Protein AF-0000000080423990 (afdb_homodimer)

pLDDT: mean 94.65, std 5.9, range [43.34, 98.81]

Nearest PDB structures (foldseek):
  6y31-assembly4_D  TM=3.199E-01  e=6.462E-01  Homo sapiens
  6pk5-assembly1_A  TM=3.896E-01  e=2.187E+00  Methanotorris igneus
  1ki9-assembly1_B  TM=4.188E-01  e=2.850E+00  Methanothermococcus thermolithotrophicus
  4nl8-assembly3_E  TM=2.378E-01  e=8.227E+00  Klebsiella pneumoniae subsp. pneumoniae MGH 78578
  6y31-assembly4_D  TM=3.001E-01  e=6.973E-01  Homo sapiens

Structure (mmCIF, N/CA/C/O backbone):
data_AF-0000000080423990-model_v1
#
loop_
_entity.id
_entity.type
_entity.pdbx_description
1 polymer 'Phospholipid/glycerol acyltransferase domain-containing protein'
#
loop_
_atom_site.group_PDB
_atom_site.id
_atom_site.type_symbol
_atom_site.label_atom_id
_atom_site.label_alt_id
_atom_site.label_comp_id
_atom_site.label_asym_id
_atom_site.label_entity_id
_atom_site.label_seq_id
_atom_site.pdbx_PDB_ins_code
_atom_site.Cartn_x
_atom_site.Cartn_y
_atom_site.Cartn_z
_atom_site.occupancy
_atom_site.B_iso_or_equiv
_atom_site.auth_seq_id
_atom_site.auth_comp_id
_atom_site.auth_asym_id
_atom_site.auth_atom_id
_atom_site.pdbx_PDB_model_num
ATOM 1 N N . MET A 1 1 ? 23.812 -0.833 -13.008 1 43.34 1 MET A N 1
ATOM 2 C CA . MET A 1 1 ? 24.469 -1.062 -11.727 1 43.34 1 MET A CA 1
ATOM 3 C C . MET A 1 1 ? 25.016 -2.479 -11.641 1 43.34 1 MET A C 1
ATOM 5 O O . MET A 1 1 ? 24.312 -3.445 -11.938 1 43.34 1 MET A O 1
ATOM 9 N N . ARG A 1 2 ? 26.234 -2.643 -11.797 1 49.81 2 ARG A N 1
ATOM 10 C CA . ARG A 1 2 ? 27.031 -3.859 -11.711 1 49.81 2 ARG A CA 1
ATOM 11 C C . ARG A 1 2 ? 26.578 -4.73 -10.539 1 49.81 2 ARG A C 1
ATOM 13 O O . ARG A 1 2 ? 26.219 -4.215 -9.484 1 49.81 2 ARG A O 1
ATOM 20 N N . GLY A 1 3 ? 26.062 -6.016 -10.789 1 59.06 3 GLY A N 1
ATOM 21 C CA . GLY A 1 3 ? 25.609 -7.016 -9.836 1 59.06 3 GLY A CA 1
ATOM 22 C C . GLY A 1 3 ? 26.469 -7.078 -8.586 1 59.06 3 GLY A C 1
ATOM 23 O O . GLY A 1 3 ? 27.703 -7.184 -8.68 1 59.06 3 GLY A O 1
ATOM 24 N N . SER A 1 4 ? 26.141 -6.289 -7.617 1 80.44 4 SER A N 1
ATOM 25 C CA . SER A 1 4 ? 26.859 -6.473 -6.367 1 80.44 4 SER A CA 1
ATOM 26 C C . SER A 1 4 ? 26.422 -7.738 -5.648 1 80.44 4 SER A C 1
ATOM 28 O O . SER A 1 4 ? 25.234 -7.895 -5.328 1 80.44 4 SER A O 1
ATOM 30 N N . LYS A 1 5 ? 27.312 -8.789 -5.625 1 88.62 5 LYS A N 1
ATOM 31 C CA . LYS A 1 5 ? 27.094 -10.102 -5.016 1 88.62 5 LYS A CA 1
ATOM 32 C C . LYS A 1 5 ? 26.438 -9.961 -3.646 1 88.62 5 LYS A C 1
ATOM 34 O O . LYS A 1 5 ? 25.562 -10.758 -3.289 1 88.62 5 LYS A O 1
ATOM 39 N N . TRP A 1 6 ? 26.75 -8.969 -3.023 1 93.44 6 TRP A N 1
ATOM 40 C CA . TRP A 1 6 ? 26.188 -8.836 -1.684 1 93.44 6 TRP A CA 1
ATOM 41 C C . TRP A 1 6 ? 24.719 -8.477 -1.745 1 93.44 6 TRP A C 1
ATOM 43 O O . TRP A 1 6 ? 23.922 -8.93 -0.912 1 93.44 6 TRP A O 1
ATOM 53 N N . ARG A 1 7 ? 24.266 -7.715 -2.699 1 95.12 7 ARG A N 1
ATOM 54 C CA . ARG A 1 7 ? 22.859 -7.359 -2.846 1 95.12 7 ARG A CA 1
ATOM 55 C C . ARG A 1 7 ? 22 -8.586 -3.154 1 95.12 7 ARG A C 1
ATOM 57 O O . ARG A 1 7 ? 20.891 -8.727 -2.639 1 95.12 7 ARG A O 1
ATOM 64 N N . GLY A 1 8 ? 22.609 -9.414 -4.02 1 94.94 8 GLY A N 1
ATOM 65 C CA . GLY A 1 8 ? 21.906 -10.648 -4.336 1 94.94 8 GLY A CA 1
ATOM 66 C C . GLY A 1 8 ? 21.719 -11.555 -3.133 1 94.94 8 GLY A C 1
ATOM 67 O O . GLY A 1 8 ? 20.641 -12.117 -2.928 1 94.94 8 GLY A O 1
ATOM 68 N N . LEU A 1 9 ? 22.812 -11.656 -2.344 1 96.06 9 LEU A N 1
ATOM 69 C CA . LEU A 1 9 ? 22.75 -12.484 -1.146 1 96.06 9 LEU A CA 1
ATOM 70 C C . LEU A 1 9 ? 21.734 -11.938 -0.147 1 96.06 9 LEU A C 1
ATOM 72 O O . LEU A 1 9 ? 20.969 -12.703 0.44 1 96.06 9 LEU A O 1
ATOM 76 N N . VAL A 1 10 ? 21.734 -10.656 0.039 1 97.25 10 VAL A N 1
ATOM 77 C CA . VAL A 1 10 ? 20.812 -10.023 0.961 1 97.25 10 VAL A CA 1
ATOM 78 C C . VAL A 1 10 ? 19.375 -10.25 0.488 1 97.25 10 VAL A C 1
ATOM 80 O O . VAL A 1 10 ? 18.5 -10.578 1.286 1 97.25 10 VAL A O 1
ATOM 83 N N . TYR A 1 11 ? 19.141 -10.078 -0.78 1 97 11 TYR A N 1
ATOM 84 C CA . TYR A 1 11 ? 17.812 -10.297 -1.332 1 97 11 TYR A CA 1
ATOM 85 C C . TYR A 1 11 ? 17.344 -11.727 -1.072 1 97 11 TYR A C 1
ATOM 87 O O . TYR A 1 11 ? 16.25 -11.938 -0.555 1 97 11 TYR A O 1
ATOM 95 N N . CYS A 1 12 ? 18.188 -12.688 -1.426 1 96.56 12 CYS A N 1
ATOM 96 C CA . CYS A 1 12 ? 17.812 -14.094 -1.316 1 96.56 12 CYS A CA 1
ATOM 97 C C . CYS A 1 12 ? 17.547 -14.477 0.135 1 96.56 12 CYS A C 1
ATOM 99 O O . CYS A 1 12 ? 16.594 -15.195 0.427 1 96.56 12 CYS A O 1
ATOM 101 N N . CYS A 1 13 ? 18.344 -13.961 1.045 1 97.69 13 CYS A N 1
ATOM 102 C CA . CYS A 1 13 ? 18.188 -14.273 2.461 1 97.69 13 CYS A CA 1
ATOM 103 C C . CYS A 1 13 ? 16.891 -13.68 2.998 1 97.69 13 CYS A C 1
ATOM 105 O O . CYS A 1 13 ? 16.094 -14.375 3.637 1 97.69 13 CYS A O 1
ATOM 107 N N . LEU A 1 14 ? 16.641 -12.414 2.727 1 98.44 14 LEU A N 1
ATOM 108 C CA . LEU A 1 14 ? 15.43 -11.758 3.217 1 98.44 14 LEU A CA 1
ATOM 109 C C . LEU A 1 14 ? 14.18 -12.383 2.6 1 98.44 14 LEU A C 1
ATOM 111 O O . LEU A 1 14 ? 13.172 -12.578 3.285 1 98.44 14 LEU A O 1
ATOM 115 N N . TRP A 1 15 ? 14.281 -12.641 1.332 1 97.88 15 TRP A N 1
ATOM 116 C CA . TRP A 1 15 ? 13.18 -13.281 0.628 1 97.88 15 TRP A CA 1
ATOM 117 C C . TRP A 1 15 ? 12.844 -14.625 1.256 1 97.88 15 TRP A C 1
ATOM 119 O O . TRP A 1 15 ? 11.688 -14.875 1.627 1 97.88 15 TRP A O 1
ATOM 129 N N . TYR A 1 16 ? 13.836 -15.461 1.412 1 97.88 16 TYR A N 1
ATOM 130 C CA . TYR A 1 16 ? 13.633 -16.828 1.899 1 97.88 16 TYR A CA 1
ATOM 131 C C . TYR A 1 16 ? 13.172 -16.812 3.352 1 97.88 16 TYR A C 1
ATOM 133 O O . TYR A 1 16 ? 12.211 -17.5 3.705 1 97.88 16 TYR A O 1
ATOM 141 N N . PHE A 1 17 ? 13.805 -16.047 4.18 1 98.62 17 PHE A N 1
ATOM 142 C CA . PHE A 1 17 ? 13.492 -16.062 5.602 1 98.62 17 PHE A CA 1
ATOM 143 C C . PHE A 1 17 ? 12.156 -15.391 5.875 1 98.62 17 PHE A C 1
ATOM 145 O O . PHE A 1 17 ? 11.469 -15.727 6.844 1 98.62 17 PHE A O 1
ATOM 152 N N . SER A 1 18 ? 11.75 -14.43 5.016 1 98.75 18 SER A N 1
ATOM 153 C CA . SER A 1 18 ? 10.414 -13.875 5.191 1 98.75 18 SER A CA 1
ATOM 154 C C . SER A 1 18 ? 9.344 -14.938 4.977 1 98.75 18 SER A C 1
ATOM 156 O O . SER A 1 18 ? 8.305 -14.93 5.648 1 98.75 18 SER A O 1
ATOM 158 N N . ILE A 1 19 ? 9.609 -15.875 4.109 1 98.62 19 ILE A N 1
ATOM 159 C CA . ILE A 1 19 ? 8.648 -16.938 3.818 1 98.62 19 ILE A CA 1
ATOM 160 C C . ILE A 1 19 ? 8.656 -17.969 4.949 1 98.62 19 ILE A C 1
ATOM 162 O O . ILE A 1 19 ? 7.602 -18.328 5.469 1 98.62 19 ILE A O 1
ATOM 166 N N . LEU A 1 20 ? 9.852 -18.375 5.363 1 98.44 20 LEU A N 1
ATOM 167 C CA . LEU A 1 20 ? 9.969 -19.375 6.41 1 98.44 20 LEU A CA 1
ATOM 168 C C . LEU A 1 20 ? 9.398 -18.859 7.727 1 98.44 20 LEU A C 1
ATOM 170 O O . LEU A 1 20 ? 8.656 -19.578 8.406 1 98.44 20 LEU A O 1
ATOM 174 N N . CYS A 1 21 ? 9.773 -17.672 8.094 1 98.69 21 CYS A N 1
ATOM 175 C CA . CYS A 1 21 ? 9.289 -17.078 9.336 1 98.69 21 CYS A CA 1
ATOM 176 C C . CYS A 1 21 ? 7.805 -16.766 9.25 1 98.69 21 CYS A C 1
ATOM 178 O O . CYS A 1 21 ? 7.074 -16.906 10.234 1 98.69 21 CYS A O 1
ATOM 180 N N . GLY A 1 22 ? 7.383 -16.281 8.055 1 98.62 22 GLY A N 1
ATOM 181 C CA . GLY A 1 22 ? 5.953 -16.094 7.852 1 98.62 22 GLY A CA 1
ATOM 182 C C . GLY A 1 22 ? 5.16 -17.375 7.969 1 98.62 22 GLY A C 1
ATOM 183 O O . GLY A 1 22 ? 4.043 -17.391 8.492 1 98.62 22 GLY A O 1
ATOM 184 N N . PHE A 1 23 ? 5.754 -18.422 7.465 1 98.62 23 PHE A N 1
ATOM 185 C CA . PHE A 1 23 ? 5.137 -19.75 7.574 1 98.62 23 PHE A CA 1
ATOM 186 C C . PHE A 1 23 ? 4.914 -20.109 9.039 1 98.62 23 PHE A C 1
ATOM 188 O O . PHE A 1 23 ? 3.807 -20.5 9.422 1 98.62 23 PHE A O 1
ATOM 195 N N . LEU A 1 24 ? 5.855 -19.953 9.828 1 98.62 24 LEU A N 1
ATOM 196 C CA . LEU A 1 24 ? 5.809 -20.375 11.219 1 98.62 24 LEU A CA 1
ATOM 197 C C . LEU A 1 24 ? 4.961 -19.422 12.055 1 98.62 24 LEU A C 1
ATOM 199 O O . LEU A 1 24 ? 4.105 -19.859 12.828 1 98.62 24 LEU A O 1
ATOM 203 N N . SER A 1 25 ? 5.121 -18.156 11.828 1 98.25 25 SER A N 1
ATOM 204 C CA . SER A 1 25 ? 4.594 -17.203 12.789 1 98.25 25 SER A CA 1
ATOM 205 C C . SER A 1 25 ? 3.238 -16.656 12.344 1 98.25 25 SER A C 1
ATOM 207 O O . SER A 1 25 ? 2.484 -16.109 13.148 1 98.25 25 SER A O 1
ATOM 209 N N . LEU A 1 26 ? 2.932 -16.766 11.109 1 98.5 26 LEU A N 1
ATOM 210 C CA . LEU A 1 26 ? 1.692 -16.172 10.617 1 98.5 26 LEU A CA 1
ATOM 211 C C . LEU A 1 26 ? 0.788 -17.234 10 1 98.5 26 LEU A C 1
ATOM 213 O O . LEU A 1 26 ? -0.394 -17.328 10.344 1 98.5 26 LEU A O 1
ATOM 217 N N . CYS A 1 27 ? 1.286 -18.078 9.156 1 98.5 27 CYS A N 1
ATOM 218 C CA . CYS A 1 27 ? 0.46 -19.031 8.422 1 98.5 27 CYS A CA 1
ATOM 219 C C . CYS A 1 27 ? 0.009 -20.172 9.32 1 98.5 27 CYS A C 1
ATOM 221 O O . CYS A 1 27 ? -1.179 -20.5 9.367 1 98.5 27 CYS A O 1
ATOM 223 N N . CYS A 1 28 ? 0.912 -20.781 10.047 1 98.38 28 CYS A N 1
ATOM 224 C CA . CYS A 1 28 ? 0.605 -21.953 10.852 1 98.38 28 CYS A CA 1
ATOM 225 C C . CYS A 1 28 ? -0.422 -21.625 11.93 1 98.38 28 CYS A C 1
ATOM 227 O O . CYS A 1 28 ? -1.321 -22.422 12.195 1 98.38 28 CYS A O 1
ATOM 229 N N . PRO A 1 29 ? -0.31 -20.469 12.555 1 97.5 29 PRO A N 1
ATOM 230 C CA . PRO A 1 29 ? -1.313 -20.125 13.562 1 97.5 29 PRO A CA 1
ATOM 231 C C . PRO A 1 29 ? -2.723 -20.016 12.984 1 97.5 29 PRO A C 1
ATOM 233 O O . PRO A 1 29 ? -3.703 -20 13.734 1 97.5 29 PRO A O 1
ATOM 236 N N . MET A 1 30 ? -2.883 -19.938 11.672 1 97.69 30 MET A N 1
ATOM 237 C CA . MET A 1 30 ? -4.199 -19.812 11.047 1 97.69 30 MET A CA 1
ATOM 238 C C . MET A 1 30 ? -4.84 -21.188 10.859 1 97.69 30 MET A C 1
ATOM 240 O O . MET A 1 30 ? -6.031 -21.281 10.562 1 97.69 30 MET A O 1
ATOM 244 N N . LEU A 1 31 ? -4.137 -22.266 11.062 1 96.75 31 LEU A N 1
ATOM 245 C CA . LEU A 1 31 ? -4.598 -23.609 10.773 1 96.75 31 LEU A CA 1
ATOM 246 C C . LEU A 1 31 ? -5.859 -23.953 11.562 1 96.75 31 LEU A C 1
ATOM 248 O O . LEU A 1 31 ? -6.793 -24.547 11.031 1 96.75 31 LEU A O 1
ATOM 252 N N . PRO A 1 32 ? -5.945 -23.516 12.852 1 95.94 32 PRO A N 1
ATOM 253 C CA . PRO A 1 32 ? -7.16 -23.828 13.609 1 95.94 32 PRO A CA 1
ATOM 254 C C . PRO A 1 32 ? -8.414 -23.203 13 1 95.94 32 PRO A C 1
ATOM 256 O O . PRO A 1 32 ? -9.523 -23.688 13.25 1 95.94 32 PRO A O 1
ATOM 259 N N . LEU A 1 33 ? -8.242 -22.141 12.234 1 95.94 33 LEU A N 1
ATOM 260 C CA . LEU A 1 33 ? -9.391 -21.516 11.594 1 95.94 33 LEU A CA 1
ATOM 261 C C . LEU A 1 33 ? -10.078 -22.484 10.633 1 95.94 33 LEU A C 1
ATOM 263 O O . LEU A 1 33 ? -11.266 -22.328 10.352 1 95.94 33 LEU A O 1
ATOM 267 N N . LEU A 1 34 ? -9.312 -23.422 10.094 1 93.5 34 LEU A N 1
ATOM 268 C CA . LEU A 1 34 ? -9.867 -24.422 9.188 1 93.5 34 LEU A CA 1
ATOM 269 C C . LEU A 1 34 ? -10.945 -25.234 9.875 1 93.5 34 LEU A C 1
ATOM 271 O O . LEU A 1 34 ? -11.898 -25.688 9.234 1 93.5 34 LEU A O 1
ATOM 275 N N . LEU A 1 35 ? -10.781 -25.469 11.219 1 91.56 35 LEU A N 1
ATOM 276 C CA . LEU A 1 35 ? -11.742 -26.234 11.992 1 91.56 35 LEU A CA 1
ATOM 277 C C . LEU A 1 35 ? -13.016 -25.438 12.234 1 91.56 35 LEU A C 1
ATOM 279 O O . LEU A 1 35 ? -14.094 -26 12.406 1 91.56 35 LEU A O 1
ATOM 283 N N . ILE A 1 36 ? -12.867 -24.141 12.188 1 92.06 36 ILE A N 1
ATOM 284 C CA . ILE A 1 36 ? -13.992 -23.266 12.477 1 92.06 36 ILE A CA 1
ATOM 285 C C . ILE A 1 36 ? -14.766 -22.969 11.195 1 92.06 36 ILE A C 1
ATOM 287 O O . ILE A 1 36 ? -15.977 -23.188 11.133 1 92.06 36 ILE A O 1
ATOM 291 N N . ASN A 1 37 ? -14.078 -22.453 10.203 1 94.75 37 ASN A N 1
ATOM 292 C CA . ASN A 1 37 ? -14.703 -22.031 8.945 1 94.75 37 ASN A CA 1
ATOM 293 C C . ASN A 1 37 ? -13.688 -21.984 7.812 1 94.75 37 ASN A C 1
ATOM 295 O O . ASN A 1 37 ? -12.727 -21.203 7.859 1 94.75 37 ASN A O 1
ATOM 299 N N . ASN A 1 38 ? -13.961 -22.781 6.719 1 95.38 38 ASN A N 1
ATOM 300 C CA . ASN A 1 38 ? -13.047 -22.875 5.586 1 95.38 38 ASN A CA 1
ATOM 301 C C . ASN A 1 38 ? -12.914 -21.531 4.867 1 95.38 38 ASN A C 1
ATOM 303 O O . ASN A 1 38 ? -11.836 -21.188 4.395 1 95.38 38 ASN A O 1
ATOM 307 N N . GLN A 1 39 ? -13.977 -20.875 4.809 1 95.19 39 GLN A N 1
ATOM 308 C CA . GLN A 1 39 ? -13.969 -19.594 4.102 1 95.19 39 GLN A CA 1
ATOM 309 C C . GLN A 1 39 ? -13.086 -18.578 4.812 1 95.19 39 GLN A C 1
ATOM 311 O O . GLN A 1 39 ? -12.336 -17.844 4.168 1 95.19 39 GLN A O 1
ATOM 316 N N . ILE A 1 40 ? -13.219 -18.547 6.141 1 96.19 40 ILE A N 1
ATOM 317 C CA . ILE A 1 40 ? -12.414 -17.625 6.93 1 96.19 40 ILE A CA 1
ATOM 318 C C . ILE A 1 40 ? -10.938 -18 6.812 1 96.19 40 ILE A C 1
ATOM 320 O O . ILE A 1 40 ? -10.086 -17.109 6.68 1 96.19 40 ILE A O 1
ATOM 324 N N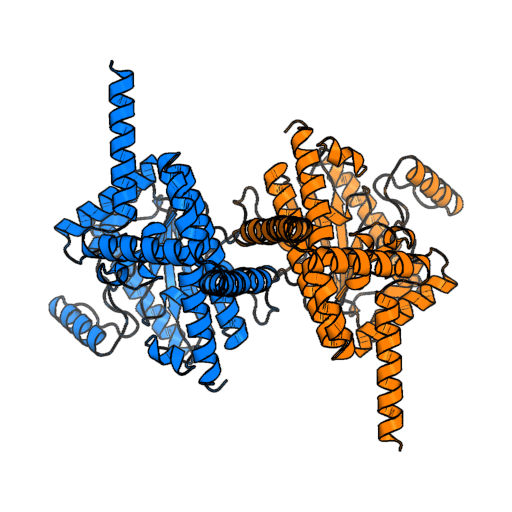 . TYR A 1 41 ? -10.633 -19.281 6.859 1 96.88 41 TYR A N 1
ATOM 325 C CA . TYR A 1 41 ? -9.266 -19.766 6.703 1 96.88 41 TYR A CA 1
ATOM 326 C C . TYR A 1 41 ? -8.688 -19.328 5.355 1 96.88 41 TYR A C 1
ATOM 328 O O . TYR A 1 41 ? -7.578 -18.812 5.281 1 96.88 41 TYR A O 1
ATOM 336 N N . ARG A 1 42 ? -9.477 -19.531 4.266 1 97 42 ARG A N 1
ATOM 337 C CA . ARG A 1 42 ? -9.047 -19.203 2.912 1 97 42 ARG A CA 1
ATOM 338 C C . ARG A 1 42 ? -8.797 -17.703 2.773 1 97 42 ARG A C 1
ATOM 340 O O . ARG A 1 42 ? -7.785 -17.281 2.205 1 97 42 ARG A O 1
ATOM 347 N N . TYR A 1 43 ? -9.641 -16.969 3.336 1 95.69 43 TYR A N 1
ATOM 348 C CA . TYR A 1 43 ? -9.5 -15.523 3.283 1 95.69 43 TYR A CA 1
ATOM 349 C C . TYR A 1 43 ? -8.258 -15.07 4.043 1 95.69 43 TYR A C 1
ATOM 351 O O . TYR A 1 43 ? -7.5 -14.219 3.561 1 95.69 43 TYR A O 1
ATOM 359 N N . ALA A 1 44 ? -8.07 -15.594 5.203 1 97 44 ALA A N 1
ATOM 360 C CA . ALA A 1 44 ? -6.926 -15.234 6.035 1 97 44 ALA A CA 1
ATOM 361 C C . ALA A 1 44 ? -5.613 -15.562 5.332 1 97 44 ALA A C 1
ATOM 363 O O . ALA A 1 44 ? -4.703 -14.734 5.285 1 97 44 ALA A O 1
ATOM 364 N N . MET A 1 45 ? -5.547 -16.734 4.758 1 97.56 45 MET A N 1
ATOM 365 C CA . MET A 1 45 ? -4.328 -17.156 4.07 1 97.56 45 MET A CA 1
ATOM 366 C C . MET A 1 45 ? -4.062 -16.297 2.846 1 97.56 45 MET A C 1
ATOM 368 O O . MET A 1 45 ? -2.918 -15.93 2.572 1 97.56 45 MET A O 1
ATOM 372 N N . ASP A 1 46 ? -5.125 -15.969 2.152 1 97 46 ASP A N 1
ATOM 373 C CA . ASP A 1 46 ? -4.988 -15.117 0.978 1 97 46 ASP A CA 1
ATOM 374 C C . ASP A 1 46 ? -4.453 -13.734 1.359 1 97 46 ASP A C 1
ATOM 376 O O . ASP A 1 46 ? -3.625 -13.164 0.645 1 97 46 ASP A O 1
ATOM 380 N N . LEU A 1 47 ? -4.914 -13.25 2.459 1 96.94 47 LEU A N 1
ATOM 381 C CA . LEU A 1 47 ? -4.48 -11.93 2.895 1 96.94 47 LEU A CA 1
ATOM 382 C C . LEU A 1 47 ? -3.012 -11.938 3.297 1 96.94 47 LEU A C 1
ATOM 384 O O . LEU A 1 47 ? -2.262 -11.023 2.953 1 96.94 47 LEU A O 1
ATOM 388 N N . ILE A 1 48 ? -2.645 -12.961 4.035 1 98.25 48 ILE A N 1
ATOM 389 C CA . ILE A 1 48 ? -1.25 -13.078 4.449 1 98.25 48 ILE A CA 1
ATOM 390 C C . ILE A 1 48 ? -0.348 -13.125 3.219 1 98.25 48 ILE A C 1
ATOM 392 O O . ILE A 1 48 ? 0.638 -12.391 3.133 1 98.25 48 ILE A O 1
ATOM 396 N N . PHE A 1 49 ? -0.761 -13.93 2.285 1 98.12 49 PHE A N 1
ATOM 397 C CA . PHE A 1 49 ? 0.056 -14.102 1.089 1 98.12 49 PHE A CA 1
ATOM 398 C C . PHE A 1 49 ? 0.081 -12.82 0.262 1 98.12 49 PHE A C 1
ATOM 400 O O . PHE A 1 49 ? 1.136 -12.406 -0.226 1 98.12 49 PHE A O 1
ATOM 407 N N . ALA A 1 50 ? -1.034 -12.195 0.106 1 97.19 50 ALA A N 1
ATOM 408 C CA . ALA A 1 50 ? -1.147 -10.992 -0.716 1 97.19 50 ALA A CA 1
ATOM 409 C C . ALA A 1 50 ? -0.312 -9.852 -0.138 1 97.19 50 ALA A C 1
ATOM 411 O O . ALA A 1 50 ? 0.293 -9.078 -0.883 1 97.19 50 ALA A O 1
ATOM 412 N N . THR A 1 51 ? -0.298 -9.727 1.15 1 98.06 51 THR A N 1
ATOM 413 C CA . THR A 1 51 ? 0.492 -8.664 1.773 1 98.06 51 THR A CA 1
ATOM 414 C C . THR A 1 51 ? 1.983 -8.977 1.674 1 98.06 51 THR A C 1
ATOM 416 O O . THR A 1 51 ? 2.809 -8.062 1.604 1 98.06 51 THR A O 1
ATOM 419 N N . TRP A 1 52 ? 2.326 -10.25 1.668 1 98.62 52 TRP A N 1
ATOM 420 C CA . TRP A 1 52 ? 3.721 -10.648 1.517 1 98.62 52 TRP A CA 1
ATOM 421 C C . TRP A 1 52 ? 4.258 -10.242 0.146 1 98.62 52 TRP A C 1
ATOM 423 O O . TRP A 1 52 ? 5.426 -9.875 0.014 1 98.62 52 TRP A O 1
ATOM 433 N N . GLU A 1 53 ? 3.404 -10.25 -0.83 1 98.06 53 GLU A N 1
ATOM 434 C CA . GLU A 1 53 ? 3.814 -9.961 -2.201 1 98.06 53 GLU A CA 1
ATOM 435 C C . GLU A 1 53 ? 4.426 -8.562 -2.307 1 98.06 53 GLU A C 1
ATOM 437 O O . GLU A 1 53 ? 5.211 -8.297 -3.219 1 98.06 53 GLU A O 1
ATOM 442 N N . LEU A 1 54 ? 4.113 -7.723 -1.382 1 98.5 54 LEU A N 1
ATOM 443 C CA . LEU A 1 54 ? 4.648 -6.367 -1.375 1 98.5 54 LEU A CA 1
ATOM 444 C C . LEU A 1 54 ? 6.125 -6.367 -0.991 1 98.5 54 LEU A C 1
ATOM 446 O O . LEU A 1 54 ? 6.879 -5.484 -1.41 1 98.5 54 LEU A O 1
ATOM 450 N N . TYR A 1 55 ? 6.535 -7.352 -0.211 1 98.69 55 TYR A N 1
ATOM 451 C CA . TYR A 1 55 ? 7.883 -7.395 0.351 1 98.69 55 TYR A CA 1
ATOM 452 C C . TYR A 1 55 ? 8.922 -7.633 -0.738 1 98.69 55 TYR A C 1
ATOM 454 O O . TYR A 1 55 ? 9.875 -6.863 -0.875 1 98.69 55 TYR A O 1
ATOM 462 N N . PRO A 1 56 ? 8.734 -8.688 -1.576 1 98.31 56 PRO A N 1
ATOM 463 C CA . PRO A 1 56 ? 9.719 -8.852 -2.648 1 98.31 56 PRO A CA 1
ATOM 464 C C . PRO A 1 56 ? 9.766 -7.664 -3.604 1 98.31 56 PRO A C 1
ATOM 466 O O . PRO A 1 56 ? 10.828 -7.324 -4.125 1 98.31 56 PRO A O 1
ATOM 469 N N . ILE A 1 57 ? 8.633 -7.051 -3.869 1 98.06 57 ILE A N 1
ATOM 470 C CA . ILE A 1 57 ? 8.609 -5.871 -4.727 1 98.06 57 ILE A CA 1
ATOM 471 C C . ILE A 1 57 ? 9.508 -4.785 -4.137 1 98.06 57 ILE A C 1
ATOM 473 O O . ILE A 1 57 ? 10.359 -4.223 -4.836 1 98.06 57 ILE A O 1
ATOM 477 N N . ALA A 1 58 ? 9.305 -4.562 -2.877 1 98.44 58 ALA A N 1
ATOM 478 C CA . ALA A 1 58 ? 10.094 -3.541 -2.186 1 98.44 58 ALA A CA 1
ATOM 479 C C . ALA A 1 58 ? 11.586 -3.869 -2.234 1 98.44 58 ALA A C 1
ATOM 481 O O . ALA A 1 58 ? 12.406 -2.996 -2.518 1 98.44 58 ALA A O 1
ATOM 482 N N . LEU A 1 59 ? 11.906 -5.109 -1.976 1 98.19 59 LEU A N 1
ATOM 483 C CA . LEU A 1 59 ? 13.305 -5.523 -1.954 1 98.19 59 LEU A CA 1
ATOM 484 C C . LEU A 1 59 ? 13.945 -5.352 -3.328 1 98.19 59 LEU A C 1
ATOM 486 O O . LEU A 1 59 ? 15.094 -4.906 -3.432 1 98.19 59 LEU A O 1
ATOM 490 N N . MET A 1 60 ? 13.234 -5.684 -4.359 1 97.06 60 MET A N 1
ATOM 491 C CA . MET A 1 60 ? 13.773 -5.559 -5.711 1 97.06 60 MET A CA 1
ATOM 492 C C . MET A 1 60 ? 14.039 -4.098 -6.059 1 97.06 60 MET A C 1
ATOM 494 O O . MET A 1 60 ? 15.062 -3.775 -6.668 1 97.06 60 MET A O 1
ATOM 498 N N . GLU A 1 61 ? 13.156 -3.27 -5.668 1 96.5 61 GLU A N 1
ATOM 499 C CA . GLU A 1 61 ? 13.312 -1.854 -5.992 1 96.5 61 GLU A CA 1
ATOM 500 C C . GLU A 1 61 ? 14.398 -1.207 -5.137 1 96.5 61 GLU A C 1
ATOM 502 O O . GLU A 1 61 ? 15.18 -0.393 -5.629 1 96.5 61 GLU A O 1
ATOM 507 N N . ILE A 1 62 ? 14.492 -1.572 -3.898 1 96.69 62 ILE A N 1
ATOM 508 C CA . ILE A 1 62 ? 15.438 -0.958 -2.973 1 96.69 62 ILE A CA 1
ATOM 509 C C . ILE A 1 62 ? 16.844 -1.445 -3.281 1 96.69 62 ILE A C 1
ATOM 511 O O . ILE A 1 62 ? 17.781 -0.646 -3.359 1 96.69 62 ILE A O 1
ATOM 515 N N . LEU A 1 63 ? 17 -2.725 -3.463 1 96.5 63 LEU A N 1
ATOM 516 C CA . LEU A 1 63 ? 18.328 -3.316 -3.553 1 96.5 63 LEU A CA 1
ATOM 517 C C . LEU A 1 63 ? 18.891 -3.201 -4.969 1 96.5 63 LEU A C 1
ATOM 519 O O . LEU A 1 63 ? 20.094 -3.084 -5.16 1 96.5 63 LEU A O 1
ATOM 523 N N . PHE A 1 64 ? 17.938 -3.219 -5.973 1 94.94 64 PHE A N 1
ATOM 524 C CA . PHE A 1 64 ? 18.453 -3.32 -7.336 1 94.94 64 PHE A CA 1
ATOM 525 C C . PHE A 1 64 ? 17.953 -2.158 -8.188 1 94.94 64 PHE A C 1
ATOM 527 O O . PHE A 1 64 ? 18.328 -2.033 -9.359 1 94.94 64 PHE A O 1
ATOM 534 N N . ASP A 1 65 ? 17.062 -1.337 -7.629 1 94.25 65 ASP A N 1
ATOM 535 C CA . ASP A 1 65 ? 16.5 -0.197 -8.344 1 94.25 65 ASP A CA 1
ATOM 536 C C . ASP A 1 65 ? 15.805 -0.644 -9.633 1 94.25 65 ASP A C 1
ATOM 538 O O . ASP A 1 65 ? 15.914 0.016 -10.664 1 94.25 65 ASP A O 1
ATOM 542 N N . THR A 1 66 ? 15.234 -1.826 -9.594 1 95.38 66 THR A N 1
ATOM 543 C CA . THR A 1 66 ? 14.555 -2.367 -10.766 1 95.38 66 THR A CA 1
ATOM 544 C C . THR A 1 66 ? 13.32 -1.529 -11.109 1 95.38 66 THR A C 1
ATOM 546 O O . THR A 1 66 ? 12.477 -1.275 -10.25 1 95.38 66 THR A O 1
ATOM 549 N N . GLU A 1 67 ? 13.289 -1.079 -12.32 1 95.56 67 GLU A N 1
ATOM 550 C CA . GLU A 1 67 ? 12.141 -0.335 -12.828 1 95.56 67 GLU A CA 1
ATOM 551 C C . GLU A 1 67 ? 11.109 -1.271 -13.438 1 95.56 67 GLU A C 1
ATOM 553 O O . GLU A 1 67 ? 11.43 -2.088 -14.305 1 95.56 67 GLU A O 1
ATOM 558 N N . PHE A 1 68 ? 9.906 -1.19 -12.984 1 96.19 68 PHE A N 1
ATOM 559 C CA . PHE A 1 68 ? 8.805 -1.961 -13.555 1 96.19 68 PHE A CA 1
ATOM 560 C C . PHE A 1 68 ? 7.93 -1.083 -14.445 1 96.19 68 PHE A C 1
ATOM 562 O O . PHE A 1 68 ? 7.367 -0.088 -13.977 1 96.19 68 PHE A O 1
ATOM 569 N N . VAL A 1 69 ? 7.863 -1.436 -15.695 1 95.69 69 VAL A N 1
ATOM 570 C CA . VAL A 1 69 ? 7.082 -0.679 -16.672 1 95.69 69 VAL A CA 1
ATOM 571 C C . VAL A 1 69 ? 5.848 -1.478 -17.078 1 95.69 69 VAL A C 1
ATOM 573 O O . VAL A 1 69 ? 5.961 -2.537 -17.703 1 95.69 69 VAL A O 1
ATOM 576 N N . ILE A 1 70 ? 4.723 -1.012 -16.719 1 96.06 70 ILE A N 1
ATOM 577 C CA . ILE A 1 70 ? 3.471 -1.71 -17 1 96.06 70 ILE A CA 1
ATOM 578 C C . ILE A 1 70 ? 2.691 -0.958 -18.078 1 96.06 70 ILE A C 1
ATOM 580 O O . ILE A 1 70 ? 2.436 0.24 -17.953 1 96.06 70 ILE A O 1
ATOM 584 N N . ASN A 1 71 ? 2.326 -1.651 -19.125 1 95.19 71 ASN A N 1
ATOM 585 C CA . ASN A 1 71 ? 1.565 -1.094 -20.234 1 95.19 71 ASN A CA 1
ATOM 586 C C . ASN A 1 71 ? 0.256 -1.846 -20.453 1 95.19 71 ASN A C 1
ATOM 588 O O . ASN A 1 71 ? 0.133 -3.01 -20.062 1 95.19 71 ASN A O 1
ATOM 592 N N . GLY A 1 72 ? -0.767 -1.156 -21.031 1 95.25 72 GLY A N 1
ATOM 593 C CA . GLY A 1 72 ? -1.98 -1.819 -21.484 1 95.25 72 GLY A CA 1
ATOM 594 C C . GLY A 1 72 ? -3.135 -1.675 -20.5 1 95.25 72 GLY A C 1
ATOM 595 O O . GLY A 1 72 ? -3.344 -0.6 -19.938 1 95.25 72 GLY A O 1
ATOM 596 N N . ASP A 1 73 ? -3.91 -2.723 -20.375 1 95.31 73 ASP A N 1
ATOM 597 C CA . ASP A 1 73 ? -5.125 -2.697 -19.562 1 95.31 73 ASP A CA 1
ATOM 598 C C . ASP A 1 73 ? -4.805 -2.9 -18.094 1 95.31 73 ASP A C 1
ATOM 600 O O . ASP A 1 73 ? -3.771 -3.479 -17.75 1 95.31 73 ASP A O 1
ATOM 604 N N . LEU A 1 74 ? -5.691 -2.414 -17.266 1 93.81 74 LEU A N 1
ATOM 605 C CA . LEU A 1 74 ? -5.578 -2.652 -15.836 1 93.81 74 LEU A CA 1
ATOM 606 C C . LEU A 1 74 ? -6.258 -3.965 -15.445 1 93.81 74 LEU A C 1
ATOM 608 O O . LEU A 1 74 ? -7.301 -4.316 -16 1 93.81 74 LEU A O 1
ATOM 612 N N . ILE A 1 75 ? -5.684 -4.602 -14.484 1 96.06 75 ILE A N 1
ATOM 613 C CA . ILE A 1 75 ? -6.281 -5.809 -13.93 1 96.06 75 ILE A CA 1
ATOM 614 C C . ILE A 1 75 ? -7.316 -5.434 -12.867 1 96.06 75 ILE A C 1
ATOM 616 O O . ILE A 1 75 ? -7.043 -4.605 -12 1 96.06 75 ILE A O 1
ATOM 620 N N . LEU A 1 76 ? -8.484 -5.988 -12.961 1 95.94 76 LEU A N 1
ATOM 621 C CA . LEU A 1 76 ? -9.555 -5.75 -12.008 1 95.94 76 LEU A CA 1
ATOM 622 C C . LEU A 1 76 ? -9.586 -6.844 -10.945 1 95.94 76 LEU A C 1
ATOM 624 O O . LEU A 1 76 ? -9.914 -7.996 -11.242 1 95.94 76 LEU A O 1
ATOM 628 N N . PRO A 1 77 ? -9.32 -6.48 -9.719 1 95.25 77 PRO A N 1
ATOM 629 C CA . PRO A 1 77 ? -9.125 -7.508 -8.695 1 95.25 77 PRO A CA 1
ATOM 630 C C . PRO A 1 77 ? -10.438 -8.164 -8.266 1 95.25 77 PRO A C 1
ATOM 632 O O . PRO A 1 77 ? -10.422 -9.188 -7.57 1 95.25 77 PRO A O 1
ATOM 635 N N . TRP A 1 78 ? -11.57 -7.684 -8.617 1 94 78 TRP A N 1
ATOM 636 C CA . TRP A 1 78 ? -12.859 -8.266 -8.242 1 94 78 TRP A CA 1
ATOM 637 C C . TRP A 1 78 ? -13.328 -9.266 -9.281 1 94 78 TRP A C 1
ATOM 639 O O . TRP A 1 78 ? -14.375 -9.898 -9.117 1 94 78 TRP A O 1
ATOM 649 N N . GLU A 1 79 ? -12.516 -9.492 -10.266 1 96.25 79 GLU A N 1
ATOM 650 C CA . GLU A 1 79 ? -12.844 -10.477 -11.289 1 96.25 79 GLU A CA 1
ATOM 651 C C . GLU A 1 79 ? -12.195 -11.82 -10.992 1 96.25 79 GLU A C 1
ATOM 653 O O . GLU A 1 79 ? -11.07 -11.883 -10.5 1 96.25 79 GLU A O 1
ATOM 658 N N . LYS A 1 80 ? -12.961 -12.867 -11.258 1 97.62 80 LYS A N 1
ATOM 659 C CA . LYS A 1 80 ? -12.359 -14.195 -11.398 1 97.62 80 LYS A CA 1
ATOM 660 C C . LYS A 1 80 ? -11.742 -14.367 -12.789 1 97.62 80 LYS A C 1
ATOM 662 O O . LYS A 1 80 ? -12.438 -14.281 -13.797 1 97.62 80 LYS A O 1
ATOM 667 N N . SER A 1 81 ? -10.406 -14.578 -12.797 1 98.25 81 SER A N 1
ATOM 668 C CA . SER A 1 81 ? -9.75 -14.477 -14.094 1 98.25 81 SER A CA 1
ATOM 669 C C . SER A 1 81 ? -8.656 -15.523 -14.242 1 98.25 81 SER A C 1
ATOM 671 O O . SER A 1 81 ? -8.172 -16.062 -13.25 1 98.25 81 SER A O 1
ATOM 673 N N . VAL A 1 82 ? -8.367 -15.828 -15.453 1 98.5 82 VAL A N 1
ATOM 674 C CA . VAL A 1 82 ? -7.18 -16.594 -15.82 1 98.5 82 VAL A CA 1
ATOM 675 C C . VAL A 1 82 ? -6.141 -15.656 -16.438 1 98.5 82 VAL A C 1
ATOM 677 O O . VAL A 1 82 ? -6.461 -14.867 -17.344 1 98.5 82 VAL A O 1
ATOM 680 N N . LEU A 1 83 ? -4.965 -15.68 -15.906 1 98.69 83 LEU A N 1
ATOM 681 C CA . LEU A 1 83 ? -3.848 -14.938 -16.484 1 98.69 83 LEU A CA 1
ATOM 682 C C . LEU A 1 83 ? -2.926 -15.867 -17.266 1 98.69 83 LEU A C 1
ATOM 684 O O . LEU A 1 83 ? -2.557 -16.938 -16.781 1 98.69 83 LEU A O 1
ATOM 688 N N . ILE A 1 84 ? -2.645 -15.492 -18.469 1 98.75 84 ILE A N 1
ATOM 689 C CA . ILE A 1 84 ? -1.654 -16.203 -19.266 1 98.75 84 ILE A CA 1
ATOM 690 C C . ILE A 1 84 ? -0.449 -15.305 -19.531 1 98.75 84 ILE A C 1
ATOM 692 O O . ILE A 1 84 ? -0.6 -14.094 -19.719 1 98.75 84 ILE A O 1
ATOM 696 N N . MET A 1 85 ? 0.706 -15.859 -19.469 1 98.62 85 MET A N 1
ATOM 697 C CA . MET A 1 85 ? 1.935 -15.086 -19.625 1 98.62 85 MET A CA 1
ATOM 698 C C . MET A 1 85 ? 3.027 -15.922 -20.281 1 98.62 85 MET A C 1
ATOM 700 O O . MET A 1 85 ? 3.1 -17.141 -20.062 1 98.62 85 MET A O 1
ATOM 704 N N . ASN A 1 86 ? 3.818 -15.289 -21.156 1 98.5 86 ASN A N 1
ATOM 705 C CA . ASN A 1 86 ? 5.008 -15.984 -21.625 1 98.5 86 ASN A CA 1
ATOM 706 C C . ASN A 1 86 ? 5.992 -16.266 -20.5 1 98.5 86 ASN A C 1
ATOM 708 O O . ASN A 1 86 ? 5.961 -15.594 -19.469 1 98.5 86 ASN A O 1
ATOM 712 N N . HIS A 1 87 ? 6.777 -17.234 -20.609 1 97.75 87 HIS A N 1
ATOM 713 C CA . HIS A 1 87 ? 7.73 -17.656 -19.594 1 97.75 87 HIS A CA 1
ATOM 714 C C . HIS A 1 87 ? 9.172 -17.484 -20.078 1 97.75 87 HIS A C 1
ATOM 716 O O . HIS A 1 87 ? 9.797 -18.438 -20.531 1 97.75 87 HIS A O 1
ATOM 722 N N . ARG A 1 88 ? 9.727 -16.344 -19.844 1 97.38 88 ARG A N 1
ATOM 723 C CA . ARG A 1 88 ? 11.039 -15.992 -20.391 1 97.38 88 ARG A CA 1
ATOM 724 C C . ARG A 1 88 ? 12.156 -16.547 -19.5 1 97.38 88 ARG A C 1
ATOM 726 O O . ARG A 1 88 ? 13.188 -16.984 -20.016 1 97.38 88 ARG A O 1
ATOM 733 N N . THR A 1 89 ? 12 -16.406 -18.234 1 96.31 89 THR A N 1
ATOM 734 C CA . THR A 1 89 ? 13.008 -16.859 -17.281 1 96.31 89 THR A CA 1
ATOM 735 C C . THR A 1 89 ? 12.359 -17.609 -16.125 1 96.31 89 THR A C 1
ATOM 737 O O . THR A 1 89 ? 11.141 -17.578 -15.969 1 96.31 89 THR A O 1
ATOM 740 N N . ARG A 1 90 ? 13.172 -18.234 -15.305 1 94.38 90 ARG A N 1
ATOM 741 C CA . ARG A 1 90 ? 12.664 -18.984 -14.164 1 94.38 90 ARG A CA 1
ATOM 742 C C . ARG A 1 90 ? 12.18 -18.047 -13.062 1 94.38 90 ARG A C 1
ATOM 744 O O . ARG A 1 90 ? 11.562 -18.484 -12.094 1 94.38 90 ARG A O 1
ATOM 751 N N . LEU A 1 91 ? 12.375 -16.75 -13.273 1 94.88 91 LEU A N 1
ATOM 752 C CA . LEU A 1 91 ? 12.062 -15.805 -12.211 1 94.88 91 LEU A CA 1
ATOM 753 C C . LEU A 1 91 ? 10.875 -14.93 -12.602 1 94.88 91 LEU A C 1
ATOM 755 O O . LEU A 1 91 ? 10.516 -14 -11.875 1 94.88 91 LEU A O 1
ATOM 759 N N . ASP A 1 92 ? 10.219 -15.242 -13.695 1 96.88 92 ASP A N 1
ATOM 760 C CA . ASP A 1 92 ? 9.102 -14.438 -14.188 1 96.88 92 ASP A CA 1
ATOM 761 C C . ASP A 1 92 ? 8.039 -14.258 -13.109 1 96.88 92 ASP A C 1
ATOM 763 O O . ASP A 1 92 ? 7.473 -13.172 -12.961 1 96.88 92 ASP A O 1
ATOM 767 N N . TRP A 1 93 ? 7.852 -15.344 -12.406 1 94.62 93 TRP A N 1
ATOM 768 C CA . TRP A 1 93 ? 6.801 -15.352 -11.391 1 94.62 93 TRP A CA 1
ATOM 769 C C . TRP A 1 93 ? 7.078 -14.297 -10.32 1 94.62 93 TRP A C 1
ATOM 771 O O . TRP A 1 93 ? 6.148 -13.695 -9.781 1 94.62 93 TRP A O 1
ATOM 781 N N . ASN A 1 94 ? 8.305 -14.086 -9.977 1 95.69 94 ASN A N 1
ATOM 782 C CA . ASN A 1 94 ? 8.688 -13.125 -8.945 1 95.69 94 ASN A CA 1
ATOM 783 C C . ASN A 1 94 ? 8.438 -11.688 -9.398 1 95.69 94 ASN A C 1
ATOM 785 O O . ASN A 1 94 ? 8.008 -10.852 -8.609 1 95.69 94 ASN A O 1
ATOM 789 N N . PHE A 1 95 ? 8.711 -11.383 -10.664 1 97.5 95 PHE A N 1
ATOM 790 C CA . PHE A 1 95 ? 8.516 -10.047 -11.219 1 97.5 95 PHE A CA 1
ATOM 791 C C . PHE A 1 95 ? 7.031 -9.758 -11.43 1 97.5 95 PHE A C 1
ATOM 793 O O . PHE A 1 95 ? 6.613 -8.602 -11.438 1 97.5 95 PHE A O 1
ATOM 800 N N . LEU A 1 96 ? 6.309 -10.852 -11.555 1 97.88 96 LEU A N 1
ATOM 801 C CA . LEU A 1 96 ? 4.871 -10.719 -11.766 1 97.88 96 LEU A CA 1
ATOM 802 C C . LEU A 1 96 ? 4.203 -10.055 -10.57 1 97.88 96 LEU A C 1
ATOM 804 O O . LEU A 1 96 ? 3.207 -9.344 -10.734 1 97.88 96 LEU A O 1
ATOM 808 N N . TRP A 1 97 ? 4.758 -10.188 -9.352 1 97.56 97 TRP A N 1
ATOM 809 C CA . TRP A 1 97 ? 4.191 -9.523 -8.18 1 97.56 97 TRP A CA 1
ATOM 810 C C . TRP A 1 97 ? 4.121 -8.016 -8.391 1 97.56 97 TRP A C 1
ATOM 812 O O . TRP A 1 97 ? 3.123 -7.383 -8.047 1 97.56 97 TRP A O 1
ATOM 822 N N . ALA A 1 98 ? 5.156 -7.473 -8.977 1 97 98 ALA A N 1
ATOM 823 C CA . ALA A 1 98 ? 5.184 -6.035 -9.25 1 97 98 ALA A CA 1
ATOM 824 C C . ALA A 1 98 ? 4.137 -5.66 -10.297 1 97 98 ALA A C 1
ATOM 826 O O . ALA A 1 98 ? 3.475 -4.625 -10.18 1 97 98 ALA A O 1
ATOM 827 N N . ALA A 1 99 ? 3.994 -6.504 -11.312 1 96.81 99 ALA A N 1
ATOM 828 C CA . ALA A 1 99 ? 2.998 -6.242 -12.352 1 96.81 99 ALA A CA 1
ATOM 829 C C . ALA A 1 99 ? 1.59 -6.207 -11.758 1 96.81 99 ALA A C 1
ATOM 831 O O . ALA A 1 99 ? 0.769 -5.375 -12.148 1 96.81 99 ALA A O 1
ATOM 832 N N . MET A 1 100 ? 1.37 -7.16 -10.852 1 96.88 100 MET A N 1
ATOM 833 C CA . MET A 1 100 ? 0.056 -7.227 -10.219 1 96.88 100 MET A CA 1
ATOM 834 C C . MET A 1 100 ? -0.168 -6.027 -9.305 1 96.88 100 MET A C 1
ATOM 836 O O . MET A 1 100 ? -1.275 -5.492 -9.234 1 96.88 100 MET A O 1
ATOM 840 N N . HIS A 1 101 ? 0.841 -5.613 -8.625 1 96.06 101 HIS A N 1
ATOM 841 C CA . HIS A 1 101 ? 0.753 -4.48 -7.711 1 96.06 101 HIS A CA 1
ATOM 842 C C . HIS A 1 101 ? 0.514 -3.178 -8.469 1 96.06 101 HIS A C 1
ATOM 844 O O . HIS A 1 101 ? -0.378 -2.402 -8.109 1 96.06 101 HIS A O 1
ATOM 850 N N . TYR A 1 102 ? 1.26 -2.943 -9.539 1 94.75 102 TYR A N 1
ATOM 851 C CA . TYR A 1 102 ? 1.217 -1.673 -10.258 1 94.75 102 TYR A CA 1
ATOM 852 C C . TYR A 1 102 ? 0.177 -1.709 -11.367 1 94.75 102 TYR A C 1
ATOM 854 O O . TYR A 1 102 ? -0.279 -0.663 -11.836 1 94.75 102 TYR A O 1
ATOM 862 N N . GLY A 1 103 ? -0.195 -2.887 -11.797 1 94.44 103 GLY A N 1
ATOM 863 C CA . GLY A 1 103 ? -1.073 -3.021 -12.945 1 94.44 103 GLY A CA 1
ATOM 864 C C . GLY A 1 103 ? -2.518 -3.285 -12.562 1 94.44 103 GLY A C 1
ATOM 865 O O . GLY A 1 103 ? -3.383 -3.41 -13.438 1 94.44 103 GLY A O 1
ATOM 866 N N . SER A 1 104 ? -2.818 -3.439 -11.297 1 94 104 SER A N 1
ATOM 867 C CA . SER A 1 104 ? -4.184 -3.664 -10.836 1 94 104 SER A CA 1
ATOM 868 C C . SER A 1 104 ? -4.809 -2.373 -10.312 1 94 104 SER A C 1
ATOM 870 O O . SER A 1 104 ? -4.145 -1.582 -9.641 1 94 104 SER A O 1
ATOM 872 N N . ILE A 1 105 ? -6.137 -2.176 -10.75 1 89.44 105 ILE A N 1
ATOM 873 C CA . ILE A 1 105 ? -6.879 -1.083 -10.133 1 89.44 105 ILE A CA 1
ATOM 874 C C . ILE A 1 105 ? -7.156 -1.41 -8.672 1 89.44 105 ILE A C 1
ATOM 876 O O . ILE A 1 105 ? -7.941 -2.314 -8.367 1 89.44 105 ILE A O 1
ATOM 880 N N . THR A 1 106 ? -6.562 -0.769 -7.801 1 88.69 106 THR A N 1
ATOM 881 C CA . THR A 1 106 ? -6.539 -1.115 -6.383 1 88.69 106 THR A CA 1
ATOM 882 C C . THR A 1 106 ? -5.781 -2.422 -6.156 1 88.69 106 THR A C 1
ATOM 884 O O . THR A 1 106 ? -6.301 -3.502 -6.441 1 88.69 106 THR A O 1
ATOM 887 N N . PRO A 1 107 ? -4.621 -2.346 -5.805 1 91.75 107 PRO A N 1
ATOM 888 C CA . PRO A 1 107 ? -3.816 -3.557 -5.633 1 91.75 107 PRO A CA 1
ATOM 889 C C . PRO A 1 107 ? -4.359 -4.48 -4.547 1 91.75 107 PRO A C 1
ATOM 891 O O . PRO A 1 107 ? -3.803 -4.547 -3.449 1 91.75 107 PRO A O 1
ATOM 894 N N . ALA A 1 108 ? -5.449 -5.223 -4.973 1 94.81 108 ALA A N 1
ATOM 895 C CA . ALA A 1 108 ? -6.141 -6.105 -4.039 1 94.81 108 ALA A CA 1
ATOM 896 C C . ALA A 1 108 ? -6.34 -7.492 -4.645 1 94.81 108 ALA A C 1
ATOM 898 O O . ALA A 1 108 ? -7.223 -8.242 -4.219 1 94.81 108 ALA A O 1
ATOM 899 N N . HIS A 1 109 ? -5.508 -7.898 -5.555 1 93.81 109 HIS A N 1
ATOM 900 C CA . HIS A 1 109 ? -5.633 -9.172 -6.262 1 93.81 109 HIS A CA 1
ATOM 901 C C . HIS A 1 109 ? -5.344 -10.344 -5.336 1 93.81 109 HIS A C 1
ATOM 903 O O . HIS A 1 109 ? -4.742 -10.172 -4.273 1 93.81 109 HIS A O 1
ATOM 909 N N . ARG A 1 110 ? -5.879 -11.523 -5.684 1 95.12 110 ARG A N 1
ATOM 910 C CA . ARG A 1 110 ? -5.594 -12.805 -5.051 1 95.12 110 ARG A CA 1
ATOM 911 C C . ARG A 1 110 ? -5.109 -13.828 -6.074 1 95.12 110 ARG A C 1
ATOM 913 O O . ARG A 1 110 ? -5.859 -14.727 -6.469 1 95.12 110 ARG A O 1
ATOM 920 N N . LEU A 1 111 ? -3.879 -13.695 -6.367 1 96.69 111 LEU A N 1
ATOM 921 C CA . LEU A 1 111 ? -3.309 -14.445 -7.484 1 96.69 111 LEU A CA 1
ATOM 922 C C . LEU A 1 111 ? -2.787 -15.797 -7.023 1 96.69 111 LEU A C 1
ATOM 924 O O . LEU A 1 111 ? -2.145 -15.898 -5.977 1 96.69 111 LEU A O 1
ATOM 928 N N . LYS A 1 112 ? -3.143 -16.812 -7.738 1 96.75 112 LYS A N 1
ATOM 929 C CA . LYS A 1 112 ? -2.635 -18.172 -7.562 1 96.75 112 LYS A CA 1
ATOM 930 C C . LYS A 1 112 ? -1.914 -18.656 -8.82 1 96.75 112 LYS A C 1
ATOM 932 O O . LYS A 1 112 ? -2.227 -18.219 -9.93 1 96.75 112 LYS A O 1
ATOM 937 N N . PHE A 1 113 ? -0.948 -19.531 -8.664 1 97 113 PHE A N 1
ATOM 938 C CA . PHE A 1 113 ? -0.195 -20.078 -9.789 1 97 113 PHE A CA 1
ATOM 939 C C . PHE A 1 113 ? -0.501 -21.562 -9.984 1 97 113 PHE A C 1
ATOM 941 O O . PHE A 1 113 ? -0.794 -22.266 -9.016 1 97 113 PHE A O 1
ATOM 948 N N . VAL A 1 114 ? -0.504 -21.969 -11.203 1 96.38 114 VAL A N 1
ATOM 949 C CA . VAL A 1 114 ? -0.39 -23.391 -11.523 1 96.38 114 VAL A CA 1
ATOM 950 C C . VAL A 1 114 ? 1.082 -23.797 -11.594 1 96.38 114 VAL A C 1
ATOM 952 O O . VAL A 1 114 ? 1.827 -23.297 -12.445 1 96.38 114 VAL A O 1
ATOM 955 N N . LEU A 1 115 ? 1.434 -24.672 -10.68 1 95.12 115 LEU A N 1
ATOM 956 C CA . LEU A 1 115 ? 2.848 -25 -10.531 1 95.12 115 LEU A CA 1
ATOM 957 C C . LEU A 1 115 ? 3.076 -26.5 -10.703 1 95.12 115 LEU A C 1
ATOM 959 O O . LEU A 1 115 ? 2.139 -27.297 -10.586 1 95.12 115 LEU A O 1
ATOM 963 N N . LYS A 1 116 ? 4.367 -26.812 -10.984 1 94.31 116 LYS A N 1
ATOM 964 C CA . LYS A 1 116 ? 4.766 -28.203 -10.984 1 94.31 116 LYS A CA 1
ATOM 965 C C . LYS A 1 116 ? 4.715 -28.797 -9.578 1 94.31 116 LYS A C 1
ATOM 967 O O . LYS A 1 116 ? 5.102 -28.125 -8.609 1 94.31 116 LYS A O 1
ATOM 972 N N . ALA A 1 117 ? 4.316 -30.016 -9.469 1 94.38 117 ALA A N 1
ATOM 973 C CA . ALA A 1 117 ? 4.051 -30.688 -8.195 1 94.38 117 ALA A CA 1
ATOM 974 C C . ALA A 1 117 ? 5.301 -30.703 -7.32 1 94.38 117 ALA A C 1
ATOM 976 O O . ALA A 1 117 ? 5.219 -30.516 -6.102 1 94.38 117 ALA A O 1
ATOM 977 N N . PRO A 1 118 ? 6.516 -30.906 -7.852 1 93.88 118 PRO A N 1
ATOM 978 C CA . PRO A 1 118 ? 7.699 -31.031 -6.996 1 93.88 118 PRO A CA 1
ATOM 979 C C . PRO A 1 118 ? 8.008 -29.734 -6.242 1 93.88 118 PRO A C 1
ATOM 981 O O . PRO A 1 118 ? 8.719 -29.766 -5.234 1 93.88 118 PRO A O 1
ATOM 984 N N . ILE A 1 119 ? 7.473 -28.625 -6.695 1 93.5 119 ILE A N 1
ATOM 985 C CA . ILE A 1 119 ? 7.723 -27.344 -6.055 1 93.5 119 ILE A CA 1
ATOM 986 C C . ILE A 1 119 ? 7.102 -27.328 -4.66 1 93.5 119 ILE A C 1
ATOM 988 O O . ILE A 1 119 ? 7.578 -26.625 -3.766 1 93.5 119 ILE A O 1
ATOM 992 N N . ARG A 1 120 ? 6.156 -28.141 -4.391 1 94.88 120 ARG A N 1
ATOM 993 C CA . ARG A 1 120 ? 5.445 -28.172 -3.117 1 94.88 120 ARG A CA 1
ATOM 994 C C . ARG A 1 120 ? 6.363 -28.641 -1.991 1 94.88 120 ARG A C 1
ATOM 996 O O . ARG A 1 120 ? 6.098 -28.375 -0.816 1 94.88 120 ARG A O 1
ATOM 1003 N N . HIS A 1 121 ? 7.496 -29.328 -2.404 1 94.69 121 HIS A N 1
ATOM 1004 C CA . HIS A 1 121 ? 8.391 -29.906 -1.414 1 94.69 121 HIS A CA 1
ATOM 1005 C C . HIS A 1 121 ? 9.414 -28.891 -0.916 1 94.69 121 HIS A C 1
ATOM 1007 O O . HIS A 1 121 ? 10.109 -29.141 0.072 1 94.69 121 HIS A O 1
ATOM 1013 N N . ALA A 1 122 ? 9.5 -27.781 -1.621 1 94.44 122 ALA A N 1
ATOM 1014 C CA . ALA A 1 122 ? 10.469 -26.781 -1.19 1 94.44 122 ALA A CA 1
ATOM 1015 C C . ALA A 1 122 ? 10.164 -26.297 0.224 1 94.44 122 ALA A C 1
ATOM 1017 O O . ALA A 1 122 ? 9.086 -25.75 0.484 1 94.44 122 ALA A O 1
ATOM 1018 N N . PRO A 1 123 ? 11.133 -26.484 1.172 1 95.44 123 PRO A N 1
ATOM 1019 C CA . PRO A 1 123 ? 10.867 -26.078 2.553 1 95.44 123 PRO A CA 1
ATOM 1020 C C . PRO A 1 123 ? 10.5 -24.594 2.668 1 95.44 123 PRO A C 1
ATOM 1022 O O . PRO A 1 123 ? 11.25 -23.734 2.205 1 95.44 123 PRO A O 1
ATOM 1025 N N . GLY A 1 124 ? 9.453 -24.297 3.285 1 96.31 124 GLY A N 1
ATOM 1026 C CA . GLY A 1 124 ? 8.992 -22.922 3.4 1 96.31 124 GLY A CA 1
ATOM 1027 C C . GLY A 1 124 ? 8.094 -22.5 2.256 1 96.31 124 GLY A C 1
ATOM 1028 O O . GLY A 1 124 ? 6.867 -22.594 2.357 1 96.31 124 GLY A O 1
ATOM 1029 N N . PRO A 1 125 ? 8.766 -22.125 1.112 1 96.44 125 PRO A N 1
ATOM 1030 C CA . PRO A 1 125 ? 7.961 -21.641 -0.014 1 96.44 125 PRO A CA 1
ATOM 1031 C C . PRO A 1 125 ? 6.918 -22.656 -0.475 1 96.44 125 PRO A C 1
ATOM 1033 O O . PRO A 1 125 ? 5.758 -22.297 -0.694 1 96.44 125 PRO A O 1
ATOM 1036 N N . GLY A 1 126 ? 7.332 -23.891 -0.626 1 97.12 126 GLY A N 1
ATOM 1037 C CA . GLY A 1 126 ? 6.387 -24.922 -1.037 1 97.12 126 GLY A CA 1
ATOM 1038 C C . GLY A 1 126 ? 5.215 -25.062 -0.082 1 97.12 126 GLY A C 1
ATOM 1039 O O . GLY A 1 126 ? 4.07 -25.219 -0.513 1 97.12 126 GLY A O 1
ATOM 1040 N N . TRP A 1 127 ? 5.5 -25.031 1.216 1 97.75 127 TRP A N 1
ATOM 1041 C CA . TRP A 1 127 ? 4.48 -25.188 2.246 1 97.75 127 TRP A CA 1
ATOM 1042 C C . TRP A 1 127 ? 3.5 -24.016 2.23 1 97.75 127 TRP A C 1
ATOM 1044 O O . TRP A 1 127 ? 2.285 -24.219 2.305 1 97.75 127 TRP A O 1
ATOM 1054 N N . VAL A 1 128 ? 4.012 -22.812 2.102 1 97.94 128 VAL A N 1
ATOM 1055 C CA . VAL A 1 128 ? 3.168 -21.625 2.105 1 97.94 128 VAL A CA 1
ATOM 1056 C C . VAL A 1 128 ? 2.291 -21.609 0.856 1 97.94 128 VAL A C 1
ATOM 1058 O O . VAL A 1 128 ? 1.119 -21.234 0.917 1 97.94 128 VAL A O 1
ATOM 1061 N N . MET A 1 129 ? 2.842 -22.016 -0.254 1 97.5 129 MET A N 1
ATOM 1062 C CA . MET A 1 129 ? 2.07 -22.047 -1.494 1 97.5 129 MET A CA 1
ATOM 1063 C C . MET A 1 129 ? 0.933 -23.062 -1.397 1 97.5 129 MET A C 1
ATOM 1065 O O . MET A 1 129 ? -0.156 -22.828 -1.926 1 97.5 129 MET A O 1
ATOM 1069 N N . GLN A 1 130 ? 1.235 -24.188 -0.708 1 96.62 130 GLN A N 1
ATOM 1070 C CA . GLN A 1 130 ? 0.174 -25.141 -0.443 1 96.62 130 GLN A CA 1
ATOM 1071 C C . GLN A 1 130 ? -0.952 -24.516 0.373 1 96.62 130 GLN A C 1
ATOM 1073 O O . GLN A 1 130 ? -2.129 -24.672 0.036 1 96.62 130 GLN A O 1
ATOM 1078 N N . MET A 1 131 ? -0.562 -23.859 1.392 1 97.44 131 MET A N 1
ATOM 1079 C CA . MET A 1 131 ? -1.537 -23.25 2.293 1 97.44 131 MET A CA 1
ATOM 1080 C C . MET A 1 131 ? -2.297 -22.125 1.593 1 97.44 131 MET A C 1
ATOM 1082 O O . MET A 1 131 ? -3.463 -21.875 1.902 1 97.44 131 MET A O 1
ATOM 1086 N N . ALA A 1 132 ? -1.645 -21.453 0.651 1 96.81 132 ALA A N 1
ATOM 1087 C CA . ALA A 1 132 ? -2.232 -20.328 -0.076 1 96.81 132 ALA A CA 1
ATOM 1088 C C . ALA A 1 132 ? -3.168 -20.828 -1.178 1 96.81 132 ALA A C 1
ATOM 1090 O O . ALA A 1 132 ? -3.863 -20.031 -1.812 1 96.81 132 ALA A O 1
ATOM 1091 N N . GLY A 1 133 ? -3.152 -22.047 -1.4 1 95.81 133 GLY A N 1
ATOM 1092 C CA . GLY A 1 133 ? -4.102 -22.625 -2.344 1 95.81 133 GLY A CA 1
ATOM 1093 C C . GLY A 1 133 ? -3.609 -22.594 -3.779 1 95.81 133 GLY A C 1
ATOM 1094 O O . GLY A 1 133 ? -4.398 -22.406 -4.707 1 95.81 133 GLY A O 1
ATOM 1095 N N . PHE A 1 134 ? -2.332 -22.641 -4 1 96.75 134 PHE A N 1
ATOM 1096 C CA . PHE A 1 134 ? -1.789 -22.75 -5.348 1 96.75 134 PHE A CA 1
ATOM 1097 C C . PHE A 1 134 ? -2.086 -24.125 -5.949 1 96.75 134 PHE A C 1
ATOM 1099 O O . PHE A 1 134 ? -2.369 -25.078 -5.219 1 96.75 134 PHE A O 1
ATOM 1106 N N . PHE A 1 135 ? -2.086 -24.141 -7.273 1 95.31 135 PHE A N 1
ATOM 1107 C CA . PHE A 1 135 ? -2.404 -25.375 -7.996 1 95.31 135 PHE A CA 1
ATOM 1108 C C . PHE A 1 135 ? -1.135 -26.125 -8.359 1 95.31 135 PHE A C 1
ATOM 1110 O O . PHE A 1 135 ? -0.266 -25.594 -9.055 1 95.31 135 PHE A O 1
ATOM 1117 N N . PHE A 1 136 ? -1.099 -27.391 -7.891 1 94.69 136 PHE A N 1
ATOM 1118 C CA . PHE A 1 136 ? 0.053 -28.219 -8.234 1 94.69 136 PHE A CA 1
ATOM 1119 C C . PHE A 1 136 ? -0.342 -29.312 -9.211 1 94.69 136 PHE A C 1
ATOM 1121 O O . PHE A 1 136 ? -1.287 -30.062 -8.953 1 94.69 136 PHE A O 1
ATOM 1128 N N . ILE A 1 137 ? 0.359 -29.406 -10.266 1 93 137 ILE A N 1
ATOM 1129 C CA . ILE A 1 137 ? 0.037 -30.406 -11.273 1 93 137 ILE A CA 1
ATOM 1130 C C . ILE A 1 137 ? 1.219 -31.359 -11.453 1 93 137 ILE A C 1
ATOM 1132 O O . ILE A 1 137 ? 2.369 -30.969 -11.227 1 93 137 ILE A O 1
ATOM 1136 N N . HIS A 1 138 ? 0.953 -32.562 -11.891 1 92.69 138 HIS A N 1
ATOM 1137 C CA . HIS A 1 138 ? 1.944 -33.625 -12.023 1 92.69 138 HIS A CA 1
ATOM 1138 C C . HIS A 1 138 ? 2.336 -33.812 -13.484 1 92.69 138 HIS A C 1
ATOM 1140 O O . HIS A 1 138 ? 3.16 -34.688 -13.797 1 92.69 138 HIS A O 1
ATOM 1146 N N . ARG A 1 139 ? 1.709 -33.156 -14.406 1 88.19 139 ARG A N 1
ATOM 1147 C CA . ARG A 1 139 ? 1.9 -33.281 -15.844 1 88.19 139 ARG A CA 1
ATOM 1148 C C . ARG A 1 139 ? 1.443 -34.625 -16.359 1 88.19 139 ARG A C 1
ATOM 1150 O O . ARG A 1 139 ? 2.113 -35.25 -17.188 1 88.19 139 ARG A O 1
ATOM 1157 N N . ARG A 1 140 ? 0.531 -35.125 -15.711 1 93 140 ARG A N 1
ATOM 1158 C CA . ARG A 1 140 ? -0.309 -36.25 -16.141 1 93 140 ARG A CA 1
ATOM 1159 C C . ARG A 1 140 ? -1.769 -35.812 -16.25 1 93 140 ARG A C 1
ATOM 1161 O O . ARG A 1 140 ? -2.479 -35.75 -15.25 1 93 140 ARG A O 1
ATOM 1168 N N . TRP A 1 141 ? -2.104 -35.656 -17.484 1 92.06 141 TRP A N 1
ATOM 1169 C CA . TRP A 1 141 ? -3.312 -34.875 -17.75 1 92.06 141 TRP A CA 1
ATOM 1170 C C . TRP A 1 141 ? -4.523 -35.5 -17.078 1 92.06 141 TRP A C 1
ATOM 1172 O O . TRP A 1 141 ? -5.32 -34.812 -16.438 1 92.06 141 TRP A O 1
ATOM 1182 N N . GLU A 1 142 ? -4.668 -36.812 -17.141 1 92.19 142 GLU A N 1
ATOM 1183 C CA . GLU A 1 142 ? -5.836 -37.469 -16.547 1 92.19 142 GLU A CA 1
ATOM 1184 C C . GLU A 1 142 ? -5.91 -37.219 -15.047 1 92.19 142 GLU A C 1
ATOM 1186 O O . GLU A 1 142 ? -6.996 -37.031 -14.492 1 92.19 142 GLU A O 1
ATOM 1191 N N . TYR A 1 143 ? -4.789 -37.188 -14.523 1 93.25 143 TYR A N 1
ATOM 1192 C CA . TYR A 1 143 ? -4.711 -36.969 -13.094 1 93.25 143 TYR A CA 1
ATOM 1193 C C . TYR A 1 143 ? -4.883 -35.469 -12.781 1 93.25 143 TYR A C 1
ATOM 1195 O O . TYR A 1 143 ? -5.637 -35.094 -11.875 1 93.25 143 TYR A O 1
ATOM 1203 N N . ASP A 1 144 ? -4.246 -34.656 -13.531 1 94.81 144 ASP A N 1
ATOM 1204 C CA . ASP A 1 144 ? -4.238 -33.219 -13.297 1 94.81 144 ASP A CA 1
ATOM 1205 C C . ASP A 1 144 ? -5.621 -32.594 -13.531 1 94.81 144 ASP A C 1
ATOM 1207 O O . ASP A 1 144 ? -6.012 -31.656 -12.852 1 94.81 144 ASP A O 1
ATOM 1211 N N . ARG A 1 145 ? -6.297 -33.125 -14.508 1 95.19 145 ARG A N 1
ATOM 1212 C CA . ARG A 1 145 ? -7.648 -32.656 -14.781 1 95.19 145 ARG A CA 1
ATOM 1213 C C . ARG A 1 145 ? -8.547 -32.812 -13.555 1 95.19 145 ARG A C 1
ATOM 1215 O O . ARG A 1 145 ? -9.344 -31.922 -13.242 1 95.19 145 ARG A O 1
ATOM 1222 N N . HIS A 1 146 ? -8.391 -33.906 -12.891 1 94.69 146 HIS A N 1
ATOM 1223 C CA . HIS A 1 146 ? -9.18 -34.156 -11.688 1 94.69 146 HIS A CA 1
ATOM 1224 C C . HIS A 1 146 ? -8.797 -33.219 -10.555 1 94.69 146 HIS A C 1
ATOM 1226 O O . HIS A 1 146 ? -9.664 -32.688 -9.867 1 94.69 146 HIS A O 1
ATOM 1232 N N . LEU A 1 147 ? -7.57 -33.062 -10.375 1 93.44 147 LEU A N 1
ATOM 1233 C CA . LEU A 1 147 ? -7.074 -32.188 -9.32 1 93.44 147 LEU A CA 1
ATOM 1234 C C . LEU A 1 147 ? -7.555 -30.766 -9.523 1 93.44 147 LEU A C 1
ATOM 1236 O O . LEU A 1 147 ? -8.07 -30.141 -8.594 1 93.44 147 LEU A O 1
ATOM 1240 N N . LEU A 1 148 ? -7.402 -30.266 -10.719 1 95 148 LEU A N 1
ATOM 1241 C CA . LEU A 1 148 ? -7.793 -28.906 -11.055 1 95 148 LEU A CA 1
ATOM 1242 C C . LEU A 1 148 ? -9.297 -28.719 -10.891 1 95 148 LEU A C 1
ATOM 1244 O O . LEU A 1 148 ? -9.742 -27.688 -10.383 1 95 148 LEU A O 1
ATOM 1248 N N . SER A 1 149 ? -9.984 -29.703 -11.336 1 95.69 149 SER A N 1
ATOM 1249 C CA . SER A 1 149 ? -11.438 -29.641 -11.219 1 95.69 149 SER A CA 1
ATOM 1250 C C . SER A 1 149 ? -11.867 -29.547 -9.758 1 95.69 149 SER A C 1
ATOM 1252 O O . SER A 1 149 ? -12.727 -28.734 -9.414 1 95.69 149 SER A O 1
ATOM 1254 N N . GLU A 1 150 ? -11.281 -30.359 -8.969 1 94.94 150 GLU A N 1
ATOM 1255 C CA . GLU A 1 150 ? -11.609 -30.375 -7.543 1 94.94 150 GLU A CA 1
ATOM 1256 C C . GLU A 1 150 ? -11.328 -29.031 -6.895 1 94.94 150 GLU A C 1
ATOM 1258 O O . GLU A 1 150 ? -12.125 -28.547 -6.09 1 94.94 150 GLU A O 1
ATOM 1263 N N . MET A 1 151 ? -10.273 -28.469 -7.176 1 94.88 151 MET A N 1
ATOM 1264 C CA . MET A 1 151 ? -9.875 -27.188 -6.602 1 94.88 151 MET A CA 1
ATOM 1265 C C . MET A 1 151 ? -10.805 -26.078 -7.062 1 94.88 151 MET A C 1
ATOM 1267 O O . MET A 1 151 ? -11.219 -25.234 -6.258 1 94.88 151 MET A O 1
ATOM 1271 N N . LEU A 1 152 ? -11.125 -26.094 -8.328 1 96.38 152 LEU A N 1
ATOM 1272 C CA . LEU A 1 152 ? -12.008 -25.078 -8.883 1 96.38 152 LEU A CA 1
ATOM 1273 C C . LEU A 1 152 ? -13.414 -25.203 -8.305 1 96.38 152 LEU A C 1
ATOM 1275 O O . LEU A 1 152 ? -14.07 -24.188 -8.023 1 96.38 152 LEU A O 1
ATOM 1279 N N . GLU A 1 153 ? -13.852 -26.391 -8.102 1 95.69 153 GLU A N 1
ATOM 1280 C CA . GLU A 1 153 ? -15.164 -26.625 -7.504 1 95.69 153 GLU A CA 1
ATOM 1281 C C . GLU A 1 153 ? -15.203 -26.141 -6.055 1 95.69 153 GLU A C 1
ATOM 1283 O O . GLU A 1 153 ? -16.203 -25.578 -5.609 1 95.69 153 GLU A O 1
ATOM 1288 N N . TYR A 1 154 ? -14.148 -26.453 -5.355 1 95.62 154 TYR A N 1
ATOM 1289 C CA . TYR A 1 154 ? -14.047 -26.016 -3.971 1 95.62 154 TYR A CA 1
ATOM 1290 C C . TYR A 1 154 ? -14.117 -24.5 -3.875 1 95.62 154 TYR A C 1
ATOM 1292 O O . TYR A 1 154 ? -14.867 -23.953 -3.061 1 95.62 154 TYR A O 1
ATOM 1300 N N . LEU A 1 155 ? -13.367 -23.781 -4.738 1 95.25 155 LEU A N 1
ATOM 1301 C CA . LEU A 1 155 ? -13.359 -22.328 -4.75 1 95.25 155 LEU A CA 1
ATOM 1302 C C . LEU A 1 155 ? -14.727 -21.781 -5.148 1 95.25 155 LEU A C 1
ATOM 1304 O O . LEU A 1 155 ? -15.141 -20.719 -4.664 1 95.25 155 LEU A O 1
ATOM 1308 N N . GLN A 1 156 ? -15.367 -22.484 -6.012 1 94.56 156 GLN A N 1
ATOM 1309 C CA . GLN A 1 156 ? -16.719 -22.109 -6.406 1 94.56 156 GLN A CA 1
ATOM 1310 C C . GLN A 1 156 ? -17.688 -22.188 -5.223 1 94.56 156 GLN A C 1
ATOM 1312 O O . GLN A 1 156 ? -18.484 -21.281 -5.004 1 94.56 156 GLN A O 1
ATOM 1317 N N . LYS A 1 157 ? -17.547 -23.297 -4.52 1 93.69 157 LYS A N 1
ATOM 1318 C CA . LYS A 1 157 ? -18.422 -23.516 -3.373 1 93.69 157 LYS A CA 1
ATOM 1319 C C . LYS A 1 157 ? -18.203 -22.453 -2.305 1 93.69 157 LYS A C 1
ATOM 1321 O O . LYS A 1 157 ? -19.141 -22.047 -1.608 1 93.69 157 LYS A O 1
ATOM 1326 N N . LEU A 1 158 ? -17.016 -22.047 -2.199 1 93.75 158 LEU A N 1
ATOM 1327 C CA . LEU A 1 158 ? -16.703 -21 -1.224 1 93.75 158 LEU A CA 1
ATOM 1328 C C . LEU A 1 158 ? -17.094 -19.625 -1.747 1 93.75 158 LEU A C 1
ATOM 1330 O O . LEU A 1 158 ? -17.031 -18.641 -1.01 1 93.75 158 LEU A O 1
ATOM 1334 N N . ASN A 1 159 ? -17.469 -19.469 -3.035 1 92.25 159 ASN A N 1
ATOM 1335 C CA . ASN A 1 159 ? -17.688 -18.188 -3.693 1 92.25 159 ASN A CA 1
ATOM 1336 C C . ASN A 1 159 ? -16.484 -17.266 -3.543 1 92.25 159 ASN A C 1
ATOM 1338 O O . ASN A 1 159 ? -16.641 -16.094 -3.201 1 92.25 159 ASN A O 1
ATOM 1342 N N . HIS A 1 160 ? -15.367 -17.797 -3.674 1 92.38 160 HIS A N 1
ATOM 1343 C CA . HIS A 1 160 ? -14.094 -17.109 -3.482 1 92.38 160 HIS A CA 1
ATOM 1344 C C . HIS A 1 160 ? -13.633 -16.453 -4.773 1 92.38 160 HIS A C 1
ATOM 1346 O O . HIS A 1 160 ? -13.695 -17.047 -5.848 1 92.38 160 HIS A O 1
ATOM 1352 N N . THR A 1 161 ? -13.25 -15.117 -4.719 1 94.19 161 THR A N 1
ATOM 1353 C CA . THR A 1 161 ? -12.672 -14.43 -5.863 1 94.19 161 THR A CA 1
ATOM 1354 C C . THR A 1 161 ? -11.172 -14.719 -5.965 1 94.19 161 THR A C 1
ATOM 1356 O O . THR A 1 161 ? -10.445 -14.586 -4.98 1 94.19 161 THR A O 1
ATOM 1359 N N . PHE A 1 162 ? -10.734 -15.109 -7.141 1 94.94 162 PHE A N 1
ATOM 1360 C CA . PHE A 1 162 ? -9.328 -15.438 -7.328 1 94.94 162 PHE A CA 1
ATOM 1361 C C . PHE A 1 162 ? -8.922 -15.242 -8.781 1 94.94 162 PHE A C 1
ATOM 1363 O O . PHE A 1 162 ? -9.773 -15.125 -9.664 1 94.94 162 PHE A O 1
ATOM 1370 N N . GLN A 1 163 ? -7.703 -15.109 -8.969 1 97.06 163 GLN A N 1
ATOM 1371 C CA . GLN A 1 163 ? -7.059 -15.141 -10.281 1 97.06 163 GLN A CA 1
ATOM 1372 C C . GLN A 1 163 ? -6.023 -16.266 -10.359 1 97.06 163 GLN A C 1
ATOM 1374 O O . GLN A 1 163 ? -5.336 -16.547 -9.375 1 97.06 163 GLN A O 1
ATOM 1379 N N . VAL A 1 164 ? -5.953 -16.891 -11.484 1 97.75 164 VAL A N 1
ATOM 1380 C CA . VAL A 1 164 ? -5.023 -18.016 -11.617 1 97.75 164 VAL A CA 1
ATOM 1381 C C . VAL A 1 164 ? -4.098 -17.766 -12.805 1 97.75 164 VAL A C 1
ATOM 1383 O O . VAL A 1 164 ? -4.559 -17.484 -13.914 1 97.75 164 VAL A O 1
ATOM 1386 N N . LEU A 1 165 ? -2.816 -17.844 -12.57 1 98.31 165 LEU A N 1
ATOM 1387 C CA . LEU A 1 165 ? -1.817 -17.703 -13.625 1 98.31 165 LEU A CA 1
ATOM 1388 C C . LEU A 1 165 ? -1.397 -19.062 -14.156 1 98.31 165 LEU A C 1
ATOM 1390 O O . LEU A 1 165 ? -1.115 -19.984 -13.383 1 98.31 165 LEU A O 1
ATOM 1394 N N . ILE A 1 166 ? -1.39 -19.203 -15.438 1 97.44 166 ILE A N 1
ATOM 1395 C CA . ILE A 1 166 ? -0.819 -20.375 -16.094 1 97.44 166 ILE A CA 1
ATOM 1396 C C . ILE A 1 166 ? 0.18 -19.922 -17.156 1 97.44 166 ILE A C 1
ATOM 1398 O O . ILE A 1 166 ? -0.032 -18.906 -17.844 1 97.44 166 ILE A O 1
ATOM 1402 N N . PHE A 1 167 ? 1.274 -20.625 -17.25 1 97.69 167 PHE A N 1
ATOM 1403 C CA . PHE A 1 167 ? 2.225 -20.469 -18.344 1 97.69 167 PHE A CA 1
ATOM 1404 C C . PHE A 1 167 ? 1.97 -21.5 -19.422 1 97.69 167 PHE A C 1
ATOM 1406 O O . PHE A 1 167 ? 2.453 -22.625 -19.344 1 97.69 167 PHE A O 1
ATOM 1413 N N . PRO A 1 168 ? 1.312 -21.062 -20.453 1 97.69 168 PRO A N 1
ATOM 1414 C CA . PRO A 1 168 ? 0.947 -22.047 -21.484 1 97.69 168 PRO A CA 1
ATOM 1415 C C . PRO A 1 168 ? 2.164 -22.719 -22.125 1 97.69 168 PRO A C 1
ATOM 1417 O O . PRO A 1 168 ? 2.045 -23.781 -22.719 1 97.69 168 PRO A O 1
ATOM 1420 N N . GLU A 1 169 ? 3.275 -22.078 -22.016 1 97.25 169 GLU A N 1
ATOM 1421 C CA . GLU A 1 169 ? 4.496 -22.625 -22.594 1 97.25 169 GLU A CA 1
ATOM 1422 C C . GLU A 1 169 ? 4.984 -23.844 -21.812 1 97.25 169 GLU A C 1
ATOM 1424 O O . GLU A 1 169 ? 5.723 -24.672 -22.344 1 97.25 169 GLU A O 1
ATOM 1429 N N . GLY A 1 170 ? 4.695 -23.891 -20.547 1 93.12 170 GLY A N 1
ATOM 1430 C CA . GLY A 1 170 ? 5.016 -25.031 -19.688 1 93.12 170 GLY A CA 1
ATOM 1431 C C . GLY A 1 170 ? 6.438 -24.984 -19.156 1 93.12 170 GLY A C 1
ATOM 1432 O O . GLY A 1 170 ? 6.766 -25.688 -18.203 1 93.12 170 GLY A O 1
ATOM 1433 N N . THR A 1 171 ? 7.277 -24.312 -19.812 1 93.31 171 THR A N 1
ATOM 1434 C CA . THR A 1 171 ? 8.68 -24.188 -19.422 1 93.31 171 THR A CA 1
ATOM 1435 C C . THR A 1 171 ? 9.234 -22.828 -19.828 1 93.31 171 THR A C 1
ATOM 1437 O O . THR A 1 171 ? 8.609 -22.094 -20.594 1 93.31 171 THR A O 1
ATOM 1440 N N . ASP A 1 172 ? 10.352 -22.5 -19.172 1 95.19 172 ASP A N 1
ATOM 1441 C CA . ASP A 1 172 ? 10.961 -21.219 -19.516 1 95.19 172 ASP A CA 1
ATOM 1442 C C . ASP A 1 172 ? 11.727 -21.297 -20.828 1 95.19 172 ASP A C 1
ATOM 1444 O O . ASP A 1 172 ? 12.047 -22.391 -21.297 1 95.19 172 ASP A O 1
ATOM 1448 N N . LEU A 1 173 ? 12 -20.203 -21.406 1 96.69 173 LEU A N 1
ATOM 1449 C CA . LEU A 1 173 ? 12.664 -20.094 -22.703 1 96.69 173 LEU A CA 1
ATOM 1450 C C . LEU A 1 173 ? 14.164 -20.297 -22.562 1 96.69 173 LEU A C 1
ATOM 1452 O O . LEU A 1 173 ? 14.859 -19.484 -21.953 1 96.69 173 LEU A O 1
ATOM 1456 N N . THR A 1 174 ? 14.648 -21.375 -23 1 95.31 174 THR A N 1
ATOM 1457 C CA . THR A 1 174 ? 16.062 -21.734 -23.062 1 95.31 174 THR A CA 1
ATOM 1458 C C . THR A 1 174 ? 16.422 -22.281 -24.438 1 95.31 174 THR A C 1
ATOM 1460 O O . THR A 1 174 ? 15.531 -22.516 -25.266 1 95.31 174 THR A O 1
ATOM 1463 N N . GLU A 1 175 ? 17.719 -22.422 -24.688 1 95.25 175 GLU A N 1
ATOM 1464 C CA . GLU A 1 175 ? 18.141 -23 -25.969 1 95.25 175 GLU A CA 1
ATOM 1465 C C . GLU A 1 175 ? 17.547 -24.391 -26.172 1 95.25 175 GLU A C 1
ATOM 1467 O O . GLU A 1 175 ? 17.094 -24.734 -27.266 1 95.25 175 GLU A O 1
ATOM 1472 N N . LYS A 1 176 ? 17.531 -25.109 -25.094 1 96.25 176 LYS A N 1
ATOM 1473 C CA . LYS A 1 176 ? 17.016 -26.469 -25.156 1 96.25 176 LYS A CA 1
ATOM 1474 C C . LYS A 1 176 ? 15.516 -26.469 -25.422 1 96.25 176 LYS A C 1
ATOM 1476 O O . LYS A 1 176 ? 15.031 -27.25 -2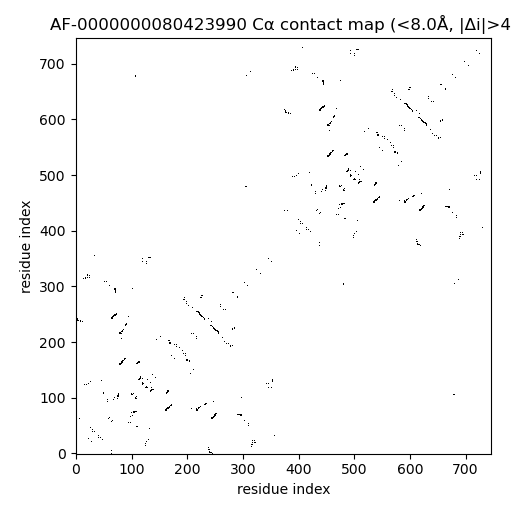6.25 1 96.25 176 LYS A O 1
ATOM 1481 N N . SER A 1 177 ? 14.773 -25.656 -24.703 1 96.44 177 SER A N 1
ATOM 1482 C CA . SER A 1 177 ? 13.328 -25.641 -24.875 1 96.44 177 SER A CA 1
ATOM 1483 C C . SER A 1 177 ? 12.953 -25.109 -26.266 1 96.44 177 SER A C 1
ATOM 1485 O O . SER A 1 177 ? 11.945 -25.516 -26.844 1 96.44 177 SER A O 1
ATOM 1487 N N . ILE A 1 178 ? 13.711 -24.203 -26.797 1 96.75 178 ILE A N 1
ATOM 1488 C CA . ILE A 1 178 ? 13.477 -23.688 -28.141 1 96.75 178 ILE A CA 1
ATOM 1489 C C . ILE A 1 178 ? 13.656 -24.797 -29.156 1 96.75 178 ILE A C 1
ATOM 1491 O O . ILE A 1 178 ? 12.836 -24.953 -30.078 1 96.75 178 ILE A O 1
ATOM 1495 N N . SER A 1 179 ? 14.758 -25.531 -29 1 97.25 179 SER A N 1
ATOM 1496 C CA . SER A 1 179 ? 15.023 -26.641 -29.906 1 97.25 179 SER A CA 1
ATOM 1497 C C . SER A 1 179 ? 13.867 -27.641 -29.906 1 97.25 179 SER A C 1
ATOM 1499 O O . SER A 1 179 ? 13.43 -28.078 -30.969 1 97.25 179 SER A O 1
ATOM 1501 N N . ARG A 1 180 ? 13.375 -27.922 -28.734 1 96.44 180 ARG A N 1
ATOM 1502 C CA . ARG A 1 180 ? 12.25 -28.844 -28.625 1 96.44 180 ARG A CA 1
ATOM 1503 C C . ARG A 1 180 ? 10.992 -28.266 -29.266 1 96.44 180 ARG A C 1
ATOM 150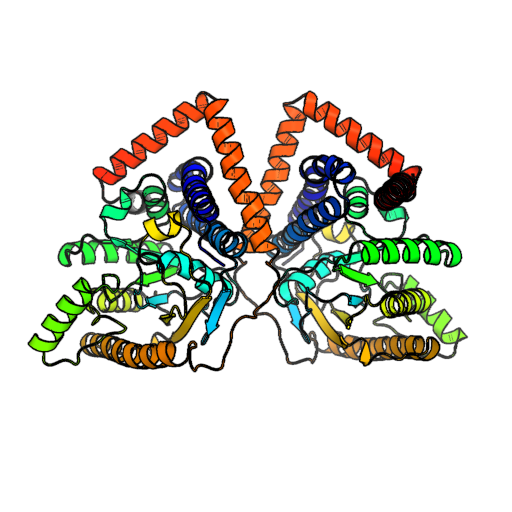5 O O . ARG A 1 180 ? 10.242 -28.984 -29.938 1 96.44 180 ARG A O 1
ATOM 1512 N N . SER A 1 181 ? 10.75 -27.031 -28.969 1 96.25 181 SER A N 1
ATOM 1513 C CA . SER A 1 181 ? 9.578 -26.359 -29.531 1 96.25 181 SER A CA 1
ATOM 1514 C C . SER A 1 181 ? 9.656 -26.297 -31.047 1 96.25 181 SER A C 1
ATOM 1516 O O . SER A 1 181 ? 8.648 -26.453 -31.734 1 96.25 181 SER A O 1
ATOM 1518 N N . ASN A 1 182 ? 10.875 -26.062 -31.547 1 95.69 182 ASN A N 1
ATOM 1519 C CA . ASN A 1 182 ? 11.078 -26.031 -33 1 95.69 182 ASN A CA 1
ATOM 1520 C C . ASN A 1 182 ? 10.844 -27.391 -33.625 1 95.69 182 ASN A C 1
ATOM 1522 O O . ASN A 1 182 ? 10.305 -27.484 -34.719 1 95.69 182 ASN A O 1
ATOM 1526 N N . LYS A 1 183 ? 11.312 -28.391 -33.031 1 97 183 LYS A N 1
ATOM 1527 C CA . LYS A 1 183 ? 11.047 -29.734 -33.531 1 97 183 LYS A CA 1
ATOM 1528 C C . LYS A 1 183 ? 9.547 -30 -33.625 1 97 183 LYS A C 1
ATOM 1530 O O . LYS A 1 183 ? 9.07 -30.547 -34.625 1 97 183 LYS A O 1
ATOM 1535 N N . TYR A 1 184 ? 8.906 -29.656 -32.594 1 95.81 184 TYR A N 1
ATOM 1536 C CA . TYR A 1 184 ? 7.449 -29.766 -32.594 1 95.81 184 TYR A CA 1
ATOM 1537 C C . TYR A 1 184 ? 6.852 -28.969 -33.75 1 95.81 184 TYR A C 1
ATOM 1539 O O . TYR A 1 184 ? 5.941 -29.453 -34.438 1 95.81 184 TYR A O 1
ATOM 1547 N N . ALA A 1 185 ? 7.281 -27.75 -33.906 1 96.5 185 ALA A N 1
ATOM 1548 C CA . ALA A 1 185 ? 6.805 -26.891 -35 1 96.5 185 ALA A CA 1
ATOM 1549 C C . ALA A 1 185 ? 7.02 -27.547 -36.344 1 96.5 185 ALA A C 1
ATOM 1551 O O . ALA A 1 185 ? 6.133 -27.531 -37.188 1 96.5 185 ALA A O 1
ATOM 1552 N N . ASP A 1 186 ? 8.188 -28.094 -36.562 1 97.25 186 ASP A N 1
ATOM 1553 C CA . ASP A 1 186 ? 8.5 -28.781 -37.812 1 97.25 186 ASP A CA 1
ATOM 1554 C C . ASP A 1 186 ? 7.551 -29.953 -38.062 1 97.25 186 ASP A C 1
ATOM 1556 O O . ASP A 1 186 ? 7.043 -30.125 -39.156 1 97.25 186 ASP A O 1
ATOM 1560 N N . ASP A 1 187 ? 7.332 -30.688 -37.031 1 96.94 187 ASP A N 1
ATOM 1561 C CA . ASP A 1 187 ? 6.477 -31.875 -37.125 1 96.94 187 ASP A CA 1
ATOM 1562 C C . ASP A 1 187 ? 5.035 -31.484 -37.438 1 96.94 187 ASP A C 1
ATOM 1564 O O . ASP A 1 187 ? 4.273 -32.281 -37.969 1 96.94 187 ASP A O 1
ATOM 1568 N N . ASN A 1 188 ? 4.656 -30.312 -37.125 1 95.5 188 ASN A N 1
ATOM 1569 C CA . ASN A 1 188 ? 3.266 -29.906 -37.281 1 95.5 188 ASN A CA 1
ATOM 1570 C C . ASN A 1 188 ? 3.131 -28.781 -38.312 1 95.5 188 ASN A C 1
ATOM 1572 O O . ASN A 1 188 ? 2.082 -28.141 -38.406 1 95.5 188 ASN A O 1
ATOM 1576 N N . ASN A 1 189 ? 4.172 -28.469 -39.062 1 95.81 189 ASN A N 1
ATOM 1577 C CA . ASN A 1 189 ? 4.203 -27.453 -40.094 1 95.81 189 ASN A CA 1
ATOM 1578 C C . ASN A 1 189 ? 3.83 -26.078 -39.562 1 95.81 189 ASN A C 1
ATOM 1580 O O . ASN A 1 189 ? 2.955 -25.406 -40.094 1 95.81 189 ASN A O 1
ATOM 1584 N N . LEU A 1 190 ? 4.367 -25.766 -38.406 1 96.25 190 LEU A N 1
ATOM 1585 C CA . LEU A 1 190 ? 4.184 -24.453 -37.781 1 96.25 190 LEU A CA 1
ATOM 1586 C C . LEU A 1 190 ? 5.449 -23.609 -37.875 1 96.25 190 LEU A C 1
ATOM 1588 O O . LEU A 1 190 ? 6.527 -24.141 -38.188 1 96.25 190 LEU A O 1
ATOM 1592 N N . GLN A 1 191 ? 5.293 -22.375 -37.719 1 96.19 191 GLN A N 1
ATOM 1593 C CA . GLN A 1 191 ? 6.43 -21.453 -37.781 1 96.19 191 GLN A CA 1
ATOM 1594 C C . GLN A 1 191 ? 7.312 -21.609 -36.531 1 96.19 191 GLN A C 1
ATOM 1596 O O . GLN A 1 191 ? 6.816 -21.891 -35.469 1 96.19 191 GLN A O 1
ATOM 1601 N N . HIS A 1 192 ? 8.617 -21.453 -36.75 1 97.69 192 HIS A N 1
ATOM 1602 C CA . HIS A 1 192 ? 9.539 -21.406 -35.625 1 97.69 192 HIS A CA 1
ATOM 1603 C C . HIS A 1 192 ? 9.391 -20.109 -34.812 1 97.69 192 HIS A C 1
ATOM 1605 O O . HIS A 1 192 ? 9.195 -19.047 -35.406 1 97.69 192 HIS A O 1
ATOM 1611 N N . TYR A 1 193 ? 9.344 -20.203 -33.531 1 97.38 193 TYR A N 1
ATOM 1612 C CA . TYR A 1 193 ? 9.367 -19.047 -32.656 1 97.38 193 TYR A CA 1
ATOM 1613 C C . TYR A 1 193 ? 10.719 -18.906 -31.984 1 97.38 193 TYR A C 1
ATOM 1615 O O . TYR A 1 193 ? 11.445 -19.891 -31.812 1 97.38 193 TYR A O 1
ATOM 1623 N N . TYR A 1 194 ? 11.047 -17.641 -31.578 1 96.06 194 TYR A N 1
ATOM 1624 C CA . TYR A 1 194 ? 12.344 -17.406 -30.953 1 96.06 194 TYR A CA 1
ATOM 1625 C C . TYR A 1 194 ? 12.211 -16.562 -29.703 1 96.06 194 TYR A C 1
ATOM 1627 O O . TYR A 1 194 ? 13.133 -16.484 -28.891 1 96.06 194 TYR A O 1
ATOM 1635 N N . GLN A 1 195 ? 11.078 -15.922 -29.609 1 97.5 195 GLN A N 1
ATOM 1636 C CA . GLN A 1 195 ? 10.867 -15.102 -28.422 1 97.5 195 GLN A CA 1
ATOM 1637 C C . GLN A 1 195 ? 9.922 -15.789 -27.438 1 97.5 195 GLN A C 1
ATOM 1639 O O . GLN A 1 195 ? 9.844 -15.398 -26.266 1 97.5 195 GLN A O 1
ATOM 1644 N N . VAL A 1 196 ? 9.172 -16.719 -27.891 1 98.44 196 VAL A N 1
ATOM 1645 C CA . VAL A 1 196 ? 8.281 -17.547 -27.062 1 98.44 196 VAL A CA 1
ATOM 1646 C C . VAL A 1 196 ? 8.344 -18.984 -27.547 1 98.44 196 VAL A C 1
ATOM 1648 O O . VAL A 1 196 ? 9.008 -19.297 -28.547 1 98.44 196 VAL A O 1
ATOM 1651 N N . LEU A 1 197 ? 7.777 -19.922 -26.797 1 98.44 197 LEU A N 1
ATOM 1652 C CA . LEU A 1 197 ? 7.578 -21.312 -27.203 1 98.44 197 LEU A CA 1
ATOM 1653 C C . LEU A 1 197 ? 6.137 -21.547 -27.641 1 98.44 197 LEU A C 1
ATOM 1655 O O . LEU A 1 197 ? 5.23 -20.828 -27.219 1 98.44 197 LEU A O 1
ATOM 1659 N N . HIS A 1 198 ? 6.012 -22.484 -28.547 1 98 198 HIS A N 1
ATOM 1660 C CA . HIS A 1 198 ? 4.637 -22.828 -28.891 1 98 198 HIS A CA 1
ATOM 1661 C C . HIS A 1 198 ? 3.857 -23.266 -27.656 1 98 198 HIS A C 1
ATOM 1663 O O . HIS A 1 198 ? 4.336 -24.094 -26.859 1 98 198 HIS A O 1
ATOM 1669 N N . PRO A 1 199 ? 2.699 -22.703 -27.453 1 97.56 199 PRO A N 1
ATOM 1670 C CA . PRO A 1 199 ? 1.96 -22.953 -26.219 1 97.56 199 PRO A CA 1
ATOM 1671 C C . PRO A 1 199 ? 1.322 -24.328 -26.172 1 97.56 199 PRO A C 1
ATOM 1673 O O . PRO A 1 199 ? 0.946 -24.875 -27.219 1 97.56 199 PRO A O 1
ATOM 1676 N N . LYS A 1 200 ? 1.256 -24.875 -25.016 1 94.5 200 LYS A N 1
ATOM 1677 C CA . LYS A 1 200 ? 0.421 -26.047 -24.734 1 94.5 200 LYS A CA 1
ATOM 1678 C C . LYS A 1 200 ? -1.007 -25.625 -24.391 1 94.5 200 LYS A C 1
ATOM 1680 O O . LYS A 1 200 ? -1.229 -24.891 -23.438 1 94.5 200 LYS A O 1
ATOM 1685 N N . THR A 1 201 ? -1.947 -26.141 -25.078 1 96.25 201 THR A N 1
ATOM 1686 C CA . THR A 1 201 ? -3.281 -25.547 -25.047 1 96.25 201 THR A CA 1
ATOM 1687 C C . THR A 1 201 ? -4.191 -26.297 -24.078 1 96.25 201 THR A C 1
ATOM 1689 O O . THR A 1 201 ? -5.223 -25.781 -23.656 1 96.25 201 THR A O 1
ATOM 1692 N N . THR A 1 202 ? -3.846 -27.484 -23.688 1 95 202 THR A N 1
ATOM 1693 C CA . THR A 1 202 ? -4.75 -28.375 -22.969 1 95 202 THR A CA 1
ATOM 1694 C C . THR A 1 202 ? -5.117 -27.797 -21.609 1 95 202 THR A C 1
ATOM 1696 O O . THR A 1 202 ? -6.297 -27.688 -21.266 1 95 202 THR A O 1
ATOM 1699 N N . GLY A 1 203 ? -4.121 -27.438 -20.859 1 94.81 203 GLY A N 1
ATOM 1700 C CA . GLY A 1 203 ? -4.383 -26.891 -19.531 1 94.81 203 GLY A CA 1
ATOM 1701 C C . GLY A 1 203 ? -5.184 -25.594 -19.578 1 94.81 203 GLY A C 1
ATOM 1702 O O . GLY A 1 203 ? -6.113 -25.422 -18.781 1 94.81 203 GLY A O 1
ATOM 1703 N N . PHE A 1 204 ? -4.84 -24.781 -20.5 1 97.06 204 PHE A N 1
ATOM 1704 C CA . PHE A 1 204 ? -5.512 -23.484 -20.641 1 97.06 204 PHE A CA 1
ATOM 1705 C C . PHE A 1 204 ? -6.98 -23.688 -20.984 1 97.06 204 PHE A C 1
ATOM 1707 O O . PHE A 1 204 ? -7.855 -23.094 -20.344 1 97.06 204 PHE A O 1
ATOM 1714 N N . THR A 1 205 ? -7.23 -24.469 -21.969 1 97.44 205 THR A N 1
ATOM 1715 C CA . THR A 1 205 ? -8.602 -24.656 -22.438 1 97.44 205 THR A CA 1
ATOM 1716 C C . THR A 1 205 ? -9.453 -25.297 -21.344 1 97.44 205 THR A C 1
ATOM 1718 O O . THR A 1 205 ? -10.617 -24.922 -21.172 1 97.44 205 THR A O 1
ATOM 1721 N N . PHE A 1 206 ? -8.906 -26.219 -20.672 1 96.25 206 PHE A N 1
ATOM 1722 C CA . PHE A 1 206 ? -9.633 -26.875 -19.594 1 96.25 206 PHE A CA 1
ATOM 1723 C C . PHE A 1 206 ? -10 -25.859 -18.5 1 96.25 206 PHE A C 1
ATOM 1725 O O . PHE A 1 206 ? -11.156 -25.797 -18.078 1 96.25 206 PHE A O 1
ATOM 1732 N N . LEU A 1 207 ? -9.023 -25.078 -18.062 1 96.69 207 LEU A N 1
ATOM 1733 C CA . LEU A 1 207 ? -9.227 -24.094 -17 1 96.69 207 LEU A CA 1
ATOM 1734 C C . LEU A 1 207 ? -10.305 -23.094 -17.391 1 96.69 207 LEU A C 1
ATOM 1736 O O . LEU A 1 207 ? -11.227 -22.828 -16.609 1 96.69 207 LEU A O 1
ATOM 1740 N N . VAL A 1 208 ? -10.172 -22.562 -18.562 1 97.88 208 VAL A N 1
ATOM 1741 C CA . VAL A 1 208 ? -11.102 -21.547 -19.047 1 97.88 208 VAL A CA 1
ATOM 1742 C C . VAL A 1 208 ? -12.508 -22.125 -19.141 1 97.88 208 VAL A C 1
ATOM 1744 O O . VAL A 1 208 ? -13.469 -21.531 -18.641 1 97.88 208 VAL A O 1
ATOM 1747 N N . ASN A 1 209 ? -12.594 -23.312 -19.688 1 96.62 209 ASN A N 1
ATOM 1748 C CA . ASN A 1 209 ? -13.898 -23.938 -19.875 1 96.62 209 ASN A CA 1
ATOM 1749 C C . ASN A 1 209 ? -14.531 -24.312 -18.531 1 96.62 209 ASN A C 1
ATOM 1751 O O . ASN A 1 209 ? -15.727 -24.094 -18.328 1 96.62 209 ASN A O 1
ATOM 1755 N N . LYS A 1 210 ? -13.734 -24.891 -17.688 1 95.94 210 LYS A N 1
ATOM 1756 C CA . LYS A 1 210 ? -14.242 -25.281 -16.375 1 95.94 210 LYS A CA 1
ATOM 1757 C C . LYS A 1 210 ? -14.719 -24.078 -15.578 1 95.94 210 LYS A C 1
ATOM 1759 O O . LYS A 1 210 ? -15.797 -24.109 -14.969 1 95.94 210 LYS A O 1
ATOM 1764 N N . MET A 1 211 ? -13.953 -23.031 -15.578 1 96.5 211 MET A N 1
ATOM 1765 C CA . MET A 1 211 ? -14.312 -21.828 -14.844 1 96.5 211 MET A CA 1
ATOM 1766 C C . MET A 1 211 ? -15.539 -21.156 -15.477 1 96.5 211 MET A C 1
ATOM 1768 O O . MET A 1 211 ? -16.406 -20.656 -14.766 1 96.5 211 MET A O 1
ATOM 1772 N N . LYS A 1 212 ? -15.516 -21.203 -16.766 1 94.94 212 LYS A N 1
ATOM 1773 C CA . LYS A 1 212 ? -16.656 -20.609 -17.469 1 94.94 212 LYS A CA 1
ATOM 1774 C C . LYS A 1 212 ? -17.938 -21.375 -17.156 1 94.94 212 LYS A C 1
ATOM 1776 O O . LYS A 1 212 ? -18.969 -20.766 -16.875 1 94.94 212 LYS A O 1
ATOM 1781 N N . SER A 1 213 ? -17.891 -22.656 -17.219 1 92.12 213 SER A N 1
ATOM 1782 C CA . SER A 1 213 ? -19.062 -23.516 -16.969 1 92.12 213 SER A CA 1
ATOM 1783 C C . SER A 1 213 ? -19.562 -23.344 -15.539 1 92.12 213 SER A C 1
ATOM 1785 O O . SER A 1 213 ? -20.766 -23.453 -15.281 1 92.12 213 SER A O 1
ATOM 1787 N N . GLY A 1 214 ? -18.719 -23.094 -14.625 1 91.06 214 GLY A N 1
ATOM 1788 C CA . GLY A 1 214 ? -19.094 -22.906 -13.234 1 91.06 214 GLY A CA 1
ATOM 1789 C C . GLY A 1 214 ? -19.469 -21.469 -12.898 1 91.06 214 GLY A C 1
ATOM 1790 O O . GLY A 1 214 ? -19.75 -21.156 -11.742 1 91.06 214 GLY A O 1
ATOM 1791 N N . GLY A 1 215 ? -19.438 -20.641 -13.906 1 92.31 215 GLY A N 1
ATOM 1792 C CA . GLY A 1 215 ? -19.734 -19.234 -13.664 1 92.31 215 GLY A CA 1
ATOM 1793 C C . GLY A 1 215 ? -18.625 -18.5 -12.922 1 92.31 215 GLY A C 1
ATOM 1794 O O . GLY A 1 215 ? -18.906 -17.578 -12.156 1 92.31 215 GLY A O 1
ATOM 1795 N N . GLN A 1 216 ? -17.406 -18.969 -13.055 1 94.44 216 GLN A N 1
ATOM 1796 C CA . GLN A 1 216 ? -16.281 -18.453 -12.289 1 94.44 216 GLN A CA 1
ATOM 1797 C C . GLN A 1 216 ? -15.266 -17.766 -13.203 1 94.44 216 GLN A C 1
ATOM 1799 O O . GLN A 1 216 ? -14.07 -17.75 -12.906 1 94.44 216 GLN A O 1
ATOM 1804 N N . LEU A 1 217 ? -15.711 -17.391 -14.375 1 97.69 217 LEU A N 1
ATOM 1805 C CA . LEU A 1 217 ? -14.758 -16.719 -15.25 1 97.69 217 LEU A CA 1
ATOM 1806 C C . LEU A 1 217 ? -15.312 -15.391 -15.742 1 97.69 217 LEU A C 1
ATOM 1808 O O . LEU A 1 217 ? -16.312 -15.367 -16.469 1 97.69 217 LEU A O 1
ATOM 1812 N N . ASP A 1 218 ? -14.641 -14.328 -15.352 1 98 218 ASP A N 1
ATOM 1813 C CA . ASP A 1 218 ? -15.047 -12.992 -15.789 1 98 218 ASP A CA 1
ATOM 1814 C C . ASP A 1 218 ? -14.172 -12.508 -16.938 1 98 218 ASP A C 1
ATOM 1816 O O . ASP A 1 218 ? -14.633 -11.742 -17.797 1 98 218 ASP A O 1
ATOM 1820 N N . SER A 1 219 ? -12.891 -12.938 -16.969 1 98.5 219 SER A N 1
ATOM 1821 C CA . SER A 1 219 ? -11.984 -12.43 -17.984 1 98.5 219 SER A CA 1
ATOM 1822 C C . SER A 1 219 ? -10.719 -13.273 -18.078 1 98.5 219 SER A C 1
ATOM 1824 O O . SER A 1 219 ? -10.438 -14.078 -17.172 1 98.5 219 SER A O 1
ATOM 1826 N N . VAL A 1 220 ? -10.07 -13.18 -19.172 1 98.69 220 VAL A N 1
ATOM 1827 C CA . VAL A 1 220 ? -8.711 -13.672 -19.359 1 98.69 220 VAL A CA 1
ATOM 1828 C C . VAL A 1 220 ? -7.758 -12.5 -19.578 1 98.69 220 VAL A C 1
ATOM 1830 O O . VAL A 1 220 ? -8.047 -11.586 -20.359 1 98.69 220 VAL A O 1
ATOM 1833 N N . TYR A 1 221 ? -6.723 -12.461 -18.828 1 98.5 221 TYR A N 1
ATOM 1834 C CA . TYR A 1 221 ? -5.676 -11.461 -19.016 1 98.5 221 TYR A CA 1
ATOM 1835 C C . TYR A 1 221 ? -4.465 -12.07 -19.719 1 98.5 221 TYR A C 1
ATOM 1837 O O . TYR A 1 221 ? -3.932 -13.086 -19.266 1 98.5 221 TYR A O 1
ATOM 1845 N N . ASP A 1 222 ? -4.055 -11.469 -20.812 1 98.56 222 ASP A N 1
ATOM 1846 C CA . ASP A 1 222 ? -2.848 -11.852 -21.547 1 98.56 222 ASP A CA 1
ATOM 1847 C C . ASP A 1 222 ? -1.682 -10.93 -21.203 1 98.56 222 ASP A C 1
ATOM 1849 O O . ASP A 1 222 ? -1.675 -9.758 -21.578 1 98.56 222 ASP A O 1
ATOM 1853 N N . LEU A 1 223 ? -0.717 -11.492 -20.516 1 98.31 223 LEU A N 1
ATOM 1854 C CA . LEU A 1 223 ? 0.456 -10.719 -20.125 1 98.31 223 LEU A CA 1
ATOM 1855 C C . LEU A 1 223 ? 1.671 -11.117 -20.953 1 98.31 223 LEU A C 1
ATOM 1857 O O . LEU A 1 223 ? 1.896 -12.305 -21.203 1 98.31 223 LEU A O 1
ATOM 1861 N N . SER A 1 224 ? 2.393 -10.141 -21.406 1 98.12 224 SER A N 1
ATOM 1862 C CA . SER A 1 224 ? 3.713 -10.336 -22 1 98.12 224 SER A CA 1
ATOM 1863 C C . SER A 1 224 ? 4.797 -9.664 -21.156 1 98.12 224 SER A C 1
ATOM 1865 O O . SER A 1 224 ? 4.672 -8.5 -20.797 1 98.12 224 SER A O 1
ATOM 1867 N N . VAL A 1 225 ? 5.742 -10.414 -20.859 1 98.06 225 VAL A N 1
ATOM 1868 C CA . VAL A 1 225 ? 6.852 -9.859 -20.094 1 98.06 225 VAL A CA 1
ATOM 1869 C C . VAL A 1 225 ? 8.109 -9.797 -20.953 1 98.06 225 VAL A C 1
ATOM 1871 O O . VAL A 1 225 ? 8.344 -10.688 -21.781 1 98.06 225 VAL A O 1
ATOM 1874 N N . GLY A 1 226 ? 8.828 -8.719 -20.875 1 97.31 226 GLY A N 1
ATOM 1875 C CA . GLY A 1 226 ? 10.086 -8.531 -21.578 1 97.31 226 GLY A CA 1
ATOM 1876 C C . GLY A 1 226 ? 11.156 -7.867 -20.734 1 97.31 226 GLY A C 1
ATOM 1877 O O . GLY A 1 226 ? 10.844 -7.109 -19.812 1 97.31 226 GLY A O 1
ATOM 1878 N N . TYR A 1 227 ? 12.398 -8.211 -21.047 1 96.81 227 TYR A N 1
ATOM 1879 C CA . TYR A 1 227 ? 13.578 -7.695 -20.359 1 96.81 227 TYR A CA 1
ATOM 1880 C C . TYR A 1 227 ? 14.539 -7.031 -21.328 1 96.81 227 TYR A C 1
ATOM 1882 O O . TYR A 1 227 ? 15.312 -7.711 -22.016 1 96.81 227 TYR A O 1
ATOM 1890 N N . PRO A 1 228 ? 14.586 -5.723 -21.359 1 94.94 228 PRO A N 1
ATOM 1891 C CA . PRO A 1 228 ? 15.43 -5.055 -22.359 1 94.94 228 PRO A CA 1
ATOM 1892 C C . PRO A 1 228 ? 16.922 -5.113 -22.016 1 94.94 228 PRO A C 1
ATOM 1894 O O . PRO A 1 228 ? 17.766 -4.98 -22.906 1 94.94 228 PRO A O 1
ATOM 1897 N N . GLY A 1 229 ? 17.203 -5.297 -20.766 1 93.62 229 GLY A N 1
ATOM 1898 C CA . GLY A 1 229 ? 18.594 -5.297 -20.344 1 93.62 229 GLY A CA 1
ATOM 1899 C C . GLY A 1 229 ? 19.047 -6.625 -19.766 1 93.62 229 GLY A C 1
ATOM 1900 O O . GLY A 1 229 ? 18.938 -7.66 -20.422 1 93.62 229 GLY A O 1
ATOM 1901 N N . THR A 1 230 ? 19.469 -6.559 -18.562 1 93.06 230 THR A N 1
ATOM 1902 C CA . THR A 1 230 ? 19.984 -7.746 -17.891 1 93.06 230 THR A CA 1
ATOM 1903 C C . THR A 1 230 ? 18.891 -8.797 -17.719 1 93.06 230 THR A C 1
ATOM 1905 O O . THR A 1 230 ? 17.781 -8.477 -17.297 1 93.06 230 THR A O 1
ATOM 1908 N N . LEU A 1 231 ? 19.203 -10 -18.062 1 91.62 231 LEU A N 1
ATOM 1909 C CA . LEU A 1 231 ? 18.234 -11.102 -18 1 91.62 231 LEU A CA 1
ATOM 1910 C C . LEU A 1 231 ? 18.703 -12.164 -17.016 1 91.62 231 LEU A C 1
ATOM 1912 O O . LEU A 1 231 ? 19.578 -12.969 -17.328 1 91.62 231 LEU A O 1
ATOM 1916 N N . PRO A 1 232 ? 18.047 -12.133 -15.852 1 89.75 232 PRO A N 1
ATOM 1917 C CA . PRO A 1 232 ? 18.344 -13.25 -14.945 1 89.75 232 PRO A CA 1
ATOM 1918 C C . PRO A 1 232 ? 17.688 -14.555 -15.391 1 89.75 232 PRO A C 1
ATOM 1920 O O . PRO A 1 232 ? 16.469 -14.617 -15.539 1 89.75 232 PRO A O 1
ATOM 1923 N N . GLU A 1 233 ? 18.391 -15.602 -15.57 1 89.31 233 GLU A N 1
ATOM 1924 C CA . GLU A 1 233 ? 17.828 -16.844 -16.094 1 89.31 233 GLU A CA 1
ATOM 1925 C C . GLU A 1 233 ? 17.375 -17.766 -14.977 1 89.31 233 GLU A C 1
ATOM 1927 O O . GLU A 1 233 ? 16.312 -18.375 -15.062 1 89.31 233 GLU A O 1
ATOM 1932 N N . THR A 1 234 ? 18.266 -17.891 -13.977 1 90.38 234 THR A N 1
ATOM 1933 C CA . THR A 1 234 ? 17.953 -18.812 -12.891 1 90.38 234 THR A CA 1
ATOM 1934 C C . THR A 1 234 ? 18.062 -18.109 -11.539 1 90.38 234 THR A C 1
ATOM 1936 O O . THR A 1 234 ? 18.531 -16.969 -11.461 1 90.38 234 THR A O 1
ATOM 1939 N N . GLU A 1 235 ? 17.688 -18.797 -10.469 1 88.25 235 GLU A N 1
ATOM 1940 C CA . GLU A 1 235 ? 17.797 -18.297 -9.102 1 88.25 235 GLU A CA 1
ATOM 1941 C C . GLU A 1 235 ? 19.25 -18.047 -8.711 1 88.25 235 GLU A C 1
ATOM 1943 O O . GLU A 1 235 ? 19.531 -17.141 -7.934 1 88.25 235 GLU A O 1
ATOM 1948 N N . PHE A 1 236 ? 20.109 -18.766 -9.281 1 89 236 PHE A N 1
ATOM 1949 C CA . PHE A 1 236 ? 21.531 -18.609 -9 1 89 236 PHE A CA 1
ATOM 1950 C C . PHE A 1 236 ? 22.031 -17.266 -9.516 1 89 236 PHE A C 1
ATOM 1952 O O . PHE A 1 236 ? 22.938 -16.672 -8.93 1 89 236 PHE A O 1
ATOM 1959 N N . ASP A 1 237 ? 21.406 -16.812 -10.531 1 91.56 237 ASP A N 1
ATOM 1960 C CA . ASP A 1 237 ? 21.766 -15.5 -11.055 1 91.56 237 ASP A CA 1
ATOM 1961 C C . ASP A 1 237 ? 21.422 -14.398 -10.062 1 91.56 237 ASP A C 1
ATOM 1963 O O . ASP A 1 237 ? 22.172 -13.438 -9.898 1 91.56 237 ASP A O 1
ATOM 1967 N N . VAL A 1 238 ? 20.359 -14.602 -9.414 1 89 238 VAL A N 1
ATOM 1968 C CA . VAL A 1 238 ? 19.953 -13.625 -8.414 1 89 238 VAL A CA 1
ATOM 1969 C C . VAL A 1 238 ? 20.953 -13.609 -7.262 1 89 238 VAL A C 1
ATOM 1971 O O . VAL A 1 238 ? 21.312 -12.547 -6.758 1 89 238 VAL A O 1
ATOM 1974 N N . LEU A 1 239 ? 21.406 -14.766 -6.879 1 90.81 239 LEU A N 1
ATOM 1975 C CA . LEU A 1 239 ? 22.375 -14.883 -5.797 1 90.81 239 LEU A CA 1
ATOM 1976 C C . LEU A 1 239 ? 23.672 -14.156 -6.148 1 90.81 239 LEU A C 1
ATOM 1978 O O . LEU A 1 239 ? 24.344 -13.609 -5.266 1 90.81 239 LEU A O 1
ATOM 1982 N N . LYS A 1 240 ? 23.922 -14.086 -7.457 1 91.31 240 LYS A N 1
ATOM 1983 C CA . LYS A 1 240 ? 25.125 -13.422 -7.938 1 91.31 240 LYS A CA 1
ATOM 1984 C C . LYS A 1 240 ? 24.906 -11.93 -8.125 1 91.31 240 LYS A C 1
ATOM 1986 O O . LYS A 1 240 ? 25.828 -11.195 -8.492 1 91.31 240 LYS A O 1
ATOM 1991 N N . GLY A 1 241 ? 23.688 -11.516 -7.895 1 90.88 241 GLY A N 1
ATOM 1992 C CA . GLY A 1 241 ? 23.375 -10.102 -8.008 1 90.88 241 GLY A CA 1
ATOM 1993 C C . GLY A 1 241 ? 22.984 -9.68 -9.414 1 90.88 241 GLY A C 1
ATOM 1994 O O . GLY A 1 241 ? 22.938 -8.492 -9.719 1 90.88 241 GLY A O 1
ATOM 1995 N N . ILE A 1 242 ? 22.812 -10.672 -10.234 1 91.94 242 ILE A N 1
ATOM 1996 C CA . ILE A 1 242 ? 22.359 -10.375 -11.594 1 91.94 242 ILE A CA 1
ATOM 1997 C C . ILE A 1 242 ? 20.844 -10.141 -11.594 1 91.94 242 ILE A C 1
ATOM 1999 O O . ILE A 1 242 ? 20.062 -11.078 -11.43 1 91.94 242 ILE A O 1
ATOM 2003 N N . TYR A 1 243 ? 20.453 -8.93 -11.75 1 92.69 243 TYR A N 1
ATOM 2004 C CA . TYR A 1 243 ? 19.062 -8.531 -11.672 1 92.69 243 TYR A CA 1
ATOM 2005 C C . TYR A 1 243 ? 18.719 -7.531 -12.773 1 92.69 243 TYR A C 1
ATOM 2007 O O . TYR A 1 243 ? 19.547 -6.684 -13.125 1 92.69 243 TYR A O 1
ATOM 2015 N N . PRO A 1 244 ? 17.562 -7.672 -13.344 1 95.06 244 PRO A N 1
ATOM 2016 C CA . PRO A 1 244 ? 17.219 -6.77 -14.445 1 95.06 244 PRO A CA 1
ATOM 2017 C C . PRO A 1 244 ? 17.078 -5.316 -14 1 95.06 244 PRO A C 1
ATOM 2019 O O . PRO A 1 244 ? 16.547 -5.051 -12.914 1 95.06 244 PRO A O 1
ATOM 2022 N N . GLU A 1 245 ? 17.5 -4.391 -14.797 1 94.88 245 GLU A N 1
ATOM 2023 C CA . GLU A 1 245 ? 17.312 -2.963 -14.562 1 94.88 245 GLU A CA 1
ATOM 2024 C C . GLU A 1 245 ? 15.852 -2.559 -14.789 1 94.88 245 GLU A C 1
ATOM 2026 O O . GLU A 1 245 ? 15.32 -1.71 -14.07 1 94.88 245 GLU A O 1
ATOM 2031 N N . LYS A 1 246 ? 15.289 -3.197 -15.82 1 95.81 246 LYS A N 1
ATOM 2032 C CA . LYS A 1 246 ? 13.906 -2.924 -16.188 1 95.81 246 LYS A CA 1
ATOM 2033 C C . LYS A 1 246 ? 13.156 -4.215 -16.5 1 95.81 246 LYS A C 1
ATOM 2035 O O . LYS A 1 246 ? 13.719 -5.141 -17.094 1 95.81 246 LYS A O 1
ATOM 2040 N N . VAL A 1 247 ? 12.008 -4.293 -16.094 1 97.38 247 VAL A N 1
ATOM 2041 C CA . VAL A 1 247 ? 11.078 -5.352 -16.469 1 97.38 247 VAL A CA 1
ATOM 2042 C C . VAL A 1 247 ? 9.797 -4.746 -17.031 1 97.38 247 VAL A C 1
ATOM 2044 O O . VAL A 1 247 ? 9.125 -3.959 -16.375 1 97.38 247 VAL A O 1
ATOM 2047 N N . HIS A 1 248 ? 9.477 -5.082 -18.266 1 97.12 248 HIS A N 1
ATOM 2048 C CA . HIS A 1 248 ? 8.305 -4.539 -18.953 1 97.12 248 HIS A CA 1
ATOM 2049 C C . HIS A 1 248 ? 7.18 -5.562 -19.016 1 97.12 248 HIS A C 1
ATOM 2051 O O . HIS A 1 248 ? 7.422 -6.746 -19.25 1 97.12 248 HIS A O 1
ATOM 2057 N N . PHE A 1 249 ? 6.02 -5.113 -18.75 1 97.5 249 PHE A N 1
ATOM 2058 C CA . PHE A 1 249 ? 4.824 -5.934 -18.922 1 97.5 249 PHE A CA 1
ATOM 2059 C C . PHE A 1 249 ? 3.834 -5.254 -19.859 1 97.5 249 PHE A C 1
ATOM 2061 O O . PHE A 1 249 ? 3.672 -4.031 -19.812 1 97.5 249 PHE A O 1
ATOM 2068 N N . GLU A 1 250 ? 3.279 -5.973 -20.703 1 97.31 250 GLU A N 1
ATOM 2069 C CA . GLU A 1 250 ? 2.107 -5.578 -21.469 1 97.31 250 GLU A CA 1
ATOM 2070 C C . GLU A 1 250 ? 0.897 -6.438 -21.125 1 97.31 250 GLU A C 1
ATOM 2072 O O . GLU A 1 250 ? 0.961 -7.668 -21.203 1 97.31 250 GLU A O 1
ATOM 2077 N N . ILE A 1 251 ? -0.173 -5.82 -20.719 1 97.5 251 ILE A N 1
ATOM 2078 C CA . ILE A 1 251 ? -1.355 -6.531 -20.25 1 97.5 251 ILE A CA 1
ATOM 2079 C C . ILE A 1 251 ? -2.535 -6.242 -21.172 1 97.5 251 ILE A C 1
ATOM 2081 O O . ILE A 1 251 ? -2.809 -5.086 -21.5 1 97.5 251 ILE A O 1
ATOM 2085 N N . ARG A 1 252 ? -3.232 -7.25 -21.578 1 97.25 252 ARG A N 1
ATOM 2086 C CA . ARG A 1 252 ? -4.457 -7.137 -22.375 1 97.25 252 ARG A CA 1
ATOM 2087 C C . ARG A 1 252 ? -5.59 -7.934 -21.734 1 97.25 252 ARG A C 1
ATOM 2089 O O . ARG A 1 252 ? -5.414 -9.102 -21.391 1 97.25 252 ARG A O 1
ATOM 2096 N N . ARG A 1 253 ? -6.695 -7.328 -21.578 1 98 253 ARG A N 1
ATOM 2097 C CA . ARG A 1 253 ? -7.855 -7.953 -20.953 1 98 253 ARG A CA 1
ATOM 2098 C C . ARG A 1 253 ? -8.836 -8.453 -22 1 98 253 ARG A C 1
ATOM 2100 O O . ARG A 1 253 ? -9.164 -7.738 -22.953 1 98 253 ARG A O 1
ATOM 2107 N N . TYR A 1 254 ? -9.305 -9.641 -21.906 1 98.38 254 TYR A N 1
ATOM 2108 C CA . TYR A 1 254 ? -10.344 -10.227 -22.734 1 98.38 254 TYR A CA 1
ATOM 2109 C C . TYR A 1 254 ? -11.516 -10.711 -21.891 1 98.38 254 TYR A C 1
ATOM 2111 O O . TYR A 1 254 ? -11.422 -11.727 -21.203 1 98.38 254 TYR A O 1
ATOM 2119 N N . PRO A 1 255 ? -12.656 -10.016 -21.969 1 98.06 255 PRO A N 1
ATOM 2120 C CA . PRO A 1 255 ? -13.828 -10.492 -21.25 1 98.06 255 PRO A CA 1
ATOM 2121 C C . PRO A 1 255 ? -14.258 -11.898 -21.656 1 98.06 255 PRO A C 1
ATOM 2123 O O . PRO A 1 255 ? -14.141 -12.266 -22.828 1 98.06 255 PRO A O 1
ATOM 2126 N N . ALA A 1 256 ? -14.766 -12.617 -20.719 1 97.25 256 ALA A N 1
ATOM 2127 C CA . ALA A 1 256 ? -15.164 -14 -20.953 1 97.25 256 ALA A CA 1
ATOM 2128 C C . ALA A 1 256 ? -16.125 -14.109 -22.125 1 97.25 256 ALA A C 1
ATOM 2130 O O . ALA A 1 256 ? -16.094 -15.086 -22.875 1 97.25 256 ALA A O 1
ATOM 2131 N N . LYS A 1 257 ? -16.969 -13.125 -22.281 1 95.31 257 LYS A N 1
ATOM 2132 C CA . LYS A 1 257 ? -17.984 -13.133 -23.312 1 95.31 257 LYS A CA 1
ATOM 2133 C C . LYS A 1 257 ? -17.359 -13.062 -24.703 1 95.31 257 LYS A C 1
ATOM 2135 O O . LYS A 1 257 ? -17.984 -13.453 -25.688 1 95.31 257 LYS A O 1
ATOM 2140 N N . GLU A 1 258 ? -16.156 -12.555 -24.781 1 96.12 258 GLU A N 1
ATOM 2141 C CA . GLU A 1 258 ? -15.484 -12.375 -26.062 1 96.12 258 GLU A CA 1
ATOM 2142 C C . GLU A 1 258 ? -14.648 -13.594 -26.438 1 96.12 258 GLU A C 1
ATOM 2144 O O . GLU A 1 258 ? -14.133 -13.695 -27.547 1 96.12 258 GLU A O 1
ATOM 2149 N N . LEU A 1 259 ? -14.508 -14.539 -25.562 1 96.94 259 LEU A N 1
ATOM 2150 C CA . LEU A 1 259 ? -13.727 -15.742 -25.828 1 96.94 259 LEU A CA 1
ATOM 2151 C C . LEU A 1 259 ? -14.523 -16.734 -26.641 1 96.94 259 LEU A C 1
ATOM 2153 O O . LEU A 1 259 ? -15.75 -16.812 -26.516 1 96.94 259 LEU A O 1
ATOM 2157 N N . PRO A 1 260 ? -13.812 -17.469 -27.453 1 96.12 260 PRO A N 1
ATOM 2158 C CA . PRO A 1 260 ? -14.508 -18.516 -28.203 1 96.12 260 PRO A CA 1
ATOM 2159 C C . PRO A 1 260 ? -15.203 -19.531 -27.312 1 96.12 260 PRO A C 1
ATOM 2161 O O . PRO A 1 260 ? -14.695 -19.859 -26.234 1 96.12 260 PRO A O 1
ATOM 2164 N N . VAL A 1 261 ? -16.234 -20.125 -27.828 1 92.38 261 VAL A N 1
ATOM 2165 C CA . VAL A 1 261 ? -17.062 -21.031 -27.031 1 92.38 261 VAL A CA 1
ATOM 2166 C C . VAL A 1 261 ? -16.547 -22.469 -27.188 1 92.38 261 VAL A C 1
ATOM 2168 O O . VAL A 1 261 ? -16.438 -23.203 -26.203 1 92.38 261 VAL A O 1
ATOM 2171 N N . SER A 1 262 ? -16.219 -22.781 -28.438 1 94.81 262 SER A N 1
ATOM 2172 C CA . SER A 1 262 ? -15.766 -24.156 -28.672 1 94.81 262 SER A CA 1
ATOM 2173 C C . SER A 1 262 ? -14.336 -24.359 -28.188 1 94.81 262 SER A C 1
ATOM 2175 O O . SER A 1 262 ? -13.516 -23.438 -28.266 1 94.81 262 SER A O 1
ATOM 2177 N N . GLU A 1 263 ? -14.109 -25.516 -27.75 1 95.56 263 GLU A N 1
ATOM 2178 C CA . GLU A 1 263 ? -12.781 -25.875 -27.266 1 95.56 263 GLU A CA 1
ATOM 2179 C C . GLU A 1 263 ? -11.734 -25.703 -28.359 1 95.56 263 GLU A C 1
ATOM 2181 O O . GLU A 1 263 ? -10.633 -25.203 -28.109 1 95.56 263 GLU A O 1
ATOM 2186 N N . GLU A 1 264 ? -12.055 -26.141 -29.5 1 96.75 264 GLU A N 1
ATOM 2187 C CA . GLU A 1 264 ? -11.133 -26.047 -30.625 1 96.75 264 GLU A CA 1
ATOM 2188 C C . GLU A 1 264 ? -10.812 -24.594 -30.953 1 96.75 264 GLU A C 1
ATOM 2190 O O . GLU A 1 264 ? -9.656 -24.25 -31.219 1 96.75 264 GLU A O 1
ATOM 2195 N N . ASP A 1 265 ? -11.797 -23.781 -30.953 1 97.62 265 ASP A N 1
ATOM 2196 C CA . ASP A 1 265 ? -11.602 -22.359 -31.25 1 97.62 265 ASP A CA 1
ATOM 2197 C C . ASP A 1 265 ? -10.805 -21.656 -30.156 1 97.62 265 ASP A C 1
ATOM 2199 O O . ASP A 1 265 ? -10.047 -20.734 -30.422 1 97.62 265 ASP A O 1
ATOM 2203 N N . LEU A 1 266 ? -11.055 -22.125 -28.969 1 98.06 266 LEU A N 1
ATOM 2204 C CA . LEU A 1 266 ? -10.297 -21.562 -27.859 1 98.06 266 LEU A CA 1
ATOM 2205 C C . LEU A 1 266 ? -8.82 -21.922 -27.969 1 98.06 266 LEU A C 1
ATOM 2207 O O . LEU A 1 266 ? -7.953 -21.094 -27.656 1 98.06 266 LEU A O 1
ATOM 2211 N N . ARG A 1 267 ? -8.523 -23.141 -28.391 1 97.88 267 ARG A N 1
ATOM 2212 C CA . ARG A 1 267 ? -7.148 -23.547 -28.641 1 97.88 267 ARG A CA 1
ATOM 2213 C C . ARG A 1 267 ? -6.504 -22.672 -29.719 1 97.88 267 ARG A C 1
ATOM 2215 O O . ARG A 1 267 ? -5.371 -22.219 -29.562 1 97.88 267 ARG A O 1
ATOM 2222 N N . LYS A 1 268 ? -7.219 -22.453 -30.75 1 97.88 268 LYS A N 1
ATOM 2223 C CA . LYS A 1 268 ? -6.727 -21.625 -31.844 1 97.88 268 LYS A CA 1
ATOM 2224 C C . LYS A 1 268 ? -6.5 -20.188 -31.375 1 97.88 268 LYS A C 1
ATOM 2226 O O . LYS A 1 268 ? -5.555 -19.531 -31.812 1 97.88 268 LYS A O 1
ATOM 2231 N N . TRP A 1 269 ? -7.445 -19.781 -30.562 1 98.44 269 TRP A N 1
ATOM 2232 C CA . TRP A 1 269 ? -7.336 -18.438 -30.016 1 98.44 269 TRP A CA 1
ATOM 2233 C C . TRP A 1 269 ? -6.023 -18.266 -29.25 1 98.44 269 TRP A C 1
ATOM 2235 O O . TRP A 1 269 ? -5.316 -17.266 -29.438 1 98.44 269 TRP A O 1
ATOM 2245 N N . LEU A 1 270 ? -5.68 -19.203 -28.438 1 98.56 270 LEU A N 1
ATOM 2246 C CA . LEU A 1 270 ? -4.438 -19.141 -27.672 1 98.56 270 LEU A CA 1
ATOM 2247 C C . LEU A 1 270 ? -3.23 -19.156 -28.609 1 98.56 270 LEU A C 1
ATOM 2249 O O . LEU A 1 270 ? -2.283 -18.391 -28.406 1 98.56 270 LEU A O 1
ATOM 2253 N N . CYS A 1 271 ? -3.26 -20.047 -29.578 1 98.06 271 CYS A N 1
ATOM 2254 C CA . CYS A 1 271 ? -2.164 -20.125 -30.531 1 98.06 271 CYS A CA 1
ATOM 2255 C C . CYS A 1 271 ? -1.984 -18.812 -31.281 1 98.06 271 CYS A C 1
ATOM 2257 O O . CYS A 1 271 ? -0.855 -18.375 -31.516 1 98.06 271 CYS A O 1
ATOM 2259 N N . PHE A 1 272 ? -3.062 -18.219 -31.578 1 98.12 272 PHE A N 1
ATOM 2260 C CA . PHE A 1 272 ? -3.021 -16.938 -32.25 1 98.12 272 PHE A CA 1
ATOM 2261 C C . PHE A 1 272 ? -2.395 -15.875 -31.344 1 98.12 272 PHE A C 1
ATOM 2263 O O . PHE A 1 272 ? -1.604 -15.047 -31.797 1 98.12 272 PHE A O 1
ATOM 2270 N N . LYS A 1 273 ? -2.816 -15.875 -30.078 1 98.19 273 LYS A N 1
ATOM 2271 C CA . LYS A 1 273 ? -2.242 -14.93 -29.125 1 98.19 273 LYS A CA 1
ATOM 2272 C C . LYS A 1 273 ? -0.73 -15.117 -29.016 1 98.19 273 LYS A C 1
ATOM 2274 O O . LYS A 1 273 ? 0.009 -14.141 -28.875 1 98.19 273 LYS A O 1
ATOM 2279 N N . TRP A 1 274 ? -0.226 -16.344 -29.062 1 98.38 274 TRP A N 1
ATOM 2280 C CA . TRP A 1 274 ? 1.205 -16.594 -28.938 1 98.38 274 TRP A CA 1
ATOM 2281 C C . TRP A 1 274 ? 1.946 -16.188 -30.203 1 98.38 274 TRP A C 1
ATOM 2283 O O . TRP A 1 274 ? 3.086 -15.727 -30.156 1 98.38 274 TRP A O 1
ATOM 2293 N N . LYS A 1 275 ? 1.317 -16.406 -31.375 1 98.06 275 LYS A N 1
ATOM 2294 C CA . LYS A 1 275 ? 1.891 -15.875 -32.594 1 98.06 275 LYS A CA 1
ATOM 2295 C C . LYS A 1 275 ? 2.084 -14.367 -32.5 1 98.06 275 LYS A C 1
ATOM 2297 O O . LYS A 1 275 ? 3.152 -13.852 -32.844 1 98.06 275 LYS A O 1
ATOM 2302 N N . HIS A 1 276 ? 1.056 -13.742 -32.062 1 97.44 276 HIS A N 1
ATOM 2303 C CA . HIS A 1 276 ? 1.12 -12.297 -31.906 1 97.44 276 HIS A CA 1
ATOM 2304 C C . HIS A 1 276 ? 2.182 -11.914 -30.875 1 97.44 276 HIS A C 1
ATOM 2306 O O . HIS A 1 276 ? 2.855 -10.891 -31.031 1 97.44 276 HIS A O 1
ATOM 2312 N N . LYS A 1 277 ? 2.289 -12.656 -29.812 1 98 277 LYS A N 1
ATOM 2313 C CA . LYS A 1 277 ? 3.289 -12.414 -28.781 1 98 277 LYS A CA 1
ATOM 2314 C C . LYS A 1 277 ? 4.703 -12.5 -29.344 1 98 277 LYS A C 1
ATOM 2316 O O . LYS A 1 277 ? 5.598 -11.773 -28.922 1 98 277 LYS A O 1
ATOM 2321 N N . GLU A 1 278 ? 4.93 -13.508 -30.203 1 98.06 278 GLU A N 1
ATOM 2322 C CA . GLU A 1 278 ? 6.215 -13.633 -30.875 1 98.06 278 GLU A CA 1
ATOM 2323 C C . GLU A 1 278 ? 6.555 -12.359 -31.641 1 98.06 278 GLU A C 1
ATOM 2325 O O . GLU A 1 278 ? 7.672 -11.852 -31.547 1 98.06 278 GLU A O 1
ATOM 2330 N N . GLU A 1 279 ? 5.609 -11.867 -32.344 1 97.44 279 GLU A N 1
ATOM 2331 C CA . GLU A 1 279 ? 5.809 -10.656 -33.125 1 97.44 279 GLU A CA 1
ATOM 2332 C C . GLU A 1 279 ? 6.043 -9.445 -32.25 1 97.44 279 GLU A C 1
ATOM 2334 O O . GLU A 1 279 ? 6.957 -8.656 -32.5 1 97.44 279 GLU A O 1
ATOM 2339 N N . THR A 1 280 ? 5.215 -9.32 -31.234 1 96.94 280 THR A N 1
ATOM 2340 C CA . THR A 1 280 ? 5.289 -8.188 -30.328 1 96.94 280 THR A CA 1
ATOM 2341 C C . THR A 1 280 ? 6.629 -8.172 -29.594 1 96.94 280 THR A C 1
ATOM 2343 O O . THR A 1 280 ? 7.25 -7.121 -29.438 1 96.94 280 THR A O 1
ATOM 2346 N N . LEU A 1 281 ? 7.07 -9.289 -29.109 1 97.88 281 LEU A N 1
ATOM 2347 C CA . LEU A 1 281 ? 8.312 -9.375 -28.344 1 97.88 281 LEU A CA 1
ATOM 2348 C C . LEU A 1 281 ? 9.523 -9.18 -29.25 1 97.88 281 LEU A C 1
ATOM 2350 O O . LEU A 1 281 ? 10.547 -8.641 -28.828 1 97.88 281 LEU A O 1
ATOM 2354 N N . THR A 1 282 ? 9.414 -9.648 -30.5 1 97.62 282 THR A N 1
ATOM 2355 C CA . THR A 1 282 ? 10.469 -9.375 -31.453 1 97.62 282 THR A CA 1
ATOM 2356 C C . THR A 1 282 ? 10.68 -7.875 -31.641 1 97.62 282 THR A C 1
ATOM 2358 O O . THR A 1 282 ? 11.812 -7.395 -31.609 1 97.62 282 THR A O 1
ATOM 2361 N N . LYS A 1 283 ? 9.602 -7.203 -31.797 1 97.12 283 LYS A N 1
ATOM 2362 C CA . LYS A 1 283 ? 9.664 -5.746 -31.906 1 97.12 283 LYS A CA 1
ATOM 2363 C C . LYS A 1 283 ? 10.172 -5.125 -30.609 1 97.12 283 LYS A C 1
ATOM 2365 O O . LYS A 1 283 ? 10.953 -4.168 -30.625 1 97.12 283 LYS A O 1
ATOM 2370 N N . PHE A 1 284 ? 9.719 -5.645 -29.5 1 96.88 284 PHE A N 1
ATOM 2371 C CA . PHE A 1 284 ? 10.117 -5.156 -28.188 1 96.88 284 PHE A CA 1
ATOM 2372 C C . PHE A 1 284 ? 11.633 -5.207 -28.031 1 96.88 284 PHE A C 1
ATOM 2374 O O . PHE A 1 284 ? 12.242 -4.242 -27.562 1 96.88 284 PHE A O 1
ATOM 2381 N N . TYR A 1 285 ? 12.25 -6.289 -28.328 1 96.06 285 TYR A N 1
ATOM 2382 C CA . TYR A 1 285 ? 13.68 -6.457 -28.094 1 96.06 285 TYR A CA 1
ATOM 2383 C C . TYR A 1 285 ? 14.484 -5.652 -29.109 1 96.06 285 TYR A C 1
ATOM 2385 O O . TYR A 1 285 ? 15.656 -5.344 -28.875 1 96.06 285 TYR A O 1
ATOM 2393 N N . LYS A 1 286 ? 13.875 -5.309 -30.188 1 95.56 286 LYS A N 1
ATOM 2394 C CA . LYS A 1 286 ? 14.508 -4.402 -31.141 1 95.56 286 LYS A CA 1
ATOM 2395 C C . LYS A 1 286 ? 14.453 -2.959 -30.656 1 95.56 286 LYS A C 1
ATOM 2397 O O . LYS A 1 286 ? 15.43 -2.217 -30.781 1 95.56 286 LYS A O 1
ATOM 2402 N N . ASN A 1 287 ? 13.367 -2.572 -30.047 1 94 287 ASN A N 1
ATOM 2403 C CA . ASN A 1 287 ? 13.117 -1.179 -29.703 1 94 287 ASN A CA 1
ATOM 2404 C C . ASN A 1 287 ? 13.406 -0.913 -28.234 1 94 287 ASN A C 1
ATOM 2406 O O . ASN A 1 287 ? 13.547 0.241 -27.812 1 94 287 ASN A O 1
ATOM 2410 N N . GLY A 1 288 ? 13.359 -1.915 -27.422 1 92.69 288 GLY A N 1
ATOM 2411 C CA . GLY A 1 288 ? 13.633 -1.789 -26 1 92.69 288 GLY A CA 1
ATOM 2412 C C . GLY A 1 288 ? 12.398 -1.479 -25.172 1 92.69 288 GLY A C 1
ATOM 2413 O O . GLY A 1 288 ? 12.484 -1.283 -23.969 1 92.69 288 GLY A O 1
ATOM 2414 N N . LYS A 1 289 ? 11.281 -1.344 -25.812 1 91.94 289 LYS A N 1
ATOM 2415 C CA . LYS A 1 289 ? 10.016 -1.06 -25.141 1 91.94 289 LYS A CA 1
ATOM 2416 C C . LYS A 1 289 ? 8.836 -1.593 -25.953 1 91.94 289 LYS A C 1
ATOM 2418 O O . LYS A 1 289 ? 8.961 -1.849 -27.141 1 91.94 289 LYS A O 1
ATOM 2423 N N . PHE A 1 290 ? 7.738 -1.84 -25.266 1 94.06 290 PHE A N 1
ATOM 2424 C CA . PHE A 1 290 ? 6.516 -2.197 -25.969 1 94.06 290 PHE A CA 1
ATOM 2425 C C . PHE A 1 290 ? 5.945 -0.993 -26.703 1 94.06 290 PHE A C 1
ATOM 2427 O O . PHE A 1 290 ? 6.074 0.142 -26.25 1 94.06 290 PHE A O 1
ATOM 2434 N N . ASP A 1 291 ? 5.309 -1.152 -27.734 1 86.44 291 ASP A N 1
ATOM 2435 C CA . ASP A 1 291 ? 4.77 -0.087 -28.578 1 86.44 291 ASP A CA 1
ATOM 2436 C C . ASP A 1 291 ? 3.447 0.436 -28.016 1 86.44 291 ASP A C 1
ATOM 2438 O O . ASP A 1 291 ? 2.951 1.478 -28.453 1 86.44 291 ASP A O 1
ATOM 2442 N N . THR A 1 292 ? 2.986 -0.099 -27.016 1 81.88 292 THR A N 1
ATOM 2443 C CA . THR A 1 292 ? 1.722 0.329 -26.438 1 81.88 292 THR A CA 1
ATOM 2444 C C . THR A 1 292 ? 1.881 1.67 -25.719 1 81.88 292 THR A C 1
ATOM 2446 O O . THR A 1 292 ? 2.725 1.812 -24.844 1 81.88 292 THR A O 1
ATOM 2449 N N . PRO A 1 293 ? 1.197 2.639 -26.109 1 69.88 293 PRO A N 1
ATOM 2450 C CA . PRO A 1 293 ? 1.366 3.988 -25.562 1 69.88 293 PRO A CA 1
ATOM 2451 C C . PRO A 1 293 ? 0.792 4.133 -24.156 1 69.88 293 PRO A C 1
ATOM 2453 O O . PRO A 1 293 ? 1.215 5.008 -23.406 1 69.88 293 PRO A O 1
ATOM 2456 N N . GLN A 1 294 ? -0.089 3.35 -23.797 1 78.44 294 GLN A N 1
ATOM 2457 C CA . GLN A 1 294 ? -0.751 3.555 -22.516 1 78.44 294 GLN A CA 1
ATOM 2458 C C . GLN A 1 294 ? 0.095 3.01 -21.359 1 78.44 294 GLN A C 1
ATOM 2460 O O . GLN A 1 294 ? 0.165 1.797 -21.156 1 78.44 294 GLN A O 1
ATOM 2465 N N . ARG A 1 295 ? 0.719 3.967 -20.641 1 81.62 295 ARG A N 1
ATOM 2466 C CA . ARG A 1 295 ? 1.463 3.594 -19.438 1 81.62 295 ARG A CA 1
ATOM 2467 C C . ARG A 1 295 ? 0.58 3.678 -18.188 1 81.62 295 ARG A C 1
ATOM 2469 O O . ARG A 1 295 ? -0.178 4.637 -18.031 1 81.62 295 ARG A O 1
ATOM 2476 N N . VAL A 1 296 ? 0.766 2.67 -17.438 1 80.62 296 VAL A N 1
ATOM 2477 C CA . VAL A 1 296 ? -0.109 2.566 -16.266 1 80.62 296 VAL A CA 1
ATOM 2478 C C . VAL A 1 296 ? 0.597 3.137 -15.039 1 80.62 296 VAL A C 1
ATOM 2480 O O . VAL A 1 296 ? -0.053 3.506 -14.055 1 80.62 296 VAL A O 1
ATOM 2483 N N . ASN A 1 297 ? 1.958 3.213 -15.125 1 79.5 297 ASN A N 1
ATOM 2484 C CA . ASN A 1 297 ? 2.693 3.693 -13.961 1 79.5 297 ASN A CA 1
ATOM 2485 C C . ASN A 1 297 ? 3.82 4.641 -14.359 1 79.5 297 ASN A C 1
ATOM 2487 O O . ASN A 1 297 ? 4.172 4.73 -15.539 1 79.5 297 ASN A O 1
ATOM 2491 N N . TYR A 1 298 ? 4.309 5.344 -13.32 1 79.81 298 TYR A N 1
ATOM 2492 C CA . TYR A 1 298 ? 5.305 6.383 -13.562 1 79.81 298 TYR A CA 1
ATOM 2493 C C . TYR A 1 298 ? 6.668 5.969 -13.023 1 79.81 298 TYR A C 1
ATOM 2495 O O . TYR A 1 298 ? 6.758 5.32 -11.977 1 79.81 298 TYR A O 1
ATOM 2503 N N . TRP A 1 299 ? 7.754 6.359 -13.867 1 83.31 299 TRP A N 1
ATOM 2504 C CA . TRP A 1 299 ? 9.141 6.211 -13.438 1 83.31 299 TRP A CA 1
ATOM 2505 C C . TRP A 1 299 ? 9.992 7.383 -13.922 1 83.31 299 TRP A C 1
ATOM 2507 O O . TRP A 1 299 ? 9.773 7.902 -15.016 1 83.31 299 TRP A O 1
ATOM 2517 N N . PRO A 1 300 ? 10.906 7.766 -13.164 1 88.38 300 PRO A N 1
ATOM 2518 C CA . PRO A 1 300 ? 11.195 7.391 -11.781 1 88.38 300 PRO A CA 1
ATOM 2519 C C . PRO A 1 300 ? 10.188 7.965 -10.789 1 88.38 300 PRO A C 1
ATOM 2521 O O . PRO A 1 300 ? 9.516 8.953 -11.094 1 88.38 300 PRO A O 1
ATOM 2524 N N . ARG A 1 301 ? 9.992 7.27 -9.805 1 90.12 301 ARG A N 1
ATOM 2525 C CA . ARG A 1 301 ? 9.117 7.688 -8.719 1 90.12 301 ARG A CA 1
ATOM 2526 C C . ARG A 1 301 ? 9.68 7.27 -7.367 1 90.12 301 ARG A C 1
ATOM 2528 O O . ARG A 1 301 ? 10.516 6.367 -7.293 1 90.12 301 ARG A O 1
ATOM 2535 N N . PRO A 1 302 ? 9.344 8.062 -6.324 1 93.12 302 PRO A N 1
ATOM 2536 C CA . PRO A 1 302 ? 9.742 7.562 -5.004 1 93.12 302 PRO A CA 1
ATOM 2537 C C . PRO A 1 302 ? 9.047 6.25 -4.641 1 93.12 302 PRO A C 1
ATOM 2539 O O . PRO A 1 302 ? 8.008 5.918 -5.207 1 93.12 302 PRO A O 1
ATOM 2542 N N . LEU A 1 303 ? 9.688 5.488 -3.76 1 95.44 303 LEU A N 1
ATOM 2543 C CA . LEU A 1 303 ? 9.086 4.266 -3.234 1 95.44 303 LEU A CA 1
ATOM 2544 C C . LEU A 1 303 ? 7.828 4.582 -2.43 1 95.44 303 LEU A C 1
ATOM 2546 O O . LEU A 1 303 ? 7.816 5.523 -1.637 1 95.44 303 LEU A O 1
ATOM 2550 N N . SER A 1 304 ? 6.797 3.863 -2.656 1 96.19 304 SER A N 1
ATOM 2551 C CA . SER A 1 304 ? 5.535 4.145 -1.979 1 96.19 304 SER A CA 1
ATOM 2552 C C . SER A 1 304 ? 5.629 3.85 -0.486 1 96.19 304 SER A C 1
ATOM 2554 O O . SER A 1 304 ? 6.426 3.006 -0.065 1 96.19 304 SER A O 1
ATOM 2556 N N . ASN A 1 305 ? 4.805 4.516 0.339 1 97.19 305 ASN A N 1
ATOM 2557 C CA . ASN A 1 305 ? 4.738 4.277 1.776 1 97.19 305 ASN A CA 1
ATOM 2558 C C . ASN A 1 305 ? 4.312 2.846 2.088 1 97.19 305 ASN A C 1
ATOM 2560 O O . ASN A 1 305 ? 4.75 2.266 3.084 1 97.19 305 ASN A O 1
ATOM 2564 N N . SER A 1 306 ? 3.502 2.264 1.207 1 97.56 306 SER A N 1
ATOM 2565 C CA . SER A 1 306 ? 3.051 0.885 1.369 1 97.56 306 SER A CA 1
ATOM 2566 C C . SER A 1 306 ? 4.211 -0.096 1.255 1 97.56 306 SER A C 1
ATOM 2568 O O . SER A 1 306 ? 4.273 -1.082 1.991 1 97.56 306 SER A O 1
ATOM 2570 N N . LEU A 1 307 ? 5.086 0.168 0.325 1 98.06 307 LEU A N 1
ATOM 2571 C CA . LEU A 1 307 ? 6.238 -0.709 0.145 1 98.06 307 LEU A CA 1
ATOM 2572 C C . LEU A 1 307 ? 7.215 -0.567 1.306 1 98.06 307 LEU A C 1
ATOM 2574 O O . LEU A 1 307 ? 7.777 -1.56 1.774 1 98.06 307 LEU A O 1
ATOM 2578 N N . HIS A 1 308 ? 7.418 0.654 1.809 1 98.31 308 HIS A N 1
ATOM 2579 C CA . HIS A 1 308 ? 8.203 0.826 3.023 1 98.31 308 HIS A CA 1
ATOM 2580 C C . HIS A 1 308 ? 7.598 0.056 4.188 1 98.31 308 HIS A C 1
ATOM 2582 O O . HIS A 1 308 ? 8.312 -0.594 4.953 1 98.31 308 HIS A O 1
ATOM 2588 N N . LEU A 1 309 ? 6.309 0.165 4.297 1 98.62 309 LEU A N 1
ATOM 2589 C CA . LEU A 1 309 ? 5.594 -0.526 5.363 1 98.62 309 LEU A CA 1
ATOM 2590 C C . LEU A 1 309 ? 5.812 -2.033 5.277 1 98.62 309 LEU A C 1
ATOM 2592 O O . LEU A 1 309 ? 5.953 -2.703 6.305 1 98.62 309 LEU A O 1
ATOM 2596 N N . SER A 1 310 ? 5.828 -2.572 4.074 1 98.69 310 SER A N 1
ATOM 2597 C CA . SER A 1 310 ? 6.059 -4.004 3.893 1 98.69 310 SER A CA 1
ATOM 2598 C C . SER A 1 310 ? 7.441 -4.406 4.391 1 98.69 310 SER A C 1
ATOM 2600 O O . SER A 1 310 ? 7.605 -5.473 4.988 1 98.69 310 SER A O 1
ATOM 2602 N N . VAL A 1 311 ? 8.414 -3.551 4.152 1 98.56 311 VAL A N 1
ATOM 2603 C CA . VAL A 1 311 ? 9.766 -3.814 4.629 1 98.56 311 VAL A CA 1
ATOM 2604 C C . VAL A 1 311 ? 9.781 -3.838 6.156 1 98.56 311 VAL A C 1
ATOM 2606 O O . VAL A 1 311 ? 10.359 -4.738 6.766 1 98.56 311 VAL A O 1
ATOM 2609 N N . PHE A 1 312 ? 9.078 -2.848 6.77 1 98.12 312 PHE A N 1
ATOM 2610 C CA . PHE A 1 312 ? 9.008 -2.807 8.227 1 98.12 312 PHE A CA 1
ATOM 2611 C C . PHE A 1 312 ? 8.359 -4.074 8.773 1 98.12 312 PHE A C 1
ATOM 2613 O O . PHE A 1 312 ? 8.898 -4.707 9.688 1 98.12 312 PHE A O 1
ATOM 2620 N N . PHE A 1 313 ? 7.281 -4.469 8.227 1 98.56 313 PHE A N 1
ATOM 2621 C CA . PHE A 1 313 ? 6.465 -5.555 8.758 1 98.56 313 PHE A CA 1
ATOM 2622 C C . PHE A 1 313 ? 7.172 -6.895 8.602 1 98.56 313 PHE A C 1
ATOM 2624 O O . PHE A 1 313 ? 7.367 -7.617 9.586 1 98.56 313 PHE A O 1
ATOM 2631 N N . TRP A 1 314 ? 7.617 -7.195 7.426 1 98.81 314 TRP A N 1
ATOM 2632 C CA . TRP A 1 314 ? 8.133 -8.531 7.156 1 98.81 314 TRP A CA 1
ATOM 2633 C C . TRP A 1 314 ? 9.531 -8.703 7.727 1 98.81 314 TRP A C 1
ATOM 2635 O O . TRP A 1 314 ? 9.914 -9.805 8.133 1 98.81 314 TRP A O 1
ATOM 2645 N N . THR A 1 315 ? 10.32 -7.617 7.789 1 98.44 315 THR A N 1
ATOM 2646 C CA . THR A 1 315 ? 11.602 -7.691 8.484 1 98.44 315 THR A CA 1
ATOM 2647 C C . THR A 1 315 ? 11.391 -7.91 9.984 1 98.44 315 THR A C 1
ATOM 2649 O O . THR A 1 315 ? 12.125 -8.672 10.617 1 98.44 315 THR A O 1
ATOM 2652 N N . ALA A 1 316 ? 10.359 -7.273 10.508 1 97.81 316 ALA A N 1
ATOM 2653 C CA . ALA A 1 316 ? 10.031 -7.5 11.914 1 97.81 316 ALA A CA 1
ATOM 2654 C C . ALA A 1 316 ? 9.625 -8.953 12.156 1 97.81 316 ALA A C 1
ATOM 2656 O O . ALA A 1 316 ? 10 -9.547 13.172 1 97.81 316 ALA A O 1
ATOM 2657 N N . VAL A 1 317 ? 8.844 -9.531 11.273 1 98.5 317 VAL A N 1
ATOM 2658 C CA . VAL A 1 317 ? 8.445 -10.93 11.383 1 98.5 317 VAL A CA 1
ATOM 2659 C C . VAL A 1 317 ? 9.68 -11.82 11.445 1 98.5 317 VAL A C 1
ATOM 2661 O O . VAL A 1 317 ? 9.75 -12.75 12.258 1 98.5 317 VAL A O 1
ATOM 2664 N N . ILE A 1 318 ? 10.672 -11.508 10.586 1 98.69 318 ILE A N 1
ATOM 2665 C CA . ILE A 1 318 ? 11.906 -12.281 10.555 1 98.69 318 ILE A CA 1
ATOM 2666 C C . ILE A 1 318 ? 12.617 -12.164 11.906 1 98.69 318 ILE A C 1
ATOM 2668 O O . ILE A 1 318 ? 12.953 -13.18 12.523 1 98.69 318 ILE A O 1
ATOM 2672 N N . ILE A 1 319 ? 12.758 -10.977 12.383 1 97.81 319 ILE A N 1
ATOM 2673 C CA . ILE A 1 319 ? 13.516 -10.711 13.602 1 97.81 319 ILE A CA 1
ATOM 2674 C C . ILE A 1 319 ? 12.82 -11.359 14.797 1 97.81 319 ILE A C 1
ATOM 2676 O O . ILE A 1 319 ? 13.453 -12.047 15.594 1 97.81 319 ILE A O 1
ATOM 2680 N N . ILE A 1 320 ? 11.555 -11.195 14.914 1 97.12 320 ILE A N 1
ATOM 2681 C CA . ILE A 1 320 ? 10.781 -11.703 16.047 1 97.12 320 ILE A CA 1
ATOM 2682 C C . ILE A 1 320 ? 10.773 -13.227 16.031 1 97.12 320 ILE A C 1
ATOM 2684 O O . ILE A 1 320 ? 10.938 -13.867 17.078 1 97.12 320 ILE A O 1
ATOM 2688 N N . THR A 1 321 ? 10.594 -13.781 14.867 1 98.31 321 THR A N 1
ATOM 2689 C CA . THR A 1 321 ? 10.578 -15.234 14.758 1 98.31 321 THR A CA 1
ATOM 2690 C C . THR A 1 321 ? 11.938 -15.82 15.156 1 98.31 321 THR A C 1
ATOM 2692 O O . THR A 1 321 ? 12 -16.812 15.875 1 98.31 321 THR A O 1
ATOM 2695 N N . PHE A 1 322 ? 13 -15.211 14.688 1 98.19 322 PHE A N 1
ATOM 2696 C CA . PHE A 1 322 ? 14.328 -15.68 15.062 1 98.19 322 PHE A CA 1
ATOM 2697 C C . PHE A 1 322 ? 14.547 -15.547 16.562 1 98.19 322 PHE A C 1
ATOM 2699 O O . PHE A 1 322 ? 15.141 -16.438 17.188 1 98.19 322 PHE A O 1
ATOM 2706 N N . TYR A 1 323 ? 14.094 -14.461 17.125 1 97 323 TYR A N 1
ATOM 2707 C CA . TYR A 1 323 ? 14.203 -14.273 18.562 1 97 323 TYR A CA 1
ATOM 2708 C C . TYR A 1 323 ? 13.469 -15.383 19.312 1 97 323 TYR A C 1
ATOM 2710 O O . TYR A 1 323 ? 13.992 -15.945 20.266 1 97 323 TYR A O 1
ATOM 2718 N N . LEU A 1 324 ? 12.242 -15.688 18.859 1 97.25 324 LEU A N 1
ATOM 2719 C CA . LEU A 1 324 ? 11.438 -16.719 19.516 1 97.25 324 LEU A CA 1
ATOM 2720 C C . LEU A 1 324 ? 12.094 -18.094 19.359 1 97.25 324 LEU A C 1
ATOM 2722 O O . LEU A 1 324 ? 12.031 -18.922 20.266 1 97.25 324 LEU A O 1
ATOM 2726 N N . LEU A 1 325 ? 12.734 -18.328 18.234 1 97.75 325 LEU A N 1
ATOM 2727 C CA . LEU A 1 325 ? 13.406 -19.609 17.984 1 97.75 325 LEU A CA 1
ATOM 2728 C C . LEU A 1 325 ? 14.586 -19.797 18.922 1 97.75 325 LEU A C 1
ATOM 2730 O O . LEU A 1 325 ? 14.938 -20.938 19.266 1 97.75 325 LEU A O 1
ATOM 2734 N N . VAL A 1 326 ? 15.125 -18.703 19.391 1 97.44 326 VAL A N 1
ATOM 2735 C CA . VAL A 1 326 ? 16.281 -18.781 20.266 1 97.44 326 VAL A CA 1
ATOM 2736 C C . VAL A 1 326 ? 15.82 -18.734 21.719 1 97.44 326 VAL A C 1
ATOM 2738 O O . VAL A 1 326 ? 16.328 -19.469 22.562 1 97.44 326 VAL A O 1
ATOM 2741 N N . ALA A 1 327 ? 14.812 -17.984 22.047 1 95.94 327 ALA A N 1
ATOM 2742 C CA . ALA A 1 327 ? 14.508 -17.609 23.422 1 95.94 327 ALA A CA 1
ATOM 2743 C C . ALA A 1 327 ? 13.414 -18.516 24 1 95.94 327 ALA A C 1
ATOM 2745 O O . ALA A 1 327 ? 13.258 -18.594 25.219 1 95.94 327 ALA A O 1
ATOM 2746 N N . SER A 1 328 ? 12.648 -19.188 23.188 1 97.19 328 SER A N 1
ATOM 2747 C CA . SER A 1 328 ? 11.469 -19.891 23.688 1 97.19 328 SER A CA 1
ATOM 2748 C C . SER A 1 328 ? 11.484 -21.359 23.297 1 97.19 328 SER A C 1
ATOM 2750 O O . SER A 1 328 ? 11.344 -21.703 22.125 1 97.19 328 SER A O 1
ATOM 2752 N N . THR A 1 329 ? 11.445 -22.172 24.281 1 98 329 THR A N 1
ATOM 2753 C CA . THR A 1 329 ? 11.414 -23.609 24.062 1 98 329 THR A CA 1
ATOM 2754 C C . THR A 1 329 ? 10.07 -24.047 23.469 1 98 329 THR A C 1
ATOM 2756 O O . THR A 1 329 ? 10.016 -24.938 22.625 1 98 329 THR A O 1
ATOM 2759 N N . ILE A 1 330 ? 9.078 -23.391 23.906 1 97.94 330 ILE A N 1
ATOM 2760 C CA . ILE A 1 330 ? 7.742 -23.703 23.406 1 97.94 330 ILE A CA 1
ATOM 2761 C C . ILE A 1 330 ? 7.672 -23.406 21.906 1 97.94 330 ILE A C 1
ATOM 2763 O O . ILE A 1 330 ? 7.117 -24.188 21.141 1 97.94 330 ILE A O 1
ATOM 2767 N N . PHE A 1 331 ? 8.258 -22.344 21.484 1 98 331 PHE A N 1
ATOM 2768 C CA . PHE A 1 331 ? 8.242 -21.969 20.078 1 98 331 PHE A CA 1
ATOM 2769 C C . PHE A 1 331 ? 9.133 -22.906 19.266 1 98 331 PHE A C 1
ATOM 2771 O O . PHE A 1 331 ? 8.82 -23.234 18.109 1 98 331 PHE A O 1
ATOM 2778 N N . GLN A 1 332 ? 10.234 -23.359 19.906 1 98.38 332 GLN A N 1
ATOM 2779 C CA . GLN A 1 332 ? 11.094 -24.328 19.234 1 98.38 332 GLN A CA 1
ATOM 2780 C C . GLN A 1 332 ? 10.344 -25.625 18.953 1 98.38 332 GLN A C 1
ATOM 2782 O O . GLN A 1 332 ? 10.391 -26.141 17.828 1 98.38 332 GLN A O 1
ATOM 2787 N N . ILE A 1 333 ? 9.625 -26.094 19.906 1 98.5 333 ILE A N 1
ATOM 2788 C CA . ILE A 1 333 ? 8.867 -27.328 19.75 1 98.5 333 ILE A CA 1
ATOM 2789 C C . ILE A 1 333 ? 7.762 -27.125 18.719 1 98.5 333 ILE A C 1
ATOM 2791 O O . ILE A 1 333 ? 7.586 -27.969 17.828 1 98.5 333 ILE A O 1
ATOM 2795 N N . TYR A 1 334 ? 7.105 -26 18.859 1 98.25 334 TYR A N 1
ATOM 2796 C CA . TYR A 1 334 ? 6.062 -25.609 17.922 1 98.25 334 TYR A CA 1
ATOM 2797 C C . TYR A 1 334 ? 6.59 -25.625 16.484 1 98.25 334 TYR A C 1
ATOM 2799 O O . TYR A 1 334 ? 5.953 -26.156 15.578 1 98.25 334 TYR A O 1
ATOM 2807 N N . SER A 1 335 ? 7.727 -25.062 16.281 1 98.25 335 SER A N 1
ATOM 2808 C CA . SER A 1 335 ? 8.328 -24.938 14.961 1 98.25 335 SER A CA 1
ATOM 2809 C C . SER A 1 335 ? 8.711 -26.297 14.391 1 98.25 335 SER A C 1
ATOM 2811 O O . SER A 1 335 ? 8.445 -26.578 13.227 1 98.25 335 SER A O 1
ATOM 2813 N N . VAL A 1 336 ? 9.289 -27.141 15.219 1 98 336 VAL A N 1
ATOM 2814 C CA . VAL A 1 336 ? 9.703 -28.469 14.781 1 98 336 VAL A CA 1
ATOM 2815 C C . VAL A 1 336 ? 8.477 -29.297 14.414 1 98 336 VAL A C 1
ATOM 2817 O O . VAL A 1 336 ? 8.477 -30 13.398 1 98 336 VAL A O 1
ATOM 2820 N N . LEU A 1 337 ? 7.488 -29.125 15.18 1 98.06 337 LEU A N 1
ATOM 2821 C CA . LEU A 1 337 ? 6.262 -29.891 14.93 1 98.06 337 LEU A CA 1
ATOM 2822 C C . LEU A 1 337 ? 5.625 -29.469 13.609 1 98.06 337 LEU A C 1
ATOM 2824 O O . LEU A 1 337 ? 5.234 -30.312 12.812 1 98.06 337 LEU A O 1
ATOM 2828 N N . ASN A 1 338 ? 5.496 -28.188 13.414 1 97.88 338 ASN A N 1
ATOM 2829 C CA . ASN A 1 338 ? 4.887 -27.703 12.18 1 97.88 338 ASN A CA 1
ATOM 2830 C C . ASN A 1 338 ? 5.719 -28.078 10.961 1 97.88 338 ASN A C 1
ATOM 2832 O O . ASN A 1 338 ? 5.172 -28.5 9.938 1 97.88 338 ASN A O 1
ATOM 2836 N N . CYS A 1 339 ? 7.02 -27.984 11.102 1 97.44 339 CYS A N 1
ATOM 2837 C CA . CYS A 1 339 ? 7.883 -28.375 9.984 1 97.44 339 CYS A CA 1
ATOM 2838 C C . CYS A 1 339 ? 7.754 -29.859 9.68 1 97.44 339 CYS A C 1
ATOM 2840 O O . CYS A 1 339 ? 7.645 -30.25 8.516 1 97.44 339 CYS A O 1
ATOM 2842 N N . ALA A 1 340 ? 7.715 -30.625 10.711 1 97.12 340 ALA A N 1
ATOM 2843 C CA . ALA A 1 340 ? 7.59 -32.062 10.531 1 97.12 340 ALA A CA 1
ATOM 2844 C C . ALA A 1 340 ? 6.266 -32.438 9.852 1 97.12 340 ALA A C 1
ATOM 2846 O O . ALA A 1 340 ? 6.227 -33.281 8.953 1 97.12 340 ALA A O 1
ATOM 2847 N N . ILE A 1 341 ? 5.277 -31.766 10.266 1 96.44 341 ILE A N 1
ATOM 2848 C CA . ILE A 1 341 ? 3.947 -32.031 9.711 1 96.44 341 ILE A CA 1
ATOM 2849 C C . ILE A 1 341 ? 3.928 -31.672 8.227 1 96.44 341 ILE A C 1
ATOM 2851 O O . ILE A 1 341 ? 3.451 -32.469 7.406 1 96.44 341 ILE A O 1
ATOM 2855 N N . PHE A 1 342 ? 4.48 -30.594 7.863 1 96.62 342 PHE A N 1
ATOM 2856 C CA . PHE A 1 342 ? 4.387 -30.141 6.477 1 96.62 342 PHE A CA 1
ATOM 2857 C C . PHE A 1 342 ? 5.371 -30.906 5.598 1 96.62 342 PHE A C 1
ATOM 2859 O O . PHE A 1 342 ? 5.117 -31.109 4.406 1 96.62 342 PHE A O 1
ATOM 2866 N N . ILE A 1 343 ? 6.469 -31.344 6.191 1 95.25 343 ILE A N 1
ATOM 2867 C CA . ILE A 1 343 ? 7.359 -32.219 5.445 1 95.25 343 ILE A CA 1
ATOM 2868 C C . ILE A 1 343 ? 6.648 -33.531 5.141 1 95.25 343 ILE A C 1
ATOM 2870 O O . ILE A 1 343 ? 6.621 -33.969 3.99 1 95.25 343 ILE A O 1
ATOM 2874 N N . THR A 1 344 ? 6.004 -34.062 6.125 1 93.69 344 THR A N 1
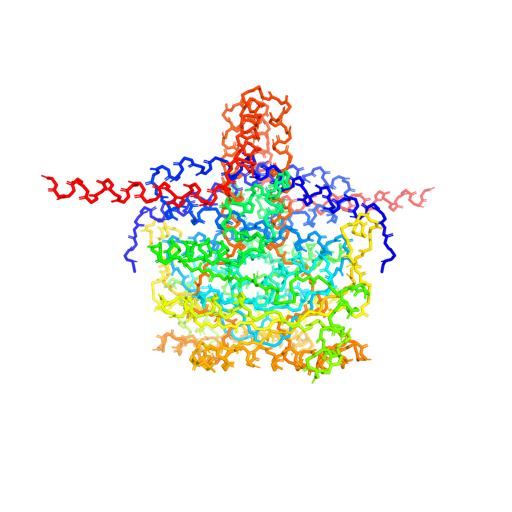ATOM 2875 C CA . THR A 1 344 ? 5.301 -35.312 5.969 1 93.69 344 THR A CA 1
ATOM 2876 C C . THR A 1 344 ? 4.125 -35.188 5.008 1 93.69 344 THR A C 1
ATOM 2878 O O . THR A 1 344 ? 3.939 -36 4.117 1 93.69 344 THR A O 1
ATOM 2881 N N . MET A 1 345 ? 3.414 -34.125 5.152 1 91.94 345 MET A N 1
ATOM 2882 C CA . MET A 1 345 ? 2.246 -33.875 4.309 1 91.94 345 MET A CA 1
ATOM 2883 C C . MET A 1 345 ? 2.656 -33.656 2.855 1 91.94 345 MET A C 1
ATOM 2885 O O . MET A 1 345 ? 1.986 -34.156 1.942 1 91.94 345 MET A O 1
ATOM 2889 N N . SER A 1 346 ? 3.711 -33 2.643 1 88.81 346 SER A N 1
ATOM 2890 C CA . SER A 1 346 ? 4.156 -32.656 1.288 1 88.81 346 SER A CA 1
ATOM 2891 C C . SER A 1 346 ? 4.605 -33.938 0.548 1 88.81 346 SER A C 1
ATOM 2893 O O . SER A 1 346 ? 4.492 -34 -0.677 1 88.81 346 SER A O 1
ATOM 2895 N N . PHE A 1 347 ? 5.008 -34.938 1.328 1 89.25 347 PHE A N 1
ATOM 2896 C CA . PHE A 1 347 ? 5.551 -36.125 0.684 1 89.25 347 PHE A CA 1
ATOM 2897 C C . PHE A 1 347 ? 4.523 -37.25 0.67 1 89.25 347 PHE A C 1
ATOM 2899 O O . PHE A 1 347 ? 4.578 -38.156 -0.183 1 89.25 347 PHE A O 1
ATOM 2906 N N . LEU A 1 348 ? 3.553 -37.156 1.536 1 88.94 348 LEU A N 1
ATOM 2907 C CA . LEU A 1 348 ? 2.662 -38.281 1.684 1 88.94 348 LEU A CA 1
ATOM 2908 C C . LEU A 1 348 ? 1.271 -37.969 1.148 1 88.94 348 LEU A C 1
ATOM 2910 O O . LEU A 1 348 ? 0.419 -38.844 1.051 1 88.94 348 LEU A O 1
ATOM 2914 N N . SER A 1 349 ? 1.048 -36.75 0.821 1 90 349 SER A N 1
ATOM 2915 C CA . SER A 1 349 ? -0.246 -36.344 0.291 1 90 349 SER A CA 1
ATOM 2916 C C . SER A 1 349 ? -0.08 -35.344 -0.87 1 90 349 SER A C 1
ATOM 2918 O O . SER A 1 349 ? 1.032 -35.156 -1.36 1 90 349 SER A O 1
ATOM 2920 N N . GLU A 1 350 ? -1.228 -34.844 -1.377 1 88.88 350 GLU A N 1
ATOM 2921 C CA . GLU A 1 350 ? -1.191 -33.875 -2.457 1 88.88 350 GLU A CA 1
ATOM 2922 C C . GLU A 1 350 ? -0.997 -32.469 -1.912 1 88.88 350 GLU A C 1
ATOM 2924 O O . GLU A 1 350 ? -1.016 -31.484 -2.672 1 88.88 350 GLU A O 1
ATOM 2929 N N . GLY A 1 351 ? -0.826 -32.406 -0.622 1 90.06 351 GLY A N 1
ATOM 2930 C CA . GLY A 1 351 ? -0.518 -31.094 -0.041 1 90.06 351 GLY A CA 1
ATOM 2931 C C . GLY A 1 351 ? -1.64 -30.547 0.821 1 90.06 351 GLY A C 1
ATOM 2932 O O . GLY A 1 351 ? -2.744 -31.094 0.834 1 90.06 351 GLY A O 1
ATOM 2933 N N . MET A 1 352 ? -1.358 -29.5 1.536 1 91.5 352 MET A N 1
ATOM 2934 C CA . MET A 1 352 ? -2.242 -28.922 2.541 1 91.5 352 MET A CA 1
ATOM 2935 C C . MET A 1 352 ? -3.553 -28.469 1.91 1 91.5 352 MET A C 1
ATOM 2937 O O . MET A 1 352 ? -4.609 -28.547 2.537 1 91.5 352 MET A O 1
ATOM 2941 N N . TYR A 1 353 ? -3.486 -27.953 0.73 1 91.06 353 TYR A N 1
ATOM 2942 C CA . TYR A 1 353 ? -4.688 -27.453 0.067 1 91.06 353 TYR A CA 1
ATOM 2943 C C . TYR A 1 353 ? -5.703 -28.578 -0.126 1 91.06 353 TYR A C 1
ATOM 2945 O O . TYR A 1 353 ? -6.906 -28.375 0.033 1 91.06 353 TYR A O 1
ATOM 2953 N N . HIS A 1 354 ? -5.293 -29.781 -0.431 1 92.19 354 HIS A N 1
ATOM 2954 C CA . HIS A 1 354 ? -6.191 -30.922 -0.619 1 92.19 354 HIS A CA 1
ATOM 2955 C C . HIS A 1 354 ? -6.746 -31.406 0.713 1 92.19 354 HIS A C 1
ATOM 2957 O O . HIS A 1 354 ? -7.875 -31.891 0.778 1 92.19 354 HIS A O 1
ATOM 2963 N N . VAL A 1 355 ? -5.906 -31.266 1.691 1 91.06 355 VAL A N 1
ATOM 2964 C CA . VAL A 1 355 ? -6.398 -31.562 3.031 1 91.06 355 VAL A CA 1
ATOM 2965 C C . VAL A 1 355 ? -7.523 -30.594 3.393 1 91.06 355 VAL A C 1
ATOM 2967 O O . VAL A 1 355 ? -8.531 -31 3.977 1 91.06 355 VAL A O 1
ATOM 2970 N N . GLU A 1 356 ? -7.324 -29.328 3.08 1 94.19 356 GLU A N 1
ATOM 2971 C CA . GLU A 1 356 ? -8.352 -28.312 3.281 1 94.19 356 GLU A CA 1
ATOM 2972 C C . GLU A 1 356 ? -9.656 -28.703 2.588 1 94.19 356 GLU A C 1
ATOM 2974 O O . GLU A 1 356 ? -10.734 -28.609 3.176 1 94.19 356 GLU A O 1
ATOM 2979 N N . ILE A 1 357 ? -9.602 -29.172 1.393 1 94.19 357 ILE A N 1
ATOM 2980 C CA . ILE A 1 357 ? -10.766 -29.562 0.602 1 94.19 357 ILE A CA 1
ATOM 2981 C C . ILE A 1 357 ? -11.438 -30.781 1.239 1 94.19 357 ILE A C 1
ATOM 2983 O O . ILE A 1 357 ? -12.664 -30.812 1.372 1 94.19 357 ILE A O 1
ATOM 2987 N N . ALA A 1 358 ? -10.617 -31.734 1.597 1 92.06 358 ALA A N 1
ATOM 2988 C CA . ALA A 1 358 ? -11.141 -32.938 2.229 1 92.06 358 ALA A CA 1
ATOM 2989 C C . ALA A 1 358 ? -11.898 -32.594 3.51 1 92.06 358 ALA A C 1
ATOM 2991 O O . ALA A 1 358 ? -12.953 -33.188 3.783 1 92.06 358 ALA A O 1
ATOM 2992 N N . TRP A 1 359 ? -11.297 -31.75 4.211 1 92.06 359 TRP A N 1
ATOM 2993 C CA . TRP A 1 359 ? -11.922 -31.328 5.457 1 92.06 359 TRP A CA 1
ATOM 2994 C C . TRP A 1 359 ? -13.266 -30.656 5.188 1 92.06 359 TRP A C 1
ATOM 2996 O O . TRP A 1 359 ? -14.234 -30.859 5.922 1 92.06 359 TRP A O 1
ATOM 3006 N N . TYR A 1 360 ? -13.32 -29.828 4.242 1 93.12 360 TYR A N 1
ATOM 3007 C CA . TYR A 1 360 ? -14.562 -29.172 3.863 1 93.12 360 TYR A CA 1
ATOM 3008 C C . TYR A 1 360 ? -15.633 -30.188 3.5 1 93.12 360 TYR A C 1
ATOM 3010 O O . TYR A 1 360 ? -16.781 -30.062 3.93 1 93.12 360 TYR A O 1
ATOM 3018 N N . LYS A 1 361 ? -15.289 -31.188 2.713 1 91.94 361 LYS A N 1
ATOM 3019 C CA . LYS A 1 361 ? -16.219 -32.219 2.285 1 91.94 361 LYS A CA 1
ATOM 3020 C C . LYS A 1 361 ? -16.734 -33.031 3.477 1 91.94 361 LYS A C 1
ATOM 3022 O O . LYS A 1 361 ? -17.922 -33.375 3.52 1 91.94 361 LYS A O 1
ATOM 3027 N N . LEU A 1 362 ? -15.875 -33.219 4.375 1 89.94 362 LEU A N 1
ATOM 3028 C CA . LEU A 1 362 ? -16.25 -33.969 5.582 1 89.94 362 LEU A CA 1
ATOM 3029 C C . LEU A 1 362 ? -17.266 -33.156 6.402 1 89.94 362 LEU A C 1
ATOM 3031 O O . LEU A 1 362 ? -18.234 -33.719 6.902 1 89.94 362 LEU A O 1
ATOM 3035 N N . LYS A 1 363 ? -16.984 -31.922 6.598 1 88.44 363 LYS A N 1
ATOM 3036 C CA . LYS A 1 363 ? -17.891 -31.047 7.344 1 88.44 363 LYS A CA 1
ATOM 3037 C C . LYS A 1 363 ? -19.25 -30.969 6.668 1 88.44 363 LYS A C 1
ATOM 3039 O O . LYS A 1 363 ? -20.281 -30.953 7.34 1 88.44 363 LYS A O 1
ATOM 3044 N N . TYR A 1 364 ? -19.266 -30.875 5.379 1 85.19 364 TYR A N 1
ATOM 3045 C CA . TYR A 1 364 ? -20.5 -30.766 4.617 1 85.19 364 TYR A CA 1
ATOM 3046 C C . TYR A 1 364 ? -21.328 -32.031 4.719 1 85.19 364 TYR A C 1
ATOM 3048 O O . TYR A 1 364 ? -22.547 -32 4.848 1 85.19 364 TYR A O 1
ATOM 3056 N N . ARG A 1 365 ? -20.672 -33.125 4.652 1 85.56 365 ARG A N 1
ATOM 3057 C CA . ARG A 1 365 ? -21.359 -34.438 4.789 1 85.56 365 ARG A CA 1
ATOM 3058 C C . ARG A 1 365 ? -22.016 -34.562 6.16 1 85.56 365 ARG A C 1
ATOM 3060 O O . ARG A 1 365 ? -23.125 -35.062 6.273 1 85.56 365 ARG A O 1
ATOM 3067 N N . GLN A 1 366 ? -21.344 -34.156 7.086 1 83.44 366 GLN A N 1
ATOM 3068 C CA . GLN A 1 366 ? -21.875 -34.188 8.445 1 83.44 366 GLN A CA 1
ATOM 3069 C C . GLN A 1 366 ? -23.062 -33.25 8.609 1 83.44 366 GLN A C 1
ATOM 3071 O O . GLN A 1 366 ? -24.031 -33.562 9.305 1 83.44 366 GLN A O 1
ATOM 3076 N N . TYR A 1 367 ? -22.938 -32.125 8.047 1 81.75 367 TYR A N 1
ATOM 3077 C CA . TYR A 1 367 ? -24.016 -31.141 8.094 1 81.75 367 TYR A CA 1
ATOM 3078 C C . TYR A 1 367 ? -25.281 -31.703 7.449 1 81.75 367 TYR A C 1
ATOM 3080 O O . TYR A 1 367 ? -26.375 -31.562 8 1 81.75 367 TYR A O 1
ATOM 3088 N N . ILE A 1 368 ? -25.125 -32.344 6.281 1 80.06 368 ILE A N 1
ATOM 3089 C CA . ILE A 1 368 ? -26.25 -32.938 5.582 1 80.06 368 ILE A CA 1
ATOM 3090 C C . ILE A 1 368 ? -26.828 -34.062 6.41 1 80.06 368 ILE A C 1
ATOM 3092 O O . ILE A 1 368 ? -28.047 -34.219 6.516 1 80.06 368 ILE A O 1
ATOM 3096 N N . LYS A 1 369 ? -26.094 -34.844 7.016 1 85.38 369 LYS A N 1
ATOM 3097 C CA . LYS A 1 369 ? -26.531 -35.969 7.848 1 85.38 369 LYS A CA 1
ATOM 3098 C C . LYS A 1 369 ? -27.312 -35.469 9.062 1 85.38 369 LYS A C 1
ATOM 3100 O O . LYS A 1 369 ? -28.344 -36.031 9.422 1 85.38 369 LYS A O 1
ATOM 3105 N N . ASN A 1 370 ? -26.812 -34.438 9.633 1 81.75 370 ASN A N 1
ATOM 3106 C CA . ASN A 1 370 ? -27.453 -33.906 10.812 1 81.75 370 ASN A CA 1
ATOM 3107 C C . ASN A 1 370 ? -28.797 -33.25 10.477 1 81.75 370 ASN A C 1
ATOM 3109 O O . ASN A 1 370 ? -29.672 -33.156 11.32 1 81.75 370 ASN A O 1
ATOM 3113 N N . LYS A 1 371 ? -28.844 -32.781 9.336 1 81 371 LYS A N 1
ATOM 3114 C CA . LYS A 1 371 ? -30.094 -32.156 8.93 1 81 371 LYS A CA 1
ATOM 3115 C C . LYS A 1 371 ? -31.125 -33.219 8.547 1 81 371 LYS A C 1
ATOM 3117 O O . LYS A 1 371 ? -32.344 -32.969 8.578 1 81 371 LYS A O 1
ATOM 3122 N N . THR A 1 372 ? -30.734 -34.375 8.039 1 78 372 THR A N 1
ATOM 3123 C CA . THR A 1 372 ? -31.625 -35.469 7.605 1 78 372 THR A CA 1
ATOM 3124 C C . THR A 1 372 ? -31.969 -36.375 8.773 1 78 372 THR A C 1
ATOM 3126 O O . THR A 1 372 ? -32.875 -37.188 8.672 1 78 372 THR A O 1
ATOM 3129 N N . THR A 1 373 ? -31.359 -36.25 9.742 1 68.5 373 THR A N 1
ATOM 3130 C CA . THR A 1 373 ? -31.766 -36.969 10.938 1 68.5 373 THR A CA 1
ATOM 3131 C C . THR A 1 373 ? -32.594 -36.094 11.867 1 68.5 373 THR A C 1
ATOM 3133 O O . THR A 1 373 ? -33.5 -36.562 12.531 1 68.5 373 THR A O 1
ATOM 3136 N N . MET B 1 1 ? -25.297 3.789 6.883 1 43.75 1 MET B N 1
ATOM 3137 C CA . MET B 1 1 ? -25.125 2.873 8.008 1 43.75 1 MET B CA 1
ATOM 3138 C C . MET B 1 1 ? -25.203 3.621 9.336 1 43.75 1 MET B C 1
ATOM 3140 O O . MET B 1 1 ? -24.547 4.648 9.516 1 43.75 1 MET B O 1
ATOM 3144 N N . ARG B 1 2 ? -26.25 3.496 10.016 1 50 2 ARG B N 1
ATOM 3145 C CA . ARG B 1 2 ? -26.578 4.039 11.328 1 50 2 ARG B CA 1
ATOM 3146 C C . ARG B 1 2 ? -25.375 3.947 12.273 1 50 2 ARG B C 1
ATOM 3148 O O . ARG B 1 2 ? -24.609 2.99 12.211 1 50 2 ARG B O 1
ATOM 3155 N N . GLY B 1 3 ? -24.844 5.133 12.852 1 59.25 3 GLY B N 1
ATOM 3156 C CA . GLY B 1 3 ? -23.75 5.289 13.812 1 59.25 3 GLY B CA 1
ATOM 3157 C C . GLY B 1 3 ? -23.734 4.207 14.875 1 59.25 3 GLY B C 1
ATOM 3158 O O . GLY B 1 3 ? -24.734 3.971 15.547 1 59.25 3 GLY B O 1
ATOM 3159 N N . SER B 1 4 ? -23.094 3.119 14.57 1 80.5 4 SER B N 1
ATOM 3160 C CA . SER B 1 4 ? -22.953 2.154 15.656 1 80.5 4 SER B CA 1
ATOM 3161 C C . SER B 1 4 ? -21.875 2.604 16.656 1 80.5 4 SER B C 1
ATOM 3163 O O . SER B 1 4 ? -20.719 2.779 16.281 1 80.5 4 SER B O 1
ATOM 3165 N N . LYS B 1 5 ? -22.328 3.027 17.875 1 88.69 5 LYS B N 1
ATOM 3166 C CA . LYS B 1 5 ? -21.484 3.529 18.969 1 88.69 5 LYS B CA 1
ATOM 3167 C C . LYS B 1 5 ? -20.266 2.645 19.172 1 88.69 5 LYS B C 1
ATOM 3169 O O . LYS B 1 5 ? -19.172 3.145 19.438 1 88.69 5 LYS B O 1
ATOM 3174 N N . TRP B 1 6 ? -20.453 1.463 18.922 1 93.5 6 TRP B N 1
ATOM 3175 C CA . TRP B 1 6 ? -19.312 0.583 19.172 1 93.5 6 TRP B CA 1
ATOM 3176 C C . TRP B 1 6 ? -18.25 0.76 18.109 1 93.5 6 TRP B C 1
ATOM 3178 O O . TRP B 1 6 ? -17.047 0.675 18.406 1 93.5 6 TRP B O 1
ATOM 3188 N N . ARG B 1 7 ? -18.578 1.033 16.891 1 95.25 7 ARG B N 1
ATOM 3189 C CA . ARG B 1 7 ? -17.609 1.254 15.82 1 95.25 7 ARG B CA 1
ATOM 3190 C C . ARG B 1 7 ? -16.781 2.504 16.094 1 95.25 7 ARG B C 1
ATOM 3192 O O . ARG B 1 7 ? -15.57 2.516 15.836 1 95.25 7 ARG B O 1
ATOM 3199 N N . GLY B 1 8 ? -17.516 3.514 16.578 1 95.12 8 GLY B N 1
ATOM 3200 C CA . GLY B 1 8 ? -16.797 4.734 16.922 1 95.12 8 GLY B CA 1
ATOM 3201 C C . GLY B 1 8 ? -15.781 4.543 18.031 1 95.12 8 GLY B C 1
ATOM 3202 O O . GLY B 1 8 ? -14.664 5.043 17.938 1 95.12 8 GLY B O 1
ATOM 3203 N N . LEU B 1 9 ? -16.219 3.775 19.047 1 96.19 9 LEU B N 1
ATOM 3204 C CA . LEU B 1 9 ? -15.328 3.502 20.172 1 96.19 9 LEU B CA 1
ATOM 3205 C C . LEU B 1 9 ? -14.109 2.695 19.734 1 96.19 9 LEU B C 1
ATOM 3207 O O . LEU B 1 9 ? -12.984 2.988 20.141 1 96.19 9 LEU B O 1
ATOM 3211 N N . VAL B 1 10 ? -14.336 1.709 18.922 1 97.31 10 VAL B N 1
ATOM 3212 C CA . VAL B 1 10 ? -13.258 0.873 18.422 1 97.31 10 VAL B CA 1
ATOM 3213 C C . VAL B 1 10 ? -12.289 1.721 17.594 1 97.31 10 VAL B C 1
ATOM 3215 O O . VAL B 1 10 ? -11.07 1.608 17.734 1 97.31 10 VAL B O 1
ATOM 3218 N N . TYR B 1 11 ? -12.812 2.557 16.75 1 97.06 11 TYR B N 1
ATOM 3219 C CA . TYR B 1 11 ? -11.977 3.426 15.93 1 97.06 11 TYR B CA 1
ATOM 3220 C C . TYR B 1 11 ? -11.102 4.316 16.797 1 97.06 11 TYR B C 1
ATOM 3222 O O . TYR B 1 11 ? -9.883 4.375 16.609 1 97.06 11 TYR B O 1
ATOM 3230 N N . CYS B 1 12 ? -11.734 4.996 17.75 1 96.62 12 CYS B N 1
ATOM 3231 C CA . CYS B 1 12 ? -11.023 5.953 18.594 1 96.62 12 CYS B CA 1
ATOM 3232 C C . CYS B 1 12 ? -9.938 5.258 19.406 1 96.62 12 CYS B C 1
ATOM 3234 O O . CYS B 1 12 ? -8.828 5.777 19.547 1 96.62 12 CYS B O 1
ATOM 3236 N N . CYS B 1 13 ? -10.227 4.074 19.906 1 97.69 13 CYS B N 1
ATOM 3237 C CA . CYS B 1 13 ? -9.266 3.33 20.703 1 97.69 13 CYS B CA 1
ATOM 3238 C C . CYS B 1 13 ? -8.078 2.885 19.859 1 97.69 13 CYS B C 1
ATOM 3240 O O . CYS B 1 13 ? -6.926 3.102 20.234 1 97.69 13 CYS B O 1
ATOM 3242 N N . LEU B 1 14 ? -8.344 2.293 18.703 1 98.5 14 LEU B N 1
ATOM 3243 C CA . LEU B 1 14 ? -7.27 1.817 17.844 1 98.5 14 LEU B CA 1
ATOM 3244 C C . LEU B 1 14 ? -6.434 2.98 17.328 1 98.5 14 LEU B C 1
ATOM 3246 O O . LEU B 1 14 ? -5.207 2.885 17.25 1 98.5 14 LEU B O 1
ATOM 3250 N N . TRP B 1 15 ? -7.129 4.016 16.953 1 97.94 15 TRP B N 1
ATOM 3251 C CA . TRP B 1 15 ? -6.445 5.215 16.469 1 97.94 15 TRP B CA 1
ATOM 3252 C C . TRP B 1 15 ? -5.5 5.758 17.547 1 97.94 15 TRP B C 1
ATOM 3254 O O . TRP B 1 15 ? -4.309 5.953 17.281 1 97.94 15 TRP B O 1
ATOM 3264 N N . TYR B 1 16 ? -6.008 5.949 18.734 1 97.94 16 TYR B N 1
ATOM 3265 C CA . TYR B 1 16 ? -5.242 6.566 19.812 1 97.94 16 TYR B CA 1
ATOM 3266 C C . TYR B 1 16 ? -4.098 5.66 20.25 1 97.94 16 TYR B C 1
ATOM 3268 O O . TYR B 1 16 ? -2.959 6.109 20.391 1 97.94 16 TYR B O 1
ATOM 3276 N N . PHE B 1 17 ? -4.367 4.414 20.438 1 98.62 17 PHE B N 1
ATOM 3277 C CA . PHE B 1 17 ? -3.354 3.512 20.969 1 98.62 17 PHE B CA 1
ATOM 3278 C C . PHE B 1 17 ? -2.297 3.201 19.922 1 98.62 17 PHE B C 1
ATOM 3280 O O . PHE B 1 17 ? -1.145 2.914 20.25 1 98.62 17 PHE B O 1
ATOM 3287 N N . SER B 1 18 ? -2.674 3.256 18.625 1 98.75 18 SER B N 1
ATOM 3288 C CA . SER B 1 18 ? -1.636 3.102 17.609 1 98.75 18 SER B CA 1
ATOM 3289 C C . SER B 1 18 ? -0.614 4.23 17.688 1 98.75 18 SER B C 1
ATOM 3291 O O . SER B 1 18 ? 0.578 4.016 17.453 1 98.75 18 SER B O 1
ATOM 3293 N N . ILE B 1 19 ? -1.046 5.406 18.062 1 98.62 19 ILE B N 1
ATOM 3294 C CA . ILE B 1 19 ? -0.16 6.559 18.156 1 98.62 19 ILE B CA 1
ATOM 3295 C C . ILE B 1 19 ? 0.695 6.449 19.422 1 98.62 19 ILE B C 1
ATOM 3297 O O . ILE B 1 19 ? 1.917 6.602 19.375 1 98.62 19 ILE B O 1
ATOM 3301 N N . LEU B 1 20 ? 0.047 6.121 20.531 1 98.5 20 LEU B N 1
ATOM 3302 C CA . LEU B 1 20 ? 0.764 6.031 21.797 1 98.5 20 LEU B CA 1
ATOM 3303 C C . LEU B 1 20 ? 1.796 4.91 21.766 1 98.5 20 LEU B C 1
ATOM 3305 O O . LEU B 1 20 ? 2.938 5.098 22.188 1 98.5 20 LEU B O 1
ATOM 3309 N N . CYS B 1 21 ? 1.393 3.771 21.297 1 98.69 21 CYS B N 1
ATOM 3310 C CA . CYS B 1 21 ? 2.291 2.625 21.219 1 98.69 21 CYS B CA 1
ATOM 3311 C C . CYS B 1 21 ? 3.367 2.848 20.172 1 98.69 21 CYS B C 1
ATOM 3313 O O . CYS B 1 21 ? 4.516 2.441 20.344 1 98.69 21 CYS B O 1
ATOM 3315 N N . GLY B 1 22 ? 2.955 3.477 19.031 1 98.62 22 GLY B N 1
ATOM 3316 C CA . GLY B 1 22 ? 3.957 3.855 18.047 1 98.62 22 GLY B CA 1
ATOM 3317 C C . GLY B 1 22 ? 4.984 4.832 18.594 1 98.62 22 GLY B C 1
ATOM 3318 O O . GLY B 1 22 ? 6.164 4.75 18.25 1 98.62 22 GLY B O 1
ATOM 3319 N N . PHE B 1 23 ? 4.504 5.734 19.391 1 98.62 23 PHE B N 1
ATOM 3320 C CA . PHE B 1 23 ? 5.391 6.688 20.047 1 98.62 23 PHE B CA 1
ATOM 3321 C C . PHE B 1 23 ? 6.438 5.969 20.891 1 98.62 23 PHE B C 1
ATOM 3323 O O . PHE B 1 23 ? 7.637 6.227 20.75 1 98.62 23 PHE B O 1
ATOM 3330 N N . LEU B 1 24 ? 6.055 5.059 21.641 1 98.62 24 LEU B N 1
ATOM 3331 C CA . LEU B 1 24 ? 6.941 4.379 22.578 1 98.62 24 LEU B CA 1
ATOM 3332 C C . LEU B 1 24 ? 7.832 3.373 21.859 1 98.62 24 LEU B C 1
ATOM 3334 O O . LEU B 1 24 ? 9.039 3.336 22.078 1 98.62 24 LEU B O 1
ATOM 3338 N N . SER B 1 25 ? 7.27 2.65 20.938 1 98.25 25 SER B N 1
ATOM 3339 C CA . SER B 1 25 ? 7.965 1.471 20.438 1 98.25 25 SER B CA 1
ATOM 3340 C C . SER B 1 25 ? 8.688 1.768 19.125 1 98.25 25 SER B C 1
ATOM 3342 O O . SER B 1 25 ? 9.586 1.028 18.734 1 98.25 25 SER B O 1
ATOM 3344 N N . LEU B 1 26 ? 8.297 2.785 18.453 1 98.5 26 LEU B N 1
ATOM 3345 C CA . LEU B 1 26 ? 8.891 3.043 17.141 1 98.5 26 LEU B CA 1
ATOM 3346 C C . LEU B 1 26 ? 9.562 4.41 17.109 1 98.5 26 LEU B C 1
ATOM 3348 O O . LEU B 1 26 ? 10.719 4.527 16.703 1 98.5 26 LEU B O 1
ATOM 3352 N N . CYS B 1 27 ? 8.922 5.441 17.578 1 98.5 27 CYS B N 1
ATOM 3353 C CA . CYS B 1 27 ? 9.438 6.801 17.453 1 98.5 27 CYS B CA 1
ATOM 3354 C C . CYS B 1 27 ? 10.57 7.043 18.453 1 98.5 27 CYS B C 1
ATOM 3356 O O . CYS B 1 27 ? 11.641 7.527 18.078 1 98.5 27 CYS B O 1
ATOM 3358 N N . CYS B 1 28 ? 10.383 6.715 19.703 1 98.38 28 CYS B N 1
ATOM 3359 C CA . CYS B 1 28 ? 11.352 7.008 20.75 1 98.38 28 CYS B CA 1
ATOM 3360 C C . CYS B 1 28 ? 12.672 6.297 20.484 1 98.38 28 CYS B C 1
ATOM 3362 O O . CYS B 1 28 ? 13.75 6.867 20.703 1 98.38 28 CYS B O 1
ATOM 3364 N N . PRO B 1 29 ? 12.625 5.055 20.016 1 97.5 29 PRO B N 1
ATOM 3365 C CA . PRO B 1 29 ? 13.891 4.375 19.734 1 97.5 29 PRO B CA 1
ATOM 3366 C C . PRO B 1 29 ? 14.695 5.07 18.641 1 97.5 29 PRO B C 1
ATOM 3368 O O . PRO B 1 29 ? 15.883 4.789 18.469 1 97.5 29 PRO B O 1
ATOM 3371 N N . MET B 1 30 ? 14.094 5.98 17.859 1 97.62 30 MET B N 1
ATOM 3372 C CA . MET B 1 30 ? 14.805 6.668 16.781 1 97.62 30 MET B CA 1
ATOM 3373 C C . MET B 1 30 ? 15.555 7.883 17.312 1 97.62 30 MET B C 1
ATOM 3375 O O . MET B 1 30 ? 16.391 8.461 16.609 1 97.62 30 MET B O 1
ATOM 3379 N N . LEU B 1 31 ? 15.375 8.273 18.547 1 96.75 31 LEU B N 1
ATOM 3380 C CA . LEU B 1 31 ? 15.93 9.5 19.109 1 96.75 31 LEU B CA 1
ATOM 3381 C C . LEU B 1 31 ? 17.453 9.484 19.062 1 96.75 31 LEU B C 1
ATOM 3383 O O . LEU B 1 31 ? 18.078 10.492 18.734 1 96.75 31 LEU B O 1
ATOM 3387 N N . PRO B 1 32 ? 18.094 8.305 19.312 1 96 32 PRO B N 1
ATOM 3388 C CA . PRO B 1 32 ? 19.547 8.289 19.266 1 96 32 PRO B CA 1
ATOM 3389 C C . PRO B 1 32 ? 20.094 8.617 17.875 1 96 32 PRO B C 1
ATOM 3391 O O . PRO B 1 32 ? 21.25 9.039 17.734 1 96 32 PRO B O 1
ATOM 3394 N N . LEU B 1 33 ? 19.281 8.414 16.859 1 95.94 33 LEU B N 1
ATOM 3395 C CA . LEU B 1 33 ? 19.719 8.734 15.492 1 95.94 33 LEU B CA 1
ATOM 3396 C C . LEU B 1 33 ? 20.016 10.219 15.352 1 95.94 33 LEU B C 1
ATOM 3398 O O . LEU B 1 33 ? 20.781 10.625 14.484 1 95.94 33 LEU B O 1
ATOM 3402 N N . LEU B 1 34 ? 19.344 11.031 16.156 1 93.44 34 LEU B N 1
ATOM 3403 C CA . LEU B 1 34 ? 19.562 12.469 16.141 1 93.44 34 LEU B CA 1
ATOM 3404 C C . LEU B 1 34 ? 21 12.812 16.469 1 93.44 34 LEU B C 1
ATOM 3406 O O . LEU B 1 34 ? 21.547 13.797 15.961 1 93.44 34 LEU B O 1
ATOM 3410 N N . LEU B 1 35 ? 21.641 11.969 17.344 1 91.56 35 LEU B N 1
ATOM 3411 C CA . LEU B 1 35 ? 23.031 12.188 17.75 1 91.56 35 LEU B CA 1
ATOM 3412 C C . LEU B 1 35 ? 23.984 11.805 16.625 1 91.56 35 LEU B C 1
ATOM 3414 O O . LEU B 1 35 ? 25.094 12.336 16.547 1 91.56 35 LEU B O 1
ATOM 3418 N N . ILE B 1 36 ? 23.516 10.945 15.766 1 92.12 36 ILE B N 1
ATOM 3419 C CA . ILE B 1 36 ? 24.359 10.438 14.688 1 92.12 36 ILE B CA 1
ATOM 3420 C C . ILE B 1 36 ? 24.219 11.336 13.469 1 92.12 36 ILE B C 1
ATOM 3422 O O . ILE B 1 36 ? 25.219 11.844 12.945 1 92.12 36 ILE B O 1
ATOM 3426 N N . ASN B 1 37 ? 23.016 11.516 12.992 1 94.81 37 ASN B N 1
ATOM 3427 C CA . ASN B 1 37 ? 22.734 12.273 11.773 1 94.81 37 ASN B CA 1
ATOM 3428 C C . ASN B 1 37 ? 21.297 12.781 11.734 1 94.81 37 ASN B C 1
ATOM 3430 O O . ASN B 1 37 ? 20.359 11.984 11.719 1 94.81 37 ASN B O 1
ATOM 3434 N N . ASN B 1 38 ? 21.141 14.156 11.633 1 95.44 38 ASN B N 1
ATOM 3435 C CA . ASN B 1 38 ? 19.828 14.773 11.641 1 95.44 38 ASN B CA 1
ATOM 3436 C C . ASN B 1 38 ? 19 14.352 10.43 1 95.44 38 ASN B C 1
ATOM 3438 O O . ASN B 1 38 ? 17.781 14.172 10.523 1 95.44 38 ASN B O 1
ATOM 3442 N N . GLN B 1 39 ? 19.656 14.219 9.367 1 95.25 39 GLN B N 1
ATOM 3443 C CA . GLN B 1 39 ? 18.969 13.859 8.141 1 95.25 39 GLN B CA 1
ATOM 3444 C C . GLN B 1 39 ? 18.359 12.461 8.234 1 95.25 39 GLN B C 1
ATOM 3446 O O . GLN B 1 39 ? 17.234 12.234 7.809 1 95.25 39 GLN B O 1
ATOM 3451 N N . ILE B 1 40 ? 19.172 11.547 8.781 1 96.25 40 ILE B N 1
ATOM 3452 C CA . ILE B 1 40 ? 18.703 10.172 8.938 1 96.25 40 ILE B CA 1
ATOM 3453 C C . ILE B 1 40 ? 17.547 10.125 9.922 1 96.25 40 ILE B C 1
ATOM 3455 O O . ILE B 1 40 ? 16.562 9.422 9.695 1 96.25 40 ILE B O 1
ATOM 3459 N N . TYR B 1 41 ? 17.641 10.875 11.008 1 96.88 41 TYR B N 1
ATOM 3460 C CA . TYR B 1 41 ? 16.562 10.961 11.992 1 96.88 41 TYR B CA 1
ATOM 3461 C C . TYR B 1 41 ? 15.281 11.477 11.359 1 96.88 41 TYR B C 1
ATOM 3463 O O . TYR B 1 41 ? 14.211 10.898 11.547 1 96.88 41 TYR B O 1
ATOM 3471 N N . ARG B 1 42 ? 15.391 12.57 10.57 1 97 42 ARG B N 1
ATOM 3472 C CA . ARG B 1 42 ? 14.234 13.188 9.914 1 97 42 ARG B CA 1
ATOM 3473 C C . ARG B 1 42 ? 13.586 12.227 8.93 1 97 42 ARG B C 1
ATOM 3475 O O . ARG B 1 42 ? 12.359 12.094 8.906 1 97 42 ARG B O 1
ATOM 3482 N N . TYR B 1 43 ? 14.391 11.562 8.25 1 95.75 43 TYR B N 1
ATOM 3483 C CA . TYR B 1 43 ? 13.883 10.594 7.277 1 95.75 43 TYR B CA 1
ATOM 3484 C C . TYR B 1 43 ? 13.172 9.445 7.977 1 95.75 43 TYR B C 1
ATOM 3486 O O . TYR B 1 43 ? 12.086 9.031 7.555 1 95.75 43 TYR B O 1
ATOM 3494 N N . ALA B 1 44 ? 13.758 8.938 9 1 97 44 ALA B N 1
ATOM 3495 C CA . ALA B 1 44 ? 13.188 7.828 9.75 1 97 44 ALA B CA 1
ATOM 3496 C C . ALA B 1 44 ? 11.828 8.203 10.344 1 97 44 ALA B C 1
ATOM 3498 O O . ALA B 1 44 ? 10.859 7.457 10.219 1 97 44 ALA B O 1
ATOM 3499 N N . MET B 1 45 ? 11.766 9.367 10.93 1 97.56 45 MET B N 1
ATOM 3500 C CA . MET B 1 45 ? 10.523 9.828 11.547 1 97.56 45 MET B CA 1
ATOM 3501 C C . MET B 1 45 ? 9.438 10.039 10.492 1 97.56 45 MET B C 1
ATOM 3503 O O . MET B 1 45 ? 8.273 9.695 10.719 1 97.56 45 MET B O 1
ATOM 3507 N N . ASP B 1 46 ? 9.844 10.57 9.367 1 97.06 46 ASP B N 1
ATOM 3508 C CA . ASP B 1 46 ? 8.898 10.789 8.281 1 97.06 46 ASP B CA 1
ATOM 3509 C C . ASP B 1 46 ? 8.32 9.469 7.781 1 97.06 46 ASP B C 1
ATOM 3511 O O . ASP B 1 46 ? 7.125 9.383 7.477 1 97.06 46 ASP B O 1
ATOM 3515 N N . LEU B 1 47 ? 9.156 8.492 7.723 1 96.94 47 LEU B N 1
ATOM 3516 C CA . LEU B 1 47 ? 8.703 7.195 7.23 1 96.94 47 LEU B CA 1
ATOM 3517 C C . LEU B 1 47 ? 7.73 6.551 8.211 1 96.94 47 LEU B C 1
ATOM 3519 O O . LEU B 1 47 ? 6.715 5.984 7.797 1 96.94 47 LEU B O 1
ATOM 3523 N N . ILE B 1 48 ? 8.086 6.621 9.469 1 98.31 48 ILE B N 1
ATOM 3524 C CA . ILE B 1 48 ? 7.203 6.051 10.484 1 98.31 48 ILE B CA 1
ATOM 3525 C C . ILE B 1 48 ? 5.832 6.719 10.406 1 98.31 48 ILE B C 1
ATOM 3527 O O . ILE B 1 48 ? 4.805 6.035 10.375 1 98.31 48 ILE B O 1
ATOM 3531 N N . PHE B 1 49 ? 5.863 8.016 10.305 1 98.12 49 PHE B N 1
ATOM 3532 C CA . PHE B 1 49 ? 4.609 8.758 10.289 1 98.12 49 PHE B CA 1
ATOM 3533 C C . PHE B 1 49 ? 3.832 8.477 9.008 1 98.12 49 PHE B C 1
ATOM 3535 O O . PHE B 1 49 ? 2.615 8.281 9.047 1 98.12 49 PHE B O 1
ATOM 3542 N N . ALA B 1 50 ? 4.5 8.461 7.902 1 97.25 50 ALA B N 1
ATOM 3543 C CA . ALA B 1 50 ? 3.857 8.258 6.609 1 97.25 50 ALA B CA 1
ATOM 3544 C C . ALA B 1 50 ? 3.201 6.887 6.527 1 97.25 50 ALA B C 1
ATOM 3546 O O . ALA B 1 50 ? 2.123 6.738 5.949 1 97.25 50 ALA B O 1
ATOM 3547 N N . THR B 1 51 ? 3.836 5.887 7.066 1 98.06 51 THR B N 1
ATOM 3548 C CA . THR B 1 51 ? 3.258 4.547 7.039 1 98.06 51 THR B CA 1
ATOM 3549 C C . THR B 1 51 ? 2.078 4.449 8 1 98.06 51 THR B C 1
ATOM 3551 O O . THR B 1 51 ? 1.139 3.688 7.766 1 98.06 51 THR B O 1
ATOM 3554 N N . TRP B 1 52 ? 2.125 5.211 9.078 1 98.62 52 TRP B N 1
ATOM 3555 C CA . TRP B 1 52 ? 1.017 5.23 10.031 1 98.62 52 TRP B CA 1
ATOM 3556 C C . TRP B 1 52 ? -0.246 5.789 9.375 1 98.62 52 TRP B C 1
ATOM 3558 O O . TRP B 1 52 ? -1.355 5.34 9.68 1 98.62 52 TRP B O 1
ATOM 3568 N N . GLU B 1 53 ? -0.076 6.699 8.461 1 98.12 53 GLU B N 1
ATOM 3569 C CA . GLU B 1 53 ? -1.209 7.359 7.82 1 98.12 53 GLU B CA 1
ATOM 3570 C C . GLU B 1 53 ? -2.113 6.352 7.121 1 98.12 53 GLU B C 1
ATOM 3572 O O . GLU B 1 53 ? -3.299 6.613 6.91 1 98.12 53 GLU B O 1
ATOM 3577 N N . LEU B 1 54 ? -1.586 5.219 6.805 1 98.56 54 LEU B N 1
ATOM 3578 C CA . LEU B 1 54 ? -2.357 4.172 6.137 1 98.56 54 LEU B CA 1
ATOM 3579 C C . LEU B 1 54 ? -3.346 3.529 7.105 1 98.56 54 LEU B C 1
ATOM 3581 O O . LEU B 1 54 ? -4.402 3.051 6.688 1 98.56 54 LEU B O 1
ATOM 3585 N N . TYR B 1 55 ? -3.014 3.527 8.383 1 98.75 55 TYR B N 1
ATOM 3586 C CA . TYR B 1 55 ? -3.791 2.818 9.391 1 98.75 55 TYR B CA 1
ATOM 3587 C C . TYR B 1 55 ? -5.148 3.479 9.594 1 98.75 55 TYR B C 1
ATOM 3589 O O . TYR B 1 55 ? -6.188 2.818 9.5 1 98.75 55 TYR B O 1
ATOM 3597 N N . PRO B 1 56 ? -5.176 4.812 9.844 1 98.38 56 PRO B N 1
ATOM 3598 C CA . PRO B 1 56 ? -6.496 5.43 9.977 1 98.38 56 PRO B CA 1
ATOM 3599 C C . PRO B 1 56 ? -7.344 5.289 8.711 1 98.38 56 PRO B C 1
ATOM 3601 O O . PRO B 1 56 ? -8.562 5.156 8.789 1 98.38 56 PRO B O 1
ATOM 3604 N N . ILE B 1 57 ? -6.734 5.359 7.555 1 98.06 57 ILE B N 1
ATOM 3605 C CA . ILE B 1 57 ? -7.469 5.176 6.305 1 98.06 57 ILE B CA 1
ATOM 3606 C C . ILE B 1 57 ? -8.156 3.812 6.305 1 98.06 57 ILE B C 1
ATOM 3608 O O . ILE B 1 57 ? -9.352 3.715 6.031 1 98.06 57 ILE B O 1
ATOM 3612 N N . ALA B 1 58 ? -7.379 2.83 6.637 1 98.44 58 ALA B N 1
ATOM 3613 C CA . ALA B 1 58 ? -7.906 1.468 6.668 1 98.44 58 ALA B CA 1
ATOM 3614 C C . ALA B 1 58 ? -9.055 1.346 7.664 1 98.44 58 ALA B C 1
ATOM 3616 O O . ALA B 1 58 ? -10.094 0.754 7.359 1 98.44 58 ALA B O 1
ATOM 3617 N N . LEU B 1 59 ? -8.867 1.905 8.828 1 98.25 59 LEU B N 1
ATOM 3618 C CA . LEU B 1 59 ? -9.875 1.816 9.875 1 98.25 59 LEU B CA 1
ATOM 3619 C C . LEU B 1 59 ? -11.164 2.504 9.438 1 98.25 59 LEU B C 1
ATOM 3621 O O . LEU B 1 59 ? -12.266 1.991 9.688 1 98.25 59 LEU B O 1
ATOM 3625 N N . MET B 1 60 ? -11.055 3.635 8.805 1 97.12 60 MET B N 1
ATOM 3626 C CA . MET B 1 60 ? -12.234 4.367 8.359 1 97.12 60 MET B CA 1
ATOM 3627 C C . MET B 1 60 ? -13.008 3.566 7.312 1 97.12 60 MET B C 1
ATOM 3629 O O . MET B 1 60 ? -14.234 3.521 7.344 1 97.12 60 MET B O 1
ATOM 3633 N N . GLU B 1 61 ? -12.305 2.957 6.453 1 96.56 61 GLU B N 1
ATOM 3634 C CA . GLU B 1 61 ? -12.961 2.201 5.391 1 96.56 61 GLU B CA 1
ATOM 3635 C C . GLU B 1 61 ? -13.547 0.896 5.926 1 96.56 61 GLU B C 1
ATOM 3637 O O . GLU B 1 61 ? -14.648 0.502 5.543 1 96.56 61 GLU B O 1
ATOM 3642 N N . ILE B 1 62 ? -12.867 0.246 6.812 1 96.69 62 ILE B N 1
ATOM 3643 C CA . ILE B 1 62 ? -13.289 -1.052 7.328 1 96.69 62 ILE B CA 1
ATOM 3644 C C . ILE B 1 62 ? -14.477 -0.869 8.273 1 96.69 62 ILE B C 1
ATOM 3646 O O . ILE B 1 62 ? -15.477 -1.584 8.18 1 96.69 62 ILE B O 1
ATOM 3650 N N . LEU B 1 63 ? -14.367 0.07 9.164 1 96.56 63 LEU B N 1
ATOM 3651 C CA . LEU B 1 63 ? -15.344 0.193 10.242 1 96.56 63 LEU B CA 1
ATOM 3652 C C . LEU B 1 63 ? -16.578 0.968 9.781 1 96.56 63 LEU B C 1
ATOM 3654 O O . LEU B 1 63 ? -17.688 0.717 10.25 1 96.56 63 LEU B O 1
ATOM 3658 N N . PHE B 1 64 ? -16.344 1.918 8.828 1 95 64 PHE B N 1
ATOM 3659 C CA . PHE B 1 64 ? -17.453 2.812 8.516 1 95 64 PHE B CA 1
ATOM 3660 C C . PHE B 1 64 ? -17.797 2.756 7.035 1 95 64 PHE B C 1
ATOM 3662 O O . PHE B 1 64 ? -18.75 3.395 6.59 1 95 64 PHE B O 1
ATOM 3669 N N . ASP B 1 65 ? -16.984 2.041 6.25 1 94.31 65 ASP B N 1
ATOM 3670 C CA . ASP B 1 65 ? -17.203 1.923 4.809 1 94.31 65 ASP B CA 1
ATOM 3671 C C . ASP B 1 65 ? -17.203 3.295 4.141 1 94.31 65 ASP B C 1
ATOM 3673 O O . ASP B 1 65 ? -18.016 3.551 3.246 1 94.31 65 ASP B O 1
ATOM 3677 N N . THR B 1 66 ? -16.422 4.215 4.676 1 95.5 66 THR B N 1
ATOM 3678 C CA . THR B 1 66 ? -16.359 5.57 4.137 1 95.5 66 THR B CA 1
ATOM 3679 C C . THR B 1 66 ? -15.766 5.562 2.73 1 95.5 66 THR B C 1
ATOM 3681 O O . THR B 1 66 ? -14.688 5.008 2.51 1 95.5 66 THR B O 1
ATOM 3684 N N . GLU B 1 67 ? -16.5 6.121 1.82 1 95.62 67 GLU B N 1
ATOM 3685 C CA . GLU B 1 67 ? -16.031 6.273 0.446 1 95.62 67 GLU B CA 1
ATOM 3686 C C . GLU B 1 67 ? -15.289 7.59 0.26 1 95.62 67 GLU B C 1
ATOM 3688 O O . GLU B 1 67 ? -15.805 8.656 0.592 1 95.62 67 GLU B O 1
ATOM 3693 N N . PHE B 1 68 ? -14.094 7.523 -0.215 1 96.31 68 PHE B N 1
ATOM 3694 C CA . PHE B 1 68 ? -13.312 8.719 -0.529 1 96.31 68 PHE B CA 1
ATOM 3695 C C . PHE B 1 68 ? -13.305 8.977 -2.031 1 96.31 68 PHE B C 1
ATOM 3697 O O . PHE B 1 68 ? -12.852 8.133 -2.809 1 96.31 68 PHE B O 1
ATOM 3704 N N . VAL B 1 69 ? -13.82 10.109 -2.418 1 95.75 69 VAL B N 1
ATOM 3705 C CA . VAL B 1 69 ? -13.891 10.484 -3.826 1 95.75 69 VAL B CA 1
ATOM 3706 C C . VAL B 1 69 ? -12.906 11.609 -4.113 1 95.75 69 VAL B C 1
ATOM 3708 O O . VAL B 1 69 ? -13.055 12.727 -3.605 1 95.75 69 VAL B O 1
ATOM 3711 N N . ILE B 1 70 ? -11.93 11.336 -4.871 1 96.12 70 ILE B N 1
ATOM 3712 C CA . ILE B 1 70 ? -10.891 12.32 -5.18 1 96.12 70 ILE B CA 1
ATOM 3713 C C . ILE B 1 70 ? -11.016 12.766 -6.633 1 96.12 70 ILE B C 1
ATOM 3715 O O . ILE B 1 70 ? -11.039 11.945 -7.547 1 96.12 70 ILE B O 1
ATOM 3719 N N . ASN B 1 71 ? -11.102 14.055 -6.828 1 95.31 71 ASN B N 1
ATOM 3720 C CA . ASN B 1 71 ? -11.219 14.656 -8.148 1 95.31 71 ASN B CA 1
ATOM 3721 C C . ASN B 1 71 ? -10.086 15.641 -8.422 1 95.31 71 ASN B C 1
ATOM 3723 O O . ASN B 1 71 ? -9.484 16.172 -7.48 1 95.31 71 ASN B O 1
ATOM 3727 N N . GLY B 1 72 ? -9.742 15.859 -9.727 1 95.44 72 GLY B N 1
ATOM 3728 C CA . GLY B 1 72 ? -8.836 16.922 -10.117 1 95.44 72 GLY B CA 1
ATOM 3729 C C . GLY B 1 72 ? -7.418 16.438 -10.367 1 95.44 72 GLY B C 1
ATOM 3730 O O . GLY B 1 72 ? -7.219 15.391 -10.969 1 95.44 72 GLY B O 1
ATOM 3731 N N . ASP B 1 73 ? -6.465 17.234 -9.977 1 95.56 73 ASP B N 1
ATOM 3732 C CA . ASP B 1 73 ? -5.059 16.969 -10.258 1 95.56 73 ASP B CA 1
ATOM 3733 C C . ASP B 1 73 ? -4.48 15.984 -9.234 1 95.56 73 ASP B C 1
ATOM 3735 O O . ASP B 1 73 ? -5 15.859 -8.125 1 95.56 73 ASP B O 1
ATOM 3739 N N . LEU B 1 74 ? -3.443 15.312 -9.648 1 94 74 LEU B N 1
ATOM 3740 C CA . LEU B 1 74 ? -2.711 14.438 -8.742 1 94 74 LEU B CA 1
ATOM 3741 C C . LEU B 1 74 ? -1.63 15.211 -7.996 1 94 74 LEU B C 1
ATOM 3743 O O . LEU B 1 74 ? -0.998 16.109 -8.562 1 94 74 LEU B O 1
ATOM 3747 N N . ILE B 1 75 ? -1.423 14.812 -6.793 1 96.31 75 ILE B N 1
ATOM 3748 C CA . ILE B 1 75 ? -0.34 15.383 -5.996 1 96.31 75 ILE B CA 1
ATOM 3749 C C . ILE B 1 75 ? 0.963 14.641 -6.297 1 96.31 75 ILE B C 1
ATOM 3751 O O . ILE B 1 75 ? 1 13.406 -6.301 1 96.31 75 ILE B O 1
ATOM 3755 N N . LEU B 1 76 ? 2.002 15.367 -6.582 1 96.12 76 LEU B N 1
ATOM 3756 C CA . LEU B 1 76 ? 3.316 14.805 -6.867 1 96.12 76 LEU B CA 1
ATOM 3757 C C . LEU B 1 76 ? 4.188 14.797 -5.613 1 96.12 76 LEU B C 1
ATOM 3759 O O . LEU B 1 76 ? 4.574 15.859 -5.117 1 96.12 76 LEU B O 1
ATOM 3763 N N . PRO B 1 77 ? 4.535 13.625 -5.16 1 95.38 77 PRO B N 1
ATOM 3764 C CA . PRO B 1 77 ? 5.191 13.539 -3.852 1 95.38 77 PRO B CA 1
ATOM 3765 C C . PRO B 1 77 ? 6.645 14.008 -3.891 1 95.38 77 PRO B C 1
ATOM 3767 O O . PRO B 1 77 ? 7.266 14.188 -2.84 1 95.38 77 PRO B O 1
ATOM 3770 N N . TRP B 1 78 ? 7.246 14.234 -5 1 94.25 78 TRP B N 1
ATOM 3771 C CA . TRP B 1 78 ? 8.633 14.68 -5.102 1 94.25 78 TRP B CA 1
ATOM 3772 C C . TRP B 1 78 ? 8.711 16.203 -5.137 1 94.25 78 TRP B C 1
ATOM 3774 O O . TRP B 1 78 ? 9.805 16.781 -5.172 1 94.25 78 TRP B O 1
ATOM 3784 N N . GLU B 1 79 ? 7.582 16.844 -5.016 1 96.38 79 GLU B N 1
ATOM 3785 C CA . GLU B 1 79 ? 7.547 18.297 -4.988 1 96.38 79 GLU B CA 1
ATOM 3786 C C . GLU B 1 79 ? 7.52 18.812 -3.557 1 96.38 79 GLU B C 1
ATOM 3788 O O . GLU B 1 79 ? 6.887 18.219 -2.684 1 96.38 79 GLU B O 1
ATOM 3793 N N . LYS B 1 80 ? 8.266 19.891 -3.354 1 97.75 80 LYS B N 1
ATOM 3794 C CA . LYS B 1 80 ? 8.039 20.719 -2.172 1 97.75 80 LYS B CA 1
ATOM 3795 C C . LYS B 1 80 ? 6.848 21.656 -2.375 1 97.75 80 LYS B C 1
ATOM 3797 O O . LYS B 1 80 ? 6.852 22.469 -3.293 1 97.75 80 LYS B O 1
ATOM 3802 N N . SER B 1 81 ? 5.82 21.469 -1.523 1 98.31 81 SER B N 1
ATOM 3803 C CA . SER B 1 81 ? 4.574 22.141 -1.861 1 98.31 81 SER B CA 1
ATOM 3804 C C . SER B 1 81 ? 3.875 22.656 -0.613 1 98.31 81 SER B C 1
ATOM 3806 O O . SER B 1 81 ? 4.145 22.203 0.497 1 98.31 81 SER B O 1
ATOM 3808 N N . VAL B 1 82 ? 3.07 23.641 -0.823 1 98.5 82 VAL B N 1
ATOM 3809 C CA . VAL B 1 82 ? 2.104 24.109 0.169 1 98.5 82 VAL B CA 1
ATOM 3810 C C . VAL B 1 82 ? 0.699 23.656 -0.23 1 98.5 82 VAL B C 1
ATOM 3812 O O . VAL B 1 82 ? 0.283 23.844 -1.376 1 98.5 82 VAL B O 1
ATOM 3815 N N . LEU B 1 83 ? 0.042 23 0.665 1 98.69 83 LEU B N 1
ATOM 3816 C CA . LEU B 1 83 ? -1.353 22.625 0.466 1 98.69 83 LEU B CA 1
ATOM 3817 C C . LEU B 1 83 ? -2.283 23.547 1.232 1 98.69 83 LEU B C 1
ATOM 3819 O O . LEU B 1 83 ? -2.055 23.828 2.412 1 98.69 83 LEU B O 1
ATOM 3823 N N . ILE B 1 84 ? -3.242 24.078 0.546 1 98.75 84 ILE B N 1
ATOM 3824 C CA . ILE B 1 84 ? -4.285 24.859 1.194 1 98.75 84 ILE B CA 1
ATOM 3825 C C . ILE B 1 84 ? -5.625 24.141 1.08 1 98.75 84 ILE B C 1
ATOM 3827 O O . ILE B 1 84 ? -5.906 23.5 0.062 1 98.75 84 ILE B O 1
ATOM 3831 N N . MET B 1 85 ? -6.395 24.172 2.109 1 98.62 85 MET B N 1
ATOM 3832 C CA . MET B 1 85 ? -7.668 23.453 2.143 1 98.62 85 MET B CA 1
ATOM 3833 C C . MET B 1 85 ? -8.688 24.203 3.002 1 98.62 85 MET B C 1
ATOM 3835 O O . MET B 1 85 ? -8.328 24.844 3.992 1 98.62 85 MET B O 1
ATOM 3839 N N . ASN B 1 86 ? -9.945 24.203 2.564 1 98.5 86 ASN B N 1
ATOM 3840 C CA . ASN B 1 86 ? -10.992 24.703 3.457 1 98.5 86 ASN B CA 1
ATOM 3841 C C . ASN B 1 86 ? -11.109 23.844 4.711 1 98.5 86 ASN B C 1
ATOM 3843 O O . ASN B 1 86 ? -10.703 22.672 4.715 1 98.5 86 ASN B O 1
ATOM 3847 N N . HIS B 1 87 ? -11.57 24.359 5.762 1 97.81 87 HIS B N 1
ATOM 3848 C CA . HIS B 1 87 ? -11.695 23.688 7.047 1 97.81 87 HIS B CA 1
ATOM 3849 C C . HIS B 1 87 ? -13.164 23.547 7.457 1 97.81 87 HIS B C 1
ATOM 3851 O O . HIS B 1 87 ? -13.672 24.344 8.242 1 97.81 87 HIS B O 1
ATOM 3857 N N . ARG B 1 88 ? -13.773 22.484 7.059 1 97.44 88 ARG B N 1
ATOM 3858 C CA . ARG B 1 88 ? -15.211 22.297 7.254 1 97.44 88 ARG B CA 1
ATOM 3859 C C . ARG B 1 88 ? -15.5 21.766 8.656 1 97.44 88 ARG B C 1
ATOM 3861 O O . ARG B 1 88 ? -16.5 22.156 9.273 1 97.44 88 ARG B O 1
ATOM 3868 N N . THR B 1 89 ? -14.75 20.828 9.07 1 96.44 89 THR B N 1
ATOM 3869 C CA . THR B 1 89 ? -14.945 20.203 10.383 1 96.44 89 THR B CA 1
ATOM 3870 C C . THR B 1 89 ? -13.609 20.062 11.109 1 96.44 89 THR B C 1
ATOM 3872 O O . THR B 1 89 ? -12.547 20.219 10.508 1 96.44 89 THR B O 1
ATOM 3875 N N . ARG B 1 90 ? -13.672 19.688 12.375 1 94.5 90 ARG B N 1
ATOM 3876 C CA . ARG B 1 90 ? -12.461 19.516 13.172 1 94.5 90 ARG B CA 1
ATOM 3877 C C . ARG B 1 90 ? -11.727 18.234 12.781 1 94.5 90 ARG B C 1
ATOM 3879 O O . ARG B 1 90 ? -10.594 18 13.219 1 94.5 90 ARG B O 1
ATOM 3886 N N . LEU B 1 91 ? -12.32 17.469 11.883 1 95.06 91 LEU B N 1
ATOM 3887 C CA . LEU B 1 91 ? -11.742 16.172 11.547 1 95.06 91 LEU B CA 1
ATOM 3888 C C . LEU B 1 91 ? -11.203 16.156 10.117 1 95.06 91 LEU B C 1
ATOM 3890 O O . LEU B 1 91 ? -10.758 15.117 9.625 1 95.06 91 LEU B O 1
ATOM 3894 N N . ASP B 1 92 ? -11.18 17.297 9.477 1 96.94 92 ASP B N 1
ATOM 3895 C CA . ASP B 1 92 ? -10.734 17.391 8.086 1 96.94 92 ASP B CA 1
ATOM 3896 C C . ASP B 1 92 ? -9.344 16.781 7.91 1 96.94 92 ASP B C 1
ATOM 3898 O O . ASP B 1 92 ? -9.078 16.109 6.918 1 96.94 92 ASP B O 1
ATOM 3902 N N . TRP B 1 93 ? -8.547 17.062 8.906 1 94.75 93 TRP B N 1
ATOM 3903 C CA . TRP B 1 93 ? -7.156 16.625 8.836 1 94.75 93 TRP B CA 1
ATOM 3904 C C . TRP B 1 93 ? -7.078 15.102 8.75 1 94.75 93 TRP B C 1
ATOM 3906 O O . TRP B 1 93 ? -6.191 14.555 8.094 1 94.75 93 TRP B O 1
ATOM 3916 N N . ASN B 1 94 ? -7.949 14.398 9.414 1 95.81 94 ASN B N 1
ATOM 3917 C CA . ASN B 1 94 ? -7.957 12.945 9.43 1 95.81 94 ASN B CA 1
ATOM 3918 C C . ASN B 1 94 ? -8.359 12.367 8.078 1 95.81 94 ASN B C 1
ATOM 3920 O O . ASN B 1 94 ? -7.809 11.359 7.637 1 95.81 94 ASN B O 1
ATOM 3924 N N . PHE B 1 95 ? -9.32 12.984 7.398 1 97.56 95 PHE B N 1
ATOM 3925 C CA . PHE B 1 95 ? -9.789 12.531 6.094 1 97.56 95 PHE B CA 1
ATOM 3926 C C . PHE B 1 95 ? -8.773 12.867 5.008 1 97.56 95 PHE B C 1
ATOM 3928 O O . PHE B 1 95 ? -8.734 12.203 3.971 1 97.56 95 PHE B O 1
ATOM 3935 N N . LEU B 1 96 ? -7.977 13.859 5.332 1 97.94 96 LEU B N 1
ATOM 3936 C CA . LEU B 1 96 ? -6.961 14.281 4.379 1 97.94 96 LEU B CA 1
ATOM 3937 C C . LEU B 1 96 ? -5.953 13.164 4.121 1 97.94 96 LEU B C 1
ATOM 3939 O O . LEU B 1 96 ? -5.41 13.055 3.021 1 97.94 96 LEU B O 1
ATOM 3943 N N . TRP B 1 97 ? -5.727 12.266 5.098 1 97.62 97 TRP B N 1
ATOM 3944 C CA . TRP B 1 97 ? -4.816 11.141 4.891 1 97.62 97 TRP B CA 1
ATOM 3945 C C . TRP B 1 97 ? -5.25 10.305 3.695 1 97.62 97 TRP B C 1
ATOM 3947 O O . TRP B 1 97 ? -4.418 9.883 2.889 1 97.62 97 TRP B O 1
ATOM 3957 N N . ALA B 1 98 ? -6.535 10.094 3.58 1 97.06 98 ALA B N 1
ATOM 3958 C CA . ALA B 1 98 ? -7.059 9.32 2.457 1 97.06 98 ALA B CA 1
ATOM 3959 C C . ALA B 1 98 ? -6.863 10.07 1.141 1 97.06 98 ALA B C 1
ATOM 3961 O O . ALA B 1 98 ? -6.527 9.461 0.121 1 97.06 98 ALA B O 1
ATOM 3962 N N . ALA B 1 99 ? -7.066 11.375 1.169 1 96.94 99 ALA B N 1
ATOM 3963 C CA . ALA B 1 99 ? -6.875 12.18 -0.035 1 96.94 99 ALA B CA 1
ATOM 3964 C C . ALA B 1 99 ? -5.434 12.094 -0.526 1 96.94 99 ALA B C 1
ATOM 3966 O O . ALA B 1 99 ? -5.188 12.016 -1.731 1 96.94 99 ALA B O 1
ATOM 3967 N N . MET B 1 100 ? -4.535 12.148 0.458 1 97 100 MET B N 1
ATOM 3968 C CA . MET B 1 100 ? -3.119 12.078 0.108 1 97 100 MET B CA 1
ATOM 3969 C C . MET B 1 100 ? -2.754 10.695 -0.417 1 97 100 MET B C 1
ATOM 3971 O O . MET B 1 100 ? -1.959 10.57 -1.349 1 97 100 MET B O 1
ATOM 3975 N N . HIS B 1 101 ? -3.318 9.688 0.152 1 96.12 101 HIS B N 1
ATOM 3976 C CA . HIS B 1 101 ? -3.045 8.32 -0.254 1 96.12 101 HIS B CA 1
ATOM 3977 C C . HIS B 1 101 ? -3.582 8.039 -1.653 1 96.12 101 HIS B C 1
ATOM 3979 O O . HIS B 1 101 ? -2.869 7.5 -2.502 1 96.12 101 HIS B O 1
ATOM 3985 N N . TYR B 1 102 ? -4.809 8.445 -1.931 1 94.88 102 TYR B N 1
ATOM 3986 C CA . TYR B 1 102 ? -5.477 8.117 -3.184 1 94.88 102 TYR B CA 1
ATOM 3987 C C . TYR B 1 102 ? -5.219 9.18 -4.242 1 94.88 102 TYR B C 1
ATOM 3989 O O . TYR B 1 102 ? -5.355 8.922 -5.438 1 94.88 102 TYR B O 1
ATOM 3997 N N . GLY B 1 103 ? -4.855 10.359 -3.822 1 94.56 103 GLY B N 1
ATOM 3998 C CA . GLY B 1 103 ? -4.723 11.477 -4.742 1 94.56 103 GLY B CA 1
ATOM 3999 C C . GLY B 1 103 ? -3.287 11.766 -5.133 1 94.56 103 GLY B C 1
ATOM 4000 O O . GLY B 1 103 ? -3.018 12.695 -5.895 1 94.56 103 GLY B O 1
ATOM 4001 N N . SER B 1 104 ? -2.355 11.031 -4.609 1 94.31 104 SER B N 1
ATOM 4002 C CA . SER B 1 104 ? -0.945 11.203 -4.945 1 94.31 104 SER B CA 1
ATOM 4003 C C . SER B 1 104 ? -0.473 10.125 -5.914 1 94.31 104 SER B C 1
ATOM 4005 O O . SER B 1 104 ? -0.861 8.961 -5.793 1 94.31 104 SER B O 1
ATOM 4007 N N . ILE B 1 105 ? 0.269 10.57 -7.027 1 91.19 105 ILE B N 1
ATOM 4008 C CA . ILE B 1 105 ? 0.902 9.57 -7.879 1 91.19 105 ILE B CA 1
ATOM 4009 C C . ILE B 1 105 ? 2.129 8.992 -7.176 1 91.19 105 ILE B C 1
ATOM 4011 O O . ILE B 1 105 ? 3.16 9.664 -7.066 1 91.19 105 ILE B O 1
ATOM 4015 N N . THR B 1 106 ? 2.025 7.879 -6.93 1 89.62 106 THR B N 1
ATOM 4016 C CA . THR B 1 106 ? 2.75 7.113 -5.922 1 89.62 106 THR B CA 1
ATOM 4017 C C . THR B 1 106 ? 2.496 7.676 -4.527 1 89.62 106 THR B C 1
ATOM 4019 O O . THR B 1 106 ? 2.736 8.859 -4.273 1 89.62 106 THR B O 1
ATOM 4022 N N . PRO B 1 107 ? 1.874 6.98 -3.762 1 92.19 107 PRO B N 1
ATOM 4023 C CA . PRO B 1 107 ? 1.58 7.461 -2.408 1 92.19 107 PRO B CA 1
ATOM 4024 C C . PRO B 1 107 ? 2.811 7.469 -1.505 1 92.19 107 PRO B C 1
ATOM 4026 O O . PRO B 1 107 ? 2.943 6.605 -0.631 1 92.19 107 PRO B O 1
ATOM 4029 N N . ALA B 1 108 ? 3.646 8.516 -1.752 1 95.12 108 ALA B N 1
ATOM 4030 C CA . ALA B 1 108 ? 4.914 8.625 -1.03 1 95.12 108 ALA B CA 1
ATOM 4031 C C . ALA B 1 108 ? 5.098 10.023 -0.456 1 95.12 108 ALA B C 1
ATOM 4033 O O . ALA B 1 108 ? 6.227 10.453 -0.215 1 95.12 108 ALA B O 1
ATOM 4034 N N . HIS B 1 109 ? 4.035 10.711 -0.155 1 94 109 HIS B N 1
ATOM 4035 C CA . HIS B 1 109 ? 4.074 12.086 0.335 1 94 109 HIS B CA 1
ATOM 4036 C C . HIS B 1 109 ? 4.621 12.148 1.757 1 94 109 HIS B C 1
ATOM 4038 O O . HIS B 1 109 ? 4.676 11.133 2.453 1 94 109 HIS B O 1
ATOM 4044 N N . ARG B 1 110 ? 5.168 13.305 2.125 1 95.25 110 ARG B N 1
ATOM 4045 C CA . ARG B 1 110 ? 5.605 13.641 3.477 1 95.25 110 ARG B CA 1
ATOM 4046 C C . ARG B 1 110 ? 4.918 14.906 3.977 1 95.25 110 ARG B C 1
ATOM 4048 O O . ARG B 1 110 ? 5.539 15.969 4.051 1 95.25 110 ARG B O 1
ATOM 4055 N N . LEU B 1 111 ? 3.746 14.711 4.379 1 96.81 111 LEU B N 1
ATOM 4056 C CA . LEU B 1 111 ? 2.869 15.836 4.676 1 96.81 111 LEU B CA 1
ATOM 4057 C C . LEU B 1 111 ? 3.041 16.297 6.121 1 96.81 111 LEU B C 1
ATOM 4059 O O . LEU B 1 111 ? 3.119 15.461 7.031 1 96.81 111 LEU B O 1
ATOM 4063 N N . LYS B 1 112 ? 3.199 17.562 6.309 1 96.81 112 LYS B N 1
ATOM 4064 C CA . LYS B 1 112 ? 3.227 18.219 7.609 1 96.81 112 LYS B CA 1
ATOM 4065 C C . LYS B 1 112 ? 2.096 19.234 7.738 1 96.81 112 LYS B C 1
ATOM 4067 O O . LYS B 1 112 ? 1.644 19.797 6.738 1 96.81 112 LYS B O 1
ATOM 4072 N N . PHE B 1 113 ? 1.616 19.469 8.945 1 97 113 PHE B N 1
ATOM 4073 C CA . PHE B 1 113 ? 0.543 20.422 9.188 1 97 113 PHE B CA 1
ATOM 4074 C C . PHE B 1 113 ? 1.059 21.625 9.969 1 97 113 PHE B C 1
ATOM 4076 O O . PHE B 1 113 ? 1.982 21.5 10.781 1 97 113 PHE B O 1
ATOM 4083 N N . VAL B 1 114 ? 0.52 22.766 9.672 1 96.31 114 VAL B N 1
ATOM 4084 C CA . VAL B 1 114 ? 0.61 23.906 10.578 1 96.31 114 VAL B CA 1
ATOM 4085 C C . VAL B 1 114 ? -0.518 23.844 11.602 1 96.31 114 VAL B C 1
ATOM 4087 O O . VAL B 1 114 ? -1.696 23.906 11.25 1 96.31 114 VAL B O 1
ATOM 4090 N N . LEU B 1 115 ? -0.088 23.703 12.844 1 95.12 115 LEU B N 1
ATOM 4091 C CA . LEU B 1 115 ? -1.068 23.469 13.898 1 95.12 115 LEU B CA 1
ATOM 4092 C C . LEU B 1 115 ? -0.964 24.531 14.992 1 95.12 115 LEU B C 1
ATOM 4094 O O . LEU B 1 115 ? 0.055 25.219 15.102 1 95.12 115 LEU B O 1
ATOM 4098 N N . LYS B 1 116 ? -2.09 24.594 15.758 1 94.25 116 LYS B N 1
ATOM 4099 C CA . LYS B 1 116 ? -2.055 25.422 16.953 1 94.25 116 LYS B CA 1
ATOM 4100 C C . LYS B 1 116 ? -1.114 24.844 18 1 94.25 116 LYS B C 1
ATOM 4102 O O . LYS B 1 116 ? -1.079 23.625 18.203 1 94.25 116 LYS B O 1
ATOM 4107 N N . ALA B 1 117 ? -0.421 25.703 18.703 1 94.31 117 ALA B N 1
ATOM 4108 C CA . ALA B 1 117 ? 0.638 25.312 19.625 1 94.31 117 ALA B CA 1
ATOM 4109 C C . ALA B 1 117 ? 0.096 24.406 20.734 1 94.31 117 ALA B C 1
ATOM 4111 O O . ALA B 1 117 ? 0.76 23.438 21.141 1 94.31 117 ALA B O 1
ATOM 4112 N N . PRO B 1 118 ? -1.122 24.609 21.266 1 93.81 118 PRO B N 1
ATOM 4113 C CA . PRO B 1 118 ? -1.6 23.781 22.391 1 93.81 118 PRO B CA 1
ATOM 4114 C C . PRO B 1 118 ? -1.772 22.312 22 1 93.81 118 PRO B C 1
ATOM 4116 O O . PRO B 1 118 ? -1.804 21.453 22.875 1 93.81 118 PRO B O 1
ATOM 4119 N N . ILE B 1 119 ? -1.854 22.016 20.734 1 93.5 119 ILE B N 1
ATOM 4120 C CA . ILE B 1 119 ? -2.039 20.656 20.266 1 93.5 119 ILE B CA 1
ATOM 4121 C C . ILE B 1 119 ? -0.799 19.828 20.594 1 93.5 119 ILE B C 1
ATOM 4123 O O . ILE B 1 119 ? -0.888 18.609 20.781 1 93.5 119 ILE B O 1
ATOM 4127 N N . ARG B 1 120 ? 0.313 20.406 20.781 1 94.81 120 ARG B N 1
ATOM 4128 C CA . ARG B 1 120 ? 1.569 19.719 21.047 1 94.81 120 ARG B CA 1
ATOM 4129 C C . ARG B 1 120 ? 1.541 19.016 22.391 1 94.81 120 ARG B C 1
ATOM 4131 O O . ARG B 1 120 ? 2.311 18.078 22.625 1 94.81 120 ARG B O 1
ATOM 4138 N N . HIS B 1 121 ? 0.576 19.484 23.281 1 94.62 121 HIS B N 1
ATOM 4139 C CA . HIS B 1 121 ? 0.528 18.953 24.641 1 94.62 121 HIS B CA 1
ATOM 4140 C C . HIS B 1 121 ? -0.294 17.672 24.703 1 94.62 121 HIS B C 1
ATOM 4142 O O . HIS B 1 121 ? -0.276 16.984 25.719 1 94.62 121 HIS B O 1
ATOM 4148 N N . ALA B 1 122 ? -1.012 17.391 23.625 1 94.5 122 ALA B N 1
ATOM 4149 C CA . ALA B 1 122 ? -1.818 16.172 23.641 1 94.5 122 ALA B CA 1
ATOM 4150 C C . ALA B 1 122 ? -0.942 14.945 23.812 1 94.5 122 ALA B C 1
ATOM 4152 O O . ALA B 1 122 ? -0.071 14.672 22.984 1 94.5 122 ALA B O 1
ATOM 4153 N N . PRO B 1 123 ? -1.181 14.156 24.922 1 95.5 123 PRO B N 1
ATOM 4154 C CA . PRO B 1 123 ? -0.331 12.984 25.141 1 95.5 123 PRO B CA 1
ATOM 4155 C C . PRO B 1 123 ? -0.348 12.008 23.969 1 95.5 123 PRO B C 1
ATOM 4157 O O . PRO B 1 123 ? -1.419 11.562 23.547 1 95.5 123 PRO B O 1
ATOM 4160 N N . GLY B 1 124 ? 0.75 11.641 23.5 1 96.31 124 GLY B N 1
ATOM 4161 C CA . GLY B 1 124 ? 0.834 10.758 22.344 1 96.31 124 GLY B CA 1
ATOM 4162 C C . GLY B 1 124 ? 0.855 11.5 21.016 1 96.31 124 GLY B C 1
ATOM 4163 O O . GLY B 1 124 ? 1.926 11.805 20.484 1 96.31 124 GLY B O 1
ATOM 4164 N N . PRO B 1 125 ? -0.389 11.891 20.578 1 96.56 125 PRO B N 1
ATOM 4165 C CA . PRO B 1 125 ? -0.458 12.555 19.281 1 96.56 125 PRO B CA 1
ATOM 4166 C C . PRO B 1 125 ? 0.396 13.82 19.219 1 96.56 125 PRO B C 1
ATOM 4168 O O . PRO B 1 125 ? 1.127 14.023 18.234 1 96.56 125 PRO B O 1
ATOM 4171 N N . GLY B 1 126 ? 0.288 14.641 20.234 1 97.12 126 GLY B N 1
ATOM 4172 C CA . GLY B 1 126 ? 1.092 15.852 20.25 1 97.12 126 GLY B CA 1
ATOM 4173 C C . GLY B 1 126 ? 2.584 15.586 20.188 1 97.12 126 GLY B C 1
ATOM 4174 O O . GLY B 1 126 ? 3.316 16.281 19.484 1 97.12 126 GLY B O 1
ATOM 4175 N N . TRP B 1 127 ? 3.031 14.57 20.922 1 97.69 127 TRP B N 1
ATOM 4176 C CA . TRP B 1 127 ? 4.445 14.219 20.984 1 97.69 127 TRP B CA 1
ATOM 4177 C C . TRP B 1 127 ? 4.934 13.695 19.625 1 97.69 127 TRP B C 1
ATOM 4179 O O . TRP B 1 127 ? 6.004 14.086 19.156 1 97.69 127 TRP B O 1
ATOM 4189 N N . VAL B 1 128 ? 4.148 12.852 19 1 97.94 128 VAL B N 1
ATOM 4190 C CA . VAL B 1 128 ? 4.531 12.273 17.719 1 97.94 128 VAL B CA 1
ATOM 4191 C C . VAL B 1 128 ? 4.57 13.359 16.641 1 97.94 128 VAL B C 1
ATOM 4193 O O . VAL B 1 128 ? 5.453 13.359 15.781 1 97.94 128 VAL B O 1
ATOM 4196 N N . MET B 1 129 ? 3.635 14.273 16.688 1 97.5 129 MET B N 1
ATOM 4197 C CA . MET B 1 129 ? 3.607 15.367 15.727 1 97.5 129 MET B CA 1
ATOM 4198 C C . MET B 1 129 ? 4.832 16.266 15.875 1 97.5 129 MET B C 1
ATOM 4200 O O . MET B 1 129 ? 5.375 16.75 14.883 1 97.5 129 MET B O 1
ATOM 4204 N N . GLN B 1 130 ? 5.238 16.453 17.141 1 96.69 130 GLN B N 1
ATOM 4205 C CA . GLN B 1 130 ? 6.48 17.172 17.375 1 96.69 130 GLN B CA 1
ATOM 4206 C C . GLN B 1 130 ? 7.668 16.469 16.719 1 96.69 130 GLN B C 1
ATOM 4208 O O . GLN B 1 130 ? 8.477 17.109 16.047 1 96.69 130 GLN B O 1
ATOM 4213 N N . MET B 1 131 ? 7.73 15.211 16.953 1 97.5 131 MET B N 1
ATOM 4214 C CA . MET B 1 131 ? 8.844 14.422 16.422 1 97.5 131 MET B CA 1
ATOM 4215 C C . MET B 1 131 ? 8.797 14.359 14.906 1 97.5 131 MET B C 1
ATOM 4217 O O . MET B 1 131 ? 9.836 14.273 14.25 1 97.5 131 MET B O 1
ATOM 4221 N N . ALA B 1 132 ? 7.602 14.398 14.344 1 96.81 132 ALA B N 1
ATOM 4222 C CA . ALA B 1 132 ? 7.402 14.312 12.898 1 96.81 132 ALA B CA 1
ATOM 4223 C C . ALA B 1 132 ? 7.699 15.641 12.219 1 96.81 132 ALA B C 1
ATOM 4225 O O . ALA B 1 132 ? 7.727 15.727 10.984 1 96.81 132 ALA B O 1
ATOM 4226 N N . GLY B 1 133 ? 7.875 16.625 12.984 1 95.94 133 GLY B N 1
ATOM 4227 C CA . GLY B 1 133 ? 8.281 17.906 12.422 1 95.94 133 GLY B CA 1
ATOM 4228 C C . GLY B 1 133 ? 7.113 18.75 11.977 1 95.94 133 GLY B C 1
ATOM 4229 O O . GLY B 1 133 ? 7.211 19.484 10.984 1 95.94 133 GLY B O 1
ATOM 4230 N N . PHE B 1 134 ? 5.98 18.625 12.602 1 96.81 134 PHE B N 1
ATOM 4231 C CA . PHE B 1 134 ? 4.852 19.5 12.32 1 96.81 134 PHE B CA 1
ATOM 4232 C C . PHE B 1 134 ? 5.117 20.906 12.844 1 96.81 134 PHE B C 1
ATOM 4234 O O . PHE B 1 134 ? 5.973 21.109 13.711 1 96.81 134 PHE B O 1
ATOM 4241 N N . PHE B 1 135 ? 4.43 21.859 12.227 1 95.38 135 PHE B N 1
ATOM 4242 C CA . PHE B 1 135 ? 4.617 23.266 12.57 1 95.38 135 PHE B CA 1
ATOM 4243 C C . PHE B 1 135 ? 3.59 23.719 13.602 1 95.38 135 PHE B C 1
ATOM 4245 O O . PHE B 1 135 ? 2.385 23.656 13.352 1 95.38 135 PHE B O 1
ATOM 4252 N N . PHE B 1 136 ? 4.133 24.188 14.742 1 94.69 136 PHE B N 1
ATOM 4253 C CA . PHE B 1 136 ? 3.229 24.688 15.766 1 94.69 136 PHE B CA 1
ATOM 4254 C C . PHE B 1 136 ? 3.312 26.219 15.867 1 94.69 136 PHE B C 1
ATOM 4256 O O . PHE B 1 136 ? 4.402 26.766 16.016 1 94.69 136 PHE B O 1
ATOM 4263 N N . ILE B 1 137 ? 2.207 26.844 15.797 1 92.88 137 ILE B N 1
ATOM 4264 C CA . ILE B 1 137 ? 2.186 28.297 15.852 1 92.88 137 ILE B CA 1
ATOM 4265 C C . ILE B 1 137 ? 1.371 28.75 17.062 1 92.88 137 ILE B C 1
ATOM 4267 O O . ILE B 1 137 ? 0.464 28.047 17.5 1 92.88 137 ILE B O 1
ATOM 4271 N N . HIS B 1 138 ? 1.672 29.922 17.562 1 92.56 138 HIS B N 1
ATOM 4272 C CA . HIS B 1 138 ? 1.064 30.469 18.781 1 92.56 138 HIS B CA 1
ATOM 4273 C C . HIS B 1 138 ? 0.027 31.547 18.438 1 92.56 138 HIS B C 1
ATOM 4275 O O . HIS B 1 138 ? -0.583 32.125 19.328 1 92.56 138 HIS B O 1
ATOM 4281 N N . ARG B 1 139 ? -0.131 31.891 17.203 1 88.12 139 ARG B N 1
ATOM 4282 C CA . ARG B 1 139 ? -1.024 32.938 16.703 1 88.12 139 ARG B CA 1
ATOM 4283 C C . ARG B 1 139 ? -0.579 34.312 17.172 1 88.12 139 ARG B C 1
ATOM 4285 O O . ARG B 1 139 ? -1.407 35.156 17.562 1 88.12 139 ARG B O 1
ATOM 4292 N N . ARG B 1 140 ? 0.631 34.438 17.344 1 92.75 140 ARG B N 1
ATOM 4293 C CA . ARG B 1 140 ? 1.366 35.688 17.484 1 92.75 140 ARG B CA 1
ATOM 4294 C C . ARG B 1 140 ? 2.375 35.844 16.344 1 92.75 140 ARG B C 1
ATOM 4296 O O . ARG B 1 140 ? 3.463 35.281 16.391 1 92.75 140 ARG B O 1
ATOM 4303 N N . TRP B 1 141 ? 1.955 36.688 15.469 1 91.94 141 TRP B N 1
ATOM 4304 C CA . TRP B 1 141 ? 2.59 36.656 14.156 1 91.94 141 TRP B CA 1
ATOM 4305 C C . TRP B 1 141 ? 4.09 36.906 14.273 1 91.94 141 TRP B C 1
ATOM 4307 O O . TRP B 1 141 ? 4.887 36.188 13.656 1 91.94 141 TRP B O 1
ATOM 4317 N N . GLU B 1 142 ? 4.508 37.844 15.094 1 92 142 GLU B N 1
ATOM 4318 C CA . GLU B 1 142 ? 5.93 38.156 15.211 1 92 142 GLU B CA 1
ATOM 4319 C C . GLU B 1 142 ? 6.723 36.969 15.711 1 92 142 GLU B C 1
ATOM 4321 O O . GLU B 1 142 ? 7.848 36.719 15.266 1 92 142 GLU B O 1
ATOM 4326 N N . TYR B 1 143 ? 6.086 36.312 16.531 1 93.12 143 TYR B N 1
ATOM 4327 C CA . TYR B 1 143 ? 6.723 35.125 17.078 1 93.12 143 TYR B CA 1
ATOM 4328 C C . TYR B 1 143 ? 6.645 33.969 16.094 1 93.12 143 TYR B C 1
ATOM 4330 O O . TYR B 1 143 ? 7.637 33.25 15.867 1 93.12 143 TYR B O 1
ATOM 4338 N N . ASP B 1 144 ? 5.52 33.781 15.5 1 94.75 144 ASP B N 1
ATOM 4339 C CA . ASP B 1 144 ? 5.27 32.656 14.602 1 94.75 144 ASP B CA 1
ATOM 4340 C C . ASP B 1 144 ? 6.113 32.781 13.336 1 94.75 144 ASP B C 1
ATOM 4342 O O . ASP B 1 144 ? 6.547 31.75 12.781 1 94.75 144 ASP B O 1
ATOM 4346 N N . ARG B 1 145 ? 6.281 33.969 12.883 1 95.12 145 ARG B N 1
ATOM 4347 C CA . ARG B 1 145 ? 7.113 34.188 11.703 1 95.12 145 ARG B CA 1
ATOM 4348 C C . ARG B 1 145 ? 8.523 33.656 11.922 1 95.12 145 ARG B C 1
ATOM 4350 O O . ARG B 1 145 ? 9.117 33.062 11.023 1 95.12 145 ARG B O 1
ATOM 4357 N N . HIS B 1 146 ? 9.031 33.875 13.086 1 94.62 146 HIS B N 1
ATOM 4358 C CA . HIS B 1 146 ? 10.367 33.406 13.422 1 94.62 146 HIS B CA 1
ATOM 4359 C C . HIS B 1 146 ? 10.414 31.875 13.5 1 94.62 146 HIS B C 1
ATOM 4361 O O . HIS B 1 146 ? 11.352 31.25 12.992 1 94.62 146 HIS B O 1
ATOM 4367 N N . LEU B 1 147 ? 9.484 31.344 14.125 1 93.44 147 LEU B N 1
ATOM 4368 C CA . LEU B 1 147 ? 9.422 29.891 14.266 1 93.44 147 LEU B CA 1
ATOM 4369 C C . LEU B 1 147 ? 9.336 29.219 12.906 1 93.44 147 LEU B C 1
ATOM 4371 O O . LEU B 1 147 ? 10.086 28.266 12.625 1 93.44 147 LEU B O 1
ATOM 4375 N N . LEU B 1 148 ? 8.445 29.688 12.078 1 95.06 148 LEU B N 1
ATOM 4376 C CA . LEU B 1 148 ? 8.242 29.125 10.75 1 95.06 148 LEU B CA 1
ATOM 4377 C C . LEU B 1 148 ? 9.492 29.266 9.898 1 95.06 148 LEU B C 1
ATOM 4379 O O . LEU B 1 148 ? 9.867 28.328 9.172 1 95.06 148 LEU B O 1
ATOM 4383 N N . SER B 1 149 ? 10.078 30.406 10.023 1 95.69 149 SER B N 1
ATOM 4384 C CA . SER B 1 149 ? 11.305 30.641 9.273 1 95.69 149 SER B CA 1
ATOM 4385 C C . SER B 1 149 ? 12.398 29.656 9.664 1 95.69 149 SER B C 1
ATOM 4387 O O . SER B 1 149 ? 13.078 29.094 8.805 1 95.69 149 SER B O 1
ATOM 4389 N N . GLU B 1 150 ? 12.547 29.484 10.922 1 94.94 150 GLU B N 1
ATOM 4390 C CA . GLU B 1 150 ? 13.57 28.578 11.438 1 94.94 150 GLU B CA 1
ATOM 4391 C C . GLU B 1 150 ? 13.344 27.156 10.938 1 94.94 150 GLU B C 1
ATOM 4393 O O . GLU B 1 150 ? 14.289 26.469 10.562 1 94.94 150 GLU B O 1
ATOM 4398 N N . MET B 1 151 ? 12.195 26.734 10.961 1 95.06 151 MET B N 1
ATOM 4399 C CA . MET B 1 151 ? 11.852 25.375 10.547 1 95.06 151 MET B CA 1
ATOM 4400 C C . MET B 1 151 ? 12.078 25.188 9.047 1 95.06 151 MET B C 1
ATOM 4402 O O . MET B 1 151 ? 12.633 24.172 8.625 1 95.06 151 MET B O 1
ATOM 4406 N N . LEU B 1 152 ? 11.688 26.188 8.289 1 96.5 152 LEU B N 1
ATOM 4407 C CA . LEU B 1 152 ? 11.852 26.125 6.84 1 96.5 152 LEU B CA 1
ATOM 4408 C C . LEU B 1 152 ? 13.328 26.156 6.461 1 96.5 152 LEU B C 1
ATOM 4410 O O . LEU B 1 152 ? 13.758 25.453 5.539 1 96.5 152 LEU B O 1
ATOM 4414 N N . GLU B 1 153 ? 14.086 26.922 7.164 1 95.81 153 GLU B N 1
ATOM 4415 C CA . GLU B 1 153 ? 15.523 26.984 6.922 1 95.81 153 GLU B CA 1
ATOM 4416 C C . GLU B 1 153 ? 16.203 25.656 7.25 1 95.81 153 GLU B C 1
ATOM 4418 O O . GLU B 1 153 ? 17.109 25.219 6.531 1 95.81 153 GLU B O 1
ATOM 4423 N N . TYR B 1 154 ? 15.789 25.094 8.352 1 95.75 154 TYR B N 1
ATOM 4424 C CA . TYR B 1 154 ? 16.328 23.797 8.75 1 95.75 154 TYR B CA 1
ATOM 4425 C C . TYR B 1 154 ? 16.062 22.75 7.691 1 95.75 154 TYR B C 1
ATOM 4427 O O . TYR B 1 154 ? 16.953 22 7.301 1 95.75 154 TYR B O 1
ATOM 4435 N N . LEU B 1 155 ? 14.82 22.703 7.168 1 95.44 155 LEU B N 1
ATOM 4436 C CA . LEU B 1 155 ? 14.445 21.734 6.145 1 95.44 155 LEU B CA 1
ATOM 4437 C C . LEU B 1 155 ? 15.203 21.984 4.848 1 95.44 155 LEU B C 1
ATOM 4439 O O . LEU B 1 155 ? 15.523 21.047 4.113 1 95.44 155 LEU B O 1
ATOM 4443 N N . GLN B 1 156 ? 15.43 23.234 4.598 1 94.75 156 GLN B N 1
ATOM 4444 C CA . GLN B 1 156 ? 16.234 23.609 3.436 1 94.75 156 GLN B CA 1
ATOM 4445 C C . GLN B 1 156 ? 17.656 23.062 3.547 1 94.75 156 GLN B C 1
ATOM 4447 O O . GLN B 1 156 ? 18.188 22.516 2.588 1 94.75 156 GLN B O 1
ATOM 4452 N N . LYS B 1 157 ? 18.203 23.281 4.727 1 93.81 157 LYS B N 1
ATOM 4453 C CA . LYS B 1 157 ? 19.578 22.828 4.961 1 93.81 157 LYS B CA 1
ATOM 4454 C C . LYS B 1 157 ? 19.688 21.312 4.84 1 93.81 157 LYS B C 1
ATOM 4456 O O . LYS B 1 157 ? 20.719 20.797 4.398 1 93.81 157 LYS B O 1
ATOM 4461 N N . LEU B 1 158 ? 18.688 20.672 5.223 1 93.94 158 LEU B N 1
ATOM 4462 C CA . LEU B 1 158 ? 18.672 19.219 5.133 1 93.94 158 LEU B CA 1
ATOM 4463 C C . LEU B 1 158 ? 18.375 18.766 3.713 1 93.94 158 LEU B C 1
ATOM 4465 O O . LEU B 1 158 ? 18.453 17.578 3.404 1 93.94 158 LEU B O 1
ATOM 4469 N N . ASN B 1 159 ? 17.953 19.672 2.793 1 92.5 159 ASN B N 1
ATOM 4470 C CA . ASN B 1 159 ? 17.469 19.328 1.46 1 92.5 159 ASN B CA 1
ATOM 4471 C C . ASN B 1 159 ? 16.344 18.297 1.519 1 92.5 159 ASN B C 1
ATOM 4473 O O . ASN B 1 159 ? 16.359 17.312 0.778 1 92.5 159 ASN B O 1
ATOM 4477 N N . HIS B 1 160 ? 15.492 18.484 2.426 1 92.88 160 HIS B N 1
ATOM 4478 C CA . HIS B 1 160 ? 14.391 17.562 2.711 1 92.88 160 HIS B CA 1
ATOM 4479 C C . HIS B 1 160 ? 13.164 17.906 1.873 1 92.88 160 HIS B C 1
ATOM 4481 O O . HIS B 1 160 ? 12.797 19.078 1.741 1 92.88 160 HIS B O 1
ATOM 4487 N N . THR B 1 161 ? 12.555 16.875 1.166 1 94.5 161 THR B N 1
ATOM 4488 C CA . THR B 1 161 ? 11.297 17.078 0.452 1 94.5 161 THR B CA 1
ATOM 4489 C C . THR B 1 161 ? 10.117 16.969 1.406 1 94.5 161 THR B C 1
ATOM 4491 O O . THR B 1 161 ? 10.023 16.016 2.184 1 94.5 161 THR B O 1
ATOM 4494 N N . PHE B 1 162 ? 9.227 17.938 1.346 1 95.25 162 PHE B N 1
ATOM 4495 C CA . PHE B 1 162 ? 8.078 17.938 2.238 1 95.25 162 PHE B CA 1
ATOM 4496 C C . PHE B 1 162 ? 6.918 18.719 1.628 1 95.25 162 PHE B C 1
ATOM 4498 O O . PHE B 1 162 ? 7.102 19.469 0.667 1 95.25 162 PHE B O 1
ATOM 4505 N N . GLN B 1 163 ? 5.809 18.453 2.098 1 97.19 163 GLN B N 1
ATOM 4506 C CA . GLN B 1 163 ? 4.59 19.219 1.838 1 97.19 163 GLN B CA 1
ATOM 4507 C C . GLN B 1 163 ? 3.988 19.75 3.133 1 97.19 163 GLN B C 1
ATOM 4509 O O . GLN B 1 163 ? 4.027 19.078 4.168 1 97.19 163 GLN B O 1
ATOM 4514 N N . VAL B 1 164 ? 3.492 20.953 3.088 1 97.81 164 VAL B N 1
ATOM 4515 C CA . VAL B 1 164 ? 2.951 21.547 4.305 1 97.81 164 VAL B CA 1
ATOM 4516 C C . VAL B 1 164 ? 1.509 21.984 4.062 1 97.81 164 VAL B C 1
ATOM 4518 O O . VAL B 1 164 ? 1.222 22.703 3.092 1 97.81 164 VAL B O 1
ATOM 4521 N N . LEU B 1 165 ? 0.62 21.547 4.91 1 98.31 165 LEU B N 1
ATOM 4522 C CA . LEU B 1 165 ? -0.784 21.938 4.844 1 98.31 165 LEU B CA 1
ATOM 4523 C C . LEU B 1 165 ? -1.063 23.125 5.766 1 98.31 165 LEU B C 1
ATOM 4525 O O . LEU B 1 165 ? -0.646 23.109 6.926 1 98.31 165 LEU B O 1
ATOM 4529 N N . ILE B 1 166 ? -1.717 24.094 5.258 1 97.44 166 ILE B N 1
ATOM 4530 C CA . ILE B 1 166 ? -2.232 25.203 6.066 1 97.44 166 ILE B CA 1
ATOM 4531 C C . ILE B 1 166 ? -3.719 25.391 5.781 1 97.44 166 ILE B C 1
ATOM 4533 O O . ILE B 1 166 ? -4.164 25.25 4.641 1 97.44 166 ILE B O 1
ATOM 4537 N N . PHE B 1 167 ? -4.469 25.641 6.812 1 97.69 167 PHE B N 1
ATOM 4538 C CA . PHE B 1 167 ? -5.859 26.062 6.695 1 97.69 167 PHE B CA 1
ATOM 4539 C C . PHE B 1 167 ? -5.969 27.578 6.766 1 97.69 167 PHE B C 1
ATOM 4541 O O . PHE B 1 167 ? -6.039 28.156 7.859 1 97.69 167 PHE B O 1
ATOM 4548 N N . PRO B 1 168 ? -6.09 28.188 5.621 1 97.69 168 PRO B N 1
ATOM 4549 C CA . PRO B 1 168 ? -6.09 29.656 5.629 1 97.69 168 PRO B CA 1
ATOM 4550 C C . PRO B 1 168 ? -7.246 30.234 6.434 1 97.69 168 PRO B C 1
ATOM 4552 O O . PRO B 1 168 ? -7.191 31.406 6.844 1 97.69 168 PRO B O 1
ATOM 4555 N N . GLU B 1 169 ? -8.25 29.469 6.629 1 97.19 169 GLU B N 1
ATOM 4556 C CA . GLU B 1 169 ? -9.406 29.938 7.387 1 97.19 169 GLU B CA 1
ATOM 4557 C C . GLU B 1 169 ? -9.078 30.062 8.867 1 97.19 169 GLU B C 1
ATOM 4559 O O . GLU B 1 169 ? -9.742 30.812 9.594 1 97.19 169 GLU B O 1
ATOM 4564 N N . GLY B 1 170 ? -8.156 29.297 9.359 1 93.12 170 GLY B N 1
ATOM 4565 C CA . GLY B 1 170 ? -7.676 29.375 10.727 1 93.12 170 GLY B CA 1
ATOM 4566 C C . GLY B 1 170 ? -8.555 28.609 11.711 1 93.12 170 GLY B C 1
ATOM 4567 O O . GLY B 1 170 ? -8.133 28.328 12.836 1 93.12 170 GLY B O 1
ATOM 4568 N N . THR B 1 171 ? -9.758 28.391 11.367 1 93.31 171 THR B N 1
ATOM 4569 C CA . THR B 1 171 ? -10.711 27.672 12.211 1 93.31 171 THR B CA 1
ATOM 4570 C C . THR B 1 171 ? -11.719 26.922 11.359 1 93.31 171 THR B C 1
ATOM 4572 O O . THR B 1 171 ? -11.805 27.125 10.148 1 93.31 171 THR B O 1
ATOM 4575 N N . ASP B 1 172 ? -12.359 25.953 12.031 1 95.19 172 ASP B N 1
ATOM 4576 C CA . ASP B 1 172 ? -13.359 25.188 11.297 1 95.19 172 ASP B CA 1
ATOM 4577 C C . ASP B 1 172 ? -14.648 25.969 11.133 1 95.19 172 ASP B C 1
ATOM 4579 O O . ASP B 1 172 ? -14.883 26.953 11.844 1 95.19 172 ASP B O 1
ATOM 4583 N N . LEU B 1 173 ? -15.461 25.578 10.242 1 96.69 173 LEU B N 1
ATOM 4584 C CA . LEU B 1 173 ? -16.719 26.25 9.898 1 96.69 173 LEU B CA 1
ATOM 4585 C C . LEU B 1 173 ? -17.797 25.906 10.914 1 96.69 173 LEU B C 1
ATOM 4587 O O . LEU B 1 173 ? -18.25 24.766 11 1 96.69 173 LEU B O 1
ATOM 4591 N N . THR B 1 174 ? -18.156 26.812 11.711 1 95.31 174 THR B N 1
ATOM 4592 C CA . THR B 1 174 ? -19.25 26.734 12.672 1 95.31 174 THR B CA 1
ATOM 4593 C C . THR B 1 174 ? -20.125 27.984 12.586 1 95.31 174 THR B C 1
ATOM 4595 O O . THR B 1 174 ? -19.781 28.953 11.898 1 95.31 174 THR B O 1
ATOM 4598 N N . GLU B 1 175 ? -21.281 27.938 13.266 1 95.25 175 GLU B N 1
ATOM 4599 C CA . GLU B 1 175 ? -22.141 29.109 13.273 1 95.25 175 GLU B CA 1
ATOM 4600 C C . GLU B 1 175 ? -21.422 30.328 13.844 1 95.25 175 GLU B C 1
ATOM 4602 O O . GLU B 1 175 ? -21.562 31.438 13.328 1 95.25 175 GLU B O 1
ATOM 4607 N N . LYS B 1 176 ? -20.672 30.047 14.852 1 96.25 176 LYS B N 1
ATOM 4608 C CA . LYS B 1 176 ? -19.938 31.125 15.508 1 96.25 176 LYS B CA 1
ATOM 4609 C C . LYS B 1 176 ? -18.859 31.703 14.586 1 96.25 176 LYS B C 1
ATOM 4611 O O . LYS B 1 176 ? -18.719 32.906 14.492 1 96.25 176 LYS B O 1
ATOM 4616 N N . SER B 1 177 ? -18.094 30.828 13.961 1 96.44 177 SER B N 1
ATOM 4617 C CA . SER B 1 177 ? -17.016 31.312 13.094 1 96.44 177 SER B CA 1
ATOM 4618 C C . SER B 1 177 ? -17.578 32 11.859 1 96.44 177 SER B C 1
ATOM 4620 O O . SER B 1 177 ? -16.969 32.969 11.352 1 96.44 177 SER B O 1
ATOM 4622 N N . ILE B 1 178 ? -18.703 31.594 11.375 1 96.81 178 ILE B N 1
ATOM 4623 C CA . ILE B 1 178 ? -19.359 32.25 10.25 1 96.81 178 ILE B CA 1
ATOM 4624 C C . ILE B 1 178 ? -19.766 33.656 10.641 1 96.81 178 ILE B C 1
ATOM 4626 O O . ILE B 1 178 ? -19.547 34.625 9.883 1 96.81 178 ILE B O 1
ATOM 4630 N N . SER B 1 179 ? -20.375 33.75 11.812 1 97.19 179 SER B N 1
ATOM 4631 C CA . SER B 1 179 ? -20.797 35.062 12.305 1 97.19 179 SER B CA 1
ATOM 4632 C C . SER B 1 179 ? -19.625 36.031 12.383 1 97.19 179 SER B C 1
ATOM 4634 O O . SER B 1 179 ? -19.719 37.188 11.961 1 97.19 179 SER B O 1
ATOM 4636 N N . ARG B 1 180 ? -18.531 35.531 12.891 1 96.38 180 ARG B N 1
ATOM 4637 C CA . ARG B 1 180 ? -17.328 36.344 13.008 1 96.38 180 ARG B CA 1
ATOM 4638 C C . ARG B 1 180 ? -16.797 36.719 11.633 1 96.38 180 ARG B C 1
ATOM 4640 O O . ARG B 1 180 ? -16.375 37.875 11.422 1 96.38 180 ARG B O 1
ATOM 4647 N N . SER B 1 181 ? -16.766 35.75 10.773 1 96.12 181 SER B N 1
ATOM 4648 C CA . SER B 1 181 ? -16.281 36 9.414 1 96.12 181 SER B CA 1
ATOM 4649 C C . SER B 1 181 ? -17.172 37 8.68 1 96.12 181 SER B C 1
ATOM 4651 O O . SER B 1 181 ? -16.672 37.844 7.934 1 96.12 181 SER B O 1
ATOM 4653 N N . ASN B 1 182 ? -18.453 36.875 8.922 1 95.38 182 ASN B N 1
ATOM 4654 C CA . ASN B 1 182 ? -19.391 37.812 8.312 1 95.38 182 ASN B CA 1
ATOM 4655 C C . ASN B 1 182 ? -19.203 39.219 8.844 1 95.38 182 ASN B C 1
ATOM 4657 O O . ASN B 1 182 ? -19.344 40.188 8.094 1 95.38 182 ASN B O 1
ATOM 4661 N N . LYS B 1 183 ? -19.047 39.344 10.07 1 96.88 183 LYS B N 1
ATOM 4662 C CA . LYS B 1 183 ? -18.766 40.656 10.641 1 96.88 183 LYS B CA 1
ATOM 4663 C C . LYS B 1 183 ? -17.531 41.281 9.992 1 96.88 183 LYS B C 1
ATOM 4665 O O . LYS B 1 183 ? -17.531 42.469 9.656 1 96.88 183 LYS B O 1
ATOM 4670 N N . TYR B 1 184 ? -16.531 40.5 9.906 1 95.81 184 TYR B N 1
ATOM 4671 C CA . TYR B 1 184 ? -15.336 40.969 9.211 1 95.81 184 TYR B CA 1
ATOM 4672 C C . TYR B 1 184 ? -15.656 41.375 7.785 1 95.81 184 TYR B C 1
ATOM 4674 O O . TYR B 1 184 ? -15.164 42.406 7.312 1 95.81 184 TYR B O 1
ATOM 4682 N N . ALA B 1 185 ? -16.391 40.594 7.086 1 96.5 185 ALA B N 1
ATOM 4683 C CA . ALA B 1 185 ? -16.797 40.875 5.715 1 96.5 185 ALA B CA 1
ATOM 4684 C C . ALA B 1 185 ? -17.531 42.219 5.641 1 96.5 185 ALA B C 1
ATOM 4686 O O . ALA B 1 185 ? -17.281 43.031 4.746 1 96.5 185 ALA B O 1
ATOM 4687 N N . ASP B 1 186 ? -18.453 42.438 6.543 1 97.25 186 ASP B N 1
ATOM 4688 C CA . ASP B 1 186 ? -19.219 43.688 6.59 1 97.25 186 ASP B CA 1
ATOM 4689 C C . ASP B 1 186 ? -18.281 44.875 6.793 1 97.25 186 ASP B C 1
ATOM 4691 O O . ASP B 1 186 ? -18.422 45.906 6.121 1 97.25 186 ASP B O 1
ATOM 4695 N N . ASP B 1 187 ? -17.375 44.719 7.684 1 96.94 187 ASP B N 1
ATOM 4696 C CA . ASP B 1 187 ? -16.438 45.781 8.016 1 96.94 187 ASP B CA 1
ATOM 4697 C C . ASP B 1 187 ? -15.539 46.125 6.828 1 96.94 187 ASP B C 1
ATOM 4699 O O . ASP B 1 187 ? -15.008 47.219 6.734 1 96.94 187 ASP B O 1
ATOM 4703 N N . ASN B 1 188 ? -15.336 45.219 5.961 1 95.5 188 ASN B N 1
ATOM 4704 C CA . ASN B 1 188 ? -14.406 45.406 4.859 1 95.5 188 ASN B CA 1
ATOM 4705 C C . ASN B 1 188 ? -15.117 45.406 3.51 1 95.5 188 ASN B C 1
ATOM 4707 O O . ASN B 1 188 ? -14.477 45.312 2.463 1 95.5 188 ASN B O 1
ATOM 4711 N N . ASN B 1 189 ? -16.438 45.438 3.48 1 95.69 189 ASN B N 1
ATOM 4712 C CA . ASN B 1 189 ? -17.266 45.5 2.285 1 95.69 189 ASN B CA 1
ATOM 4713 C C . ASN B 1 189 ? -17.016 44.281 1.381 1 95.69 189 ASN B C 1
ATOM 4715 O O . ASN B 1 189 ? -16.766 44.438 0.184 1 95.69 189 ASN B O 1
ATOM 4719 N N . LEU B 1 190 ? -16.922 43.125 2.002 1 96.19 190 LEU B N 1
ATOM 4720 C CA . LEU B 1 190 ? -16.75 41.875 1.295 1 96.19 190 LEU B CA 1
ATOM 4721 C C . LEU B 1 190 ? -18.047 41.062 1.321 1 96.19 190 LEU B C 1
ATOM 4723 O O . LEU B 1 190 ? -18.953 41.344 2.113 1 96.19 190 LEU B O 1
ATOM 4727 N N . GLN B 1 191 ? -18.141 40.156 0.43 1 96.12 191 GLN B N 1
ATOM 4728 C CA . GLN B 1 191 ? -19.328 39.281 0.363 1 96.12 191 GLN B CA 1
ATOM 4729 C C . GLN B 1 191 ? -19.344 38.312 1.528 1 96.12 191 GLN B C 1
ATOM 4731 O O . GLN B 1 191 ? -18.297 37.844 1.986 1 96.12 191 GLN B O 1
ATOM 4736 N N . HIS B 1 192 ? -20.562 38.031 2.018 1 97.62 192 HIS B N 1
ATOM 4737 C CA . HIS B 1 192 ? -20.719 36.969 3.02 1 97.62 192 HIS B CA 1
ATOM 4738 C C . HIS B 1 192 ? -20.5 35.594 2.41 1 97.62 192 HIS B C 1
ATOM 4740 O O . HIS B 1 192 ? -20.922 35.344 1.277 1 97.62 192 HIS B O 1
ATOM 4746 N N . TYR B 1 193 ? -19.766 34.781 3.062 1 97.31 193 TYR B N 1
ATOM 4747 C CA . TYR B 1 193 ? -19.609 33.375 2.678 1 97.31 193 TYR B CA 1
ATOM 4748 C C . TYR B 1 193 ? -20.375 32.469 3.625 1 97.31 193 TYR B C 1
ATOM 4750 O O . TYR B 1 193 ? -20.625 32.812 4.777 1 97.31 193 TYR B O 1
ATOM 4758 N N . TYR B 1 194 ? -20.75 31.25 3.092 1 96 194 TYR B N 1
ATOM 4759 C CA . TYR B 1 194 ? -21.531 30.344 3.922 1 96 194 TYR B CA 1
ATOM 4760 C C . TYR B 1 194 ? -20.953 28.922 3.852 1 96 194 TYR B C 1
ATOM 4762 O O . TYR B 1 194 ? -21.297 28.078 4.68 1 96 194 TYR B O 1
ATOM 4770 N N . GLN B 1 195 ? -20.141 28.719 2.854 1 97.5 195 GLN B N 1
ATOM 4771 C CA . GLN B 1 195 ? -19.547 27.391 2.725 1 97.5 195 GLN B CA 1
ATOM 4772 C C . GLN B 1 195 ? -18.094 27.406 3.174 1 97.5 195 GLN B C 1
ATOM 4774 O O . GLN B 1 195 ? -17.5 26.344 3.414 1 97.5 195 GLN B O 1
ATOM 4779 N N . VAL B 1 196 ? -17.484 28.516 3.211 1 98.44 196 VAL B N 1
ATOM 4780 C CA . VAL B 1 196 ? -16.125 28.719 3.709 1 98.44 196 VAL B CA 1
ATOM 4781 C C . VAL B 1 196 ? -16.062 30 4.531 1 98.44 196 VAL B C 1
ATOM 4783 O O . VAL B 1 196 ? -17.047 30.734 4.625 1 98.44 196 VAL B O 1
ATOM 4786 N N . LEU B 1 197 ? -14.977 30.234 5.238 1 98.44 197 LEU B N 1
ATOM 4787 C CA . LEU B 1 197 ? -14.68 31.5 5.91 1 98.44 197 LEU B CA 1
ATOM 4788 C C . LEU B 1 197 ? -13.688 32.344 5.102 1 98.44 197 LEU B C 1
ATOM 4790 O O . LEU B 1 197 ? -12.898 31.781 4.328 1 98.44 197 LEU B O 1
ATOM 4794 N N . HIS B 1 198 ? -13.828 33.625 5.258 1 98 198 HIS B N 1
ATOM 4795 C CA . HIS B 1 198 ? -12.812 34.438 4.613 1 98 198 HIS B CA 1
ATOM 4796 C C . HIS B 1 198 ? -11.414 34.062 5.094 1 98 198 HIS B C 1
ATOM 4798 O O . HIS B 1 198 ? -11.18 33.938 6.297 1 98 198 HIS B O 1
ATOM 4804 N N . PRO B 1 199 ? -10.508 33.844 4.184 1 97.5 199 PRO B N 1
ATOM 4805 C CA . PRO B 1 199 ? -9.188 33.312 4.555 1 97.5 199 PRO B CA 1
ATOM 4806 C C . PRO B 1 199 ? -8.305 34.375 5.211 1 97.5 199 PRO B C 1
ATOM 4808 O O . PRO B 1 199 ? -8.414 35.562 4.895 1 97.5 199 PRO B O 1
ATOM 4811 N N . LYS B 1 200 ? -7.5 33.938 6.113 1 94.5 200 LYS B N 1
ATOM 4812 C CA . LYS B 1 200 ? -6.387 34.75 6.621 1 94.5 200 LYS B CA 1
ATOM 4813 C C . LYS B 1 200 ? -5.152 34.594 5.734 1 94.5 200 LYS B C 1
ATOM 4815 O O . LYS B 1 200 ? -4.645 33.469 5.559 1 94.5 200 LYS B O 1
ATOM 4820 N N . THR B 1 201 ? -4.625 35.625 5.266 1 96.25 201 THR B N 1
ATOM 4821 C CA . THR B 1 201 ? -3.684 35.562 4.152 1 96.25 201 THR B CA 1
ATOM 4822 C C . THR B 1 201 ? -2.244 35.625 4.656 1 96.25 201 THR B C 1
ATOM 4824 O O . THR B 1 201 ? -1.315 35.219 3.943 1 96.25 201 THR B O 1
ATOM 4827 N N . THR B 1 202 ? -2.012 36.031 5.867 1 95 202 THR B N 1
ATOM 4828 C CA . THR B 1 202 ? -0.675 36.344 6.359 1 95 202 THR B CA 1
ATOM 4829 C C . THR B 1 202 ? 0.195 35.094 6.391 1 95 202 THR B C 1
ATOM 4831 O O . THR B 1 202 ? 1.309 35.094 5.863 1 95 202 THR B O 1
ATOM 4834 N N . GLY B 1 203 ? -0.302 34.094 7.023 1 94.81 203 GLY B N 1
ATOM 4835 C CA . GLY B 1 203 ? 0.476 32.844 7.125 1 94.81 203 GLY B CA 1
ATOM 4836 C C . GLY B 1 203 ? 0.78 32.219 5.777 1 94.81 203 GLY B C 1
ATOM 4837 O O . GLY B 1 203 ? 1.904 31.781 5.535 1 94.81 203 GLY B O 1
ATOM 4838 N N . PHE B 1 204 ? -0.2 32.25 4.941 1 97.06 204 PHE B N 1
ATOM 4839 C CA . PHE B 1 204 ? -0.056 31.656 3.613 1 97.06 204 PHE B CA 1
ATOM 4840 C C . PHE B 1 204 ? 0.998 32.406 2.803 1 97.06 204 PHE B C 1
ATOM 4842 O O . PHE B 1 204 ? 1.897 31.781 2.229 1 97.06 204 PHE B O 1
ATOM 4849 N N . THR B 1 205 ? 0.873 33.688 2.756 1 97.44 205 THR B N 1
ATOM 4850 C CA . THR B 1 205 ? 1.779 34.5 1.949 1 97.44 205 THR B CA 1
ATOM 4851 C C . THR B 1 205 ? 3.213 34.375 2.457 1 97.44 205 THR B C 1
ATOM 4853 O O . THR B 1 205 ? 4.152 34.281 1.664 1 97.44 205 THR B O 1
ATOM 4856 N N . PHE B 1 206 ? 3.367 34.375 3.721 1 96.31 206 PHE B N 1
ATOM 4857 C CA . PHE B 1 206 ? 4.695 34.219 4.305 1 96.31 206 PHE B CA 1
ATOM 4858 C C . PHE B 1 206 ? 5.312 32.875 3.914 1 96.31 206 PHE B C 1
ATOM 4860 O O . PHE B 1 206 ? 6.457 32.844 3.457 1 96.31 206 PHE B O 1
ATOM 4867 N N . LEU B 1 207 ? 4.555 31.797 4.086 1 96.75 207 LEU B N 1
ATOM 4868 C CA . LEU B 1 207 ? 5.035 30.453 3.791 1 96.75 207 LEU B CA 1
ATOM 4869 C C . LEU B 1 207 ? 5.453 30.344 2.328 1 96.75 207 LEU B C 1
ATOM 4871 O O . LEU B 1 207 ? 6.543 29.844 2.025 1 96.75 207 LEU B O 1
ATOM 4875 N N . VAL B 1 208 ? 4.59 30.766 1.476 1 97.88 208 VAL B N 1
ATOM 4876 C CA . VAL B 1 208 ? 4.828 30.672 0.04 1 97.88 208 VAL B CA 1
ATOM 4877 C C . VAL B 1 208 ? 6.062 31.484 -0.338 1 97.88 208 VAL B C 1
ATOM 4879 O O . VAL B 1 208 ? 6.949 30.984 -1.038 1 97.88 208 VAL B O 1
ATOM 4882 N N . ASN B 1 209 ? 6.137 32.688 0.182 1 96.69 209 ASN B N 1
ATOM 4883 C CA . ASN B 1 209 ? 7.254 33.562 -0.154 1 96.69 209 ASN B CA 1
ATOM 4884 C C . ASN B 1 209 ? 8.57 33.031 0.405 1 96.69 209 ASN B C 1
ATOM 4886 O O . ASN B 1 209 ? 9.594 33.031 -0.282 1 96.69 209 ASN B O 1
ATOM 4890 N N . LYS B 1 210 ? 8.523 32.625 1.643 1 96 210 LYS B N 1
ATOM 4891 C CA . LYS B 1 210 ? 9.727 32.094 2.271 1 96 210 LYS B CA 1
ATOM 4892 C C . LYS B 1 210 ? 10.234 30.844 1.541 1 96 210 LYS B C 1
ATOM 4894 O O . LYS B 1 210 ? 11.43 30.703 1.282 1 96 210 LYS B O 1
ATOM 4899 N N . MET B 1 211 ? 9.344 29.953 1.213 1 96.62 211 MET B N 1
ATOM 4900 C CA . MET B 1 211 ? 9.719 28.719 0.512 1 96.62 211 MET B CA 1
ATOM 4901 C C . MET B 1 211 ? 10.211 29.031 -0.898 1 96.62 211 MET B C 1
ATOM 4903 O O . MET B 1 211 ? 11.164 28.422 -1.378 1 96.62 211 MET B O 1
ATOM 4907 N N . LYS B 1 212 ? 9.516 29.953 -1.472 1 95.12 212 LYS B N 1
ATOM 4908 C CA . LYS B 1 212 ? 9.922 30.344 -2.818 1 95.12 212 LYS B CA 1
ATOM 4909 C C . LYS B 1 212 ? 11.312 30.969 -2.818 1 95.12 212 LYS B C 1
ATOM 4911 O O . LYS B 1 212 ? 12.148 30.625 -3.658 1 95.12 212 LYS B O 1
ATOM 4916 N N . SER B 1 213 ? 11.57 31.844 -1.919 1 92.38 213 SER B N 1
ATOM 4917 C CA . SER B 1 213 ? 12.859 32.531 -1.82 1 92.38 213 SER B CA 1
ATOM 4918 C C . SER B 1 213 ? 13.984 31.547 -1.521 1 92.38 213 SER B C 1
ATOM 4920 O O . SER B 1 213 ? 15.125 31.75 -1.953 1 92.38 213 SER B O 1
ATOM 4922 N N . GLY B 1 214 ? 13.719 30.531 -0.824 1 91.62 214 GLY B N 1
ATOM 4923 C CA . GLY B 1 214 ? 14.711 29.516 -0.487 1 91.62 214 GLY B CA 1
ATOM 4924 C C . GLY B 1 214 ? 14.836 28.422 -1.537 1 91.62 214 GLY B C 1
ATOM 4925 O O . GLY B 1 214 ? 15.594 27.469 -1.363 1 91.62 214 GLY B O 1
ATOM 4926 N N . GLY B 1 215 ? 14.062 28.562 -2.582 1 92.69 215 GLY B N 1
ATOM 4927 C CA . GLY B 1 215 ? 14.078 27.531 -3.611 1 92.69 215 GLY B CA 1
ATOM 4928 C C . GLY B 1 215 ? 13.398 26.25 -3.18 1 92.69 215 GLY B C 1
ATOM 4929 O O . GLY B 1 215 ? 13.789 25.156 -3.605 1 92.69 215 GLY B O 1
ATOM 4930 N N . GLN B 1 216 ? 12.453 26.344 -2.268 1 94.62 216 GLN B N 1
ATOM 4931 C CA . GLN B 1 216 ? 11.812 25.188 -1.673 1 94.62 216 GLN B CA 1
ATOM 4932 C C . GLN B 1 216 ? 10.328 25.125 -2.049 1 94.62 216 GLN B C 1
ATOM 4934 O O . GLN B 1 216 ? 9.516 24.578 -1.296 1 94.62 216 GLN B O 1
ATOM 4939 N N . LEU B 1 217 ? 9.969 25.797 -3.105 1 97.75 217 LEU B N 1
ATOM 4940 C CA . LEU B 1 217 ? 8.562 25.719 -3.488 1 97.75 217 LEU B CA 1
ATOM 4941 C C . LEU B 1 217 ? 8.422 25.328 -4.953 1 97.75 217 LEU B C 1
ATOM 4943 O O . LEU B 1 217 ? 8.828 26.062 -5.848 1 97.75 217 LEU B O 1
ATOM 4947 N N . ASP B 1 218 ? 7.82 24.172 -5.164 1 98.06 218 ASP B N 1
ATOM 4948 C CA . ASP B 1 218 ? 7.574 23.688 -6.52 1 98.06 218 ASP B CA 1
ATOM 4949 C C . ASP B 1 218 ? 6.133 23.953 -6.945 1 98.06 218 ASP B C 1
ATOM 4951 O O . ASP B 1 218 ? 5.855 24.156 -8.125 1 98.06 218 ASP B O 1
ATOM 4955 N N . SER B 1 219 ? 5.199 23.922 -5.973 1 98.5 219 SER B N 1
ATOM 4956 C CA . SER B 1 219 ? 3.793 24.062 -6.328 1 98.5 219 SER B CA 1
ATOM 4957 C C . SER B 1 219 ? 2.941 24.375 -5.102 1 98.5 219 SER B C 1
ATOM 4959 O O . SER B 1 219 ? 3.393 24.203 -3.969 1 98.5 219 SER B O 1
ATOM 4961 N N . VAL B 1 220 ? 1.808 24.906 -5.352 1 98.69 220 VAL B N 1
ATOM 4962 C CA . VAL B 1 220 ? 0.733 25.031 -4.371 1 98.69 220 VAL B CA 1
ATOM 4963 C C . VAL B 1 220 ? -0.444 24.141 -4.789 1 98.69 220 VAL B C 1
ATOM 4965 O O . VAL B 1 220 ? -0.852 24.156 -5.953 1 98.69 220 VAL B O 1
ATOM 4968 N N . TYR B 1 221 ? -0.899 23.344 -3.906 1 98.56 221 TYR B N 1
ATOM 4969 C CA . TYR B 1 221 ? -2.1 22.547 -4.148 1 98.56 221 TYR B CA 1
ATOM 4970 C C . TYR B 1 221 ? -3.297 23.125 -3.408 1 98.56 221 TYR B C 1
ATOM 4972 O O . TYR B 1 221 ? -3.234 23.359 -2.199 1 98.56 221 TYR B O 1
ATOM 4980 N N . ASP B 1 222 ? -4.367 23.406 -4.133 1 98.56 222 ASP B N 1
ATOM 4981 C CA . ASP B 1 222 ? -5.637 23.859 -3.574 1 98.56 222 ASP B CA 1
ATOM 4982 C C . ASP B 1 222 ? -6.625 22.703 -3.434 1 98.56 222 ASP B C 1
ATOM 4984 O O . ASP B 1 222 ? -7.129 22.188 -4.434 1 98.56 222 ASP B O 1
ATOM 4988 N N . LEU B 1 223 ? -6.902 22.359 -2.203 1 98.38 223 LEU B N 1
ATOM 4989 C CA . LEU B 1 223 ? -7.84 21.266 -1.937 1 98.38 223 LEU B CA 1
ATOM 4990 C C . LEU B 1 223 ? -9.164 21.812 -1.408 1 98.38 223 LEU B C 1
ATOM 4992 O O . LEU B 1 223 ? -9.18 22.719 -0.577 1 98.38 223 LEU B O 1
ATOM 4996 N N . SER B 1 224 ? -10.227 21.297 -1.927 1 98.12 224 SER B N 1
ATOM 4997 C CA . SER B 1 224 ? -11.562 21.5 -1.374 1 98.12 224 SER B CA 1
ATOM 4998 C C . SER B 1 224 ? -12.156 20.203 -0.867 1 98.12 224 SER B C 1
ATOM 5000 O O . SER B 1 224 ? -12.148 19.188 -1.577 1 98.12 224 SER B O 1
ATOM 5002 N N . VAL B 1 225 ? -12.578 20.234 0.3 1 98.06 225 VAL B N 1
ATOM 5003 C CA . VAL B 1 225 ? -13.203 19.047 0.867 1 98.06 225 VAL B CA 1
ATOM 5004 C C . VAL B 1 225 ? -14.695 19.297 1.08 1 98.06 225 VAL B C 1
ATOM 5006 O O . VAL B 1 225 ? -15.102 20.406 1.442 1 98.06 225 VAL B O 1
ATOM 5009 N N . GLY B 1 226 ? -15.523 18.344 0.741 1 97.38 226 GLY B N 1
ATOM 5010 C CA . GLY B 1 226 ? -16.953 18.406 0.945 1 97.38 226 GLY B CA 1
ATOM 5011 C C . GLY B 1 226 ? -17.531 17.094 1.455 1 97.38 226 GLY B C 1
ATOM 5012 O O . GLY B 1 226 ? -16.984 16.016 1.193 1 97.38 226 GLY B O 1
ATOM 5013 N N . TYR B 1 227 ? -18.625 17.219 2.199 1 96.88 227 TYR B N 1
ATOM 5014 C CA . TYR B 1 227 ? -19.328 16.094 2.797 1 96.88 227 TYR B CA 1
ATOM 5015 C C . TYR B 1 227 ? -20.797 16.109 2.379 1 96.88 227 TYR B C 1
ATOM 5017 O O . TYR B 1 227 ? -21.609 16.828 2.951 1 96.88 227 TYR B O 1
ATOM 5025 N N . PRO B 1 228 ? -21.188 15.242 1.479 1 94.94 228 PRO B N 1
ATOM 5026 C CA . PRO B 1 228 ? -22.562 15.281 0.98 1 94.94 228 PRO B CA 1
ATOM 5027 C C . PRO B 1 228 ? -23.578 14.703 1.972 1 94.94 228 PRO B C 1
ATOM 5029 O O . PRO B 1 228 ? -24.766 15.016 1.902 1 94.94 228 PRO B O 1
ATOM 5032 N N . GLY B 1 229 ? -23.094 13.875 2.85 1 93.69 229 GLY B N 1
ATOM 5033 C CA . GLY B 1 229 ? -24 13.227 3.787 1 93.69 229 GLY B CA 1
ATOM 5034 C C . GLY B 1 229 ? -23.719 13.586 5.234 1 93.69 229 GLY B C 1
ATOM 5035 O O . GLY B 1 229 ? -23.719 14.766 5.594 1 93.69 229 GLY B O 1
ATOM 5036 N N . THR B 1 230 ? -23.438 12.586 5.996 1 93.19 230 THR B N 1
ATOM 5037 C CA . THR B 1 230 ? -23.203 12.781 7.422 1 93.19 230 THR B CA 1
ATOM 5038 C C . THR B 1 230 ? -21.953 13.641 7.656 1 93.19 230 THR B C 1
ATOM 5040 O O . THR B 1 230 ? -20.922 13.414 7.035 1 93.19 230 THR B O 1
ATOM 5043 N N . LEU B 1 231 ? -22.094 14.609 8.492 1 91.81 231 LEU B N 1
ATOM 5044 C CA . LEU B 1 231 ? -21 15.539 8.789 1 91.81 231 LEU B CA 1
ATOM 5045 C C . LEU B 1 231 ? -20.578 15.43 10.25 1 91.81 231 LEU B C 1
ATOM 5047 O O . LEU B 1 231 ? -21.266 15.953 11.141 1 91.81 231 LEU B O 1
ATOM 5051 N N . PRO B 1 232 ? -19.438 14.773 10.43 1 89.94 232 PRO B N 1
ATOM 5052 C CA . PRO B 1 232 ? -18.922 14.812 11.805 1 89.94 232 PRO B CA 1
ATOM 5053 C C . PRO B 1 232 ? -18.297 16.156 12.164 1 89.94 232 PRO B C 1
ATOM 5055 O O . PRO B 1 232 ? -17.375 16.609 11.477 1 89.94 232 PRO B O 1
ATOM 5058 N N . GLU B 1 233 ? -18.703 16.797 13.18 1 89.62 233 GLU B N 1
ATOM 5059 C CA . GLU B 1 233 ? -18.219 18.141 13.5 1 89.62 233 GLU B CA 1
ATOM 5060 C C . GLU B 1 233 ? -17.016 18.094 14.438 1 89.62 233 GLU B C 1
ATOM 5062 O O . GLU B 1 233 ? -16.047 18.828 14.258 1 89.62 233 GLU B O 1
ATOM 5067 N N . THR B 1 234 ? -17.172 17.234 15.461 1 90.62 234 THR B N 1
ATOM 5068 C CA . THR B 1 234 ? -16.109 17.172 16.453 1 90.62 234 THR B CA 1
ATOM 5069 C C . THR B 1 234 ? -15.648 15.734 16.672 1 90.62 234 THR B C 1
ATOM 5071 O O . THR B 1 234 ? -16.266 14.797 16.141 1 90.62 234 THR B O 1
ATOM 5074 N N . GLU B 1 235 ? -14.602 15.531 17.469 1 88.69 235 GLU B N 1
ATOM 5075 C CA . GLU B 1 235 ? -14.078 14.211 17.812 1 88.69 235 GLU B CA 1
ATOM 5076 C C . GLU B 1 235 ? -15.109 13.406 18.594 1 88.69 235 GLU B C 1
ATOM 5078 O O . GLU B 1 235 ? -15.164 12.18 18.484 1 88.69 235 GLU B O 1
ATOM 5083 N N . PHE B 1 236 ? -15.93 14.062 19.297 1 89.5 236 PHE B N 1
ATOM 5084 C CA . PHE B 1 236 ? -16.969 13.398 20.078 1 89.5 236 PHE B CA 1
ATOM 5085 C C . PHE B 1 236 ? -17.984 12.734 19.156 1 89.5 236 PHE B C 1
ATOM 5087 O O . PHE B 1 236 ? -18.562 11.703 19.5 1 89.5 236 PHE B O 1
ATOM 5094 N N . ASP B 1 237 ? -18.141 13.305 18.031 1 91.88 237 ASP B N 1
ATOM 5095 C CA . ASP B 1 237 ? -19.047 12.703 17.047 1 91.88 237 ASP B CA 1
ATOM 5096 C C . ASP B 1 237 ? -18.516 11.359 16.562 1 91.88 237 ASP B C 1
ATOM 5098 O O . ASP B 1 237 ? -19.281 10.414 16.359 1 91.88 237 ASP B O 1
ATOM 5102 N N . VAL B 1 238 ? -17.266 11.305 16.438 1 89.38 238 VAL B N 1
ATOM 5103 C CA . VAL B 1 238 ? -16.656 10.055 16 1 89.38 238 VAL B CA 1
ATOM 5104 C C . VAL B 1 238 ? -16.844 8.984 17.078 1 89.38 238 VAL B C 1
ATOM 5106 O O . VAL B 1 238 ? -17.141 7.832 16.766 1 89.38 238 VAL B O 1
ATOM 5109 N N . LEU B 1 239 ? -16.703 9.375 18.312 1 91.12 239 LEU B N 1
ATOM 5110 C CA . LEU B 1 239 ? -16.891 8.453 19.438 1 91.12 239 LEU B CA 1
ATOM 5111 C C . LEU B 1 239 ? -18.297 7.883 19.438 1 91.12 239 LEU B C 1
ATOM 5113 O O . LEU B 1 239 ? -18.516 6.734 19.828 1 91.12 239 LEU B O 1
ATOM 5117 N N . LYS B 1 240 ? -19.219 8.688 18.922 1 91.62 240 LYS B N 1
ATOM 5118 C CA . LYS B 1 240 ? -20.625 8.281 18.875 1 91.62 240 LYS B CA 1
ATOM 5119 C C . LYS B 1 240 ? -20.922 7.477 17.609 1 91.62 240 LYS B C 1
ATOM 5121 O O . LYS B 1 240 ? -22.047 7.008 17.406 1 91.62 240 LYS B O 1
ATOM 5126 N N . GLY B 1 241 ? -19.906 7.344 16.781 1 91.06 241 GLY B N 1
ATOM 5127 C CA . GLY B 1 241 ? -20.078 6.559 15.562 1 91.06 241 GLY B CA 1
ATOM 5128 C C . GLY B 1 241 ? -20.609 7.363 14.398 1 91.06 241 GLY B C 1
ATOM 5129 O O . GLY B 1 241 ? -21.031 6.793 13.391 1 91.06 241 GLY B O 1
ATOM 5130 N N . ILE B 1 242 ? -20.672 8.648 14.609 1 92.12 242 ILE B N 1
ATOM 5131 C CA . ILE B 1 242 ? -21.109 9.516 13.523 1 92.12 242 ILE B CA 1
ATOM 5132 C C . ILE B 1 242 ? -19.953 9.75 12.555 1 92.12 242 ILE B C 1
ATOM 5134 O O . ILE B 1 242 ? -18.984 10.445 12.883 1 92.12 242 ILE B O 1
ATOM 5138 N N . TYR B 1 243 ? -20.016 9.148 11.422 1 92.81 243 TYR B N 1
ATOM 5139 C CA . TYR B 1 243 ? -18.953 9.188 10.438 1 92.81 243 TYR B CA 1
ATOM 5140 C C . TYR B 1 243 ? -19.5 9.375 9.031 1 92.81 243 TYR B C 1
ATOM 5142 O O . TYR B 1 243 ? -20.578 8.844 8.703 1 92.81 243 TYR B O 1
ATOM 5150 N N . PRO B 1 244 ? -18.828 10.172 8.242 1 95.19 244 PRO B N 1
ATOM 5151 C CA . PRO B 1 244 ? -19.375 10.422 6.906 1 95.19 244 PRO B CA 1
ATOM 5152 C C . PRO B 1 244 ? -19.391 9.172 6.031 1 95.19 244 PRO B C 1
ATOM 5154 O O . PRO B 1 244 ? -18.453 8.367 6.082 1 95.19 244 PRO B O 1
ATOM 5157 N N . GLU B 1 245 ? -20.375 9.008 5.219 1 94.94 245 GLU B N 1
ATOM 5158 C CA . GLU B 1 245 ? -20.453 7.938 4.23 1 94.94 245 GLU B CA 1
ATOM 5159 C C . GLU B 1 245 ? -19.5 8.195 3.066 1 94.94 245 GLU B C 1
ATOM 5161 O O . GLU B 1 245 ? -18.906 7.258 2.529 1 94.94 245 GLU B O 1
ATOM 5166 N N . LYS B 1 246 ? -19.438 9.477 2.713 1 95.88 246 LYS B N 1
ATOM 5167 C CA . LYS B 1 246 ? -18.578 9.906 1.611 1 95.88 246 LYS B CA 1
ATOM 5168 C C . LYS B 1 246 ? -17.812 11.172 1.97 1 95.88 246 LYS B C 1
ATOM 5170 O O . LYS B 1 246 ? -18.359 12.062 2.643 1 95.88 246 LYS B O 1
ATOM 5175 N N . VAL B 1 247 ? -16.656 11.234 1.607 1 97.44 247 VAL B N 1
ATOM 5176 C CA . VAL B 1 247 ? -15.836 12.445 1.682 1 97.44 247 VAL B CA 1
ATOM 5177 C C . VAL B 1 247 ? -15.258 12.766 0.303 1 97.44 247 VAL B C 1
ATOM 5179 O O . VAL B 1 247 ? -14.555 11.945 -0.286 1 97.44 247 VAL B O 1
ATOM 5182 N N . HIS B 1 248 ? -15.57 13.93 -0.217 1 97.25 248 HIS B N 1
ATOM 5183 C CA . HIS B 1 248 ? -15.125 14.336 -1.545 1 97.25 248 HIS B CA 1
ATOM 5184 C C . HIS B 1 248 ? -13.984 15.352 -1.458 1 97.25 248 HIS B C 1
ATOM 5186 O O . HIS B 1 248 ? -14.016 16.25 -0.615 1 97.25 248 HIS B O 1
ATOM 5192 N N . PHE B 1 249 ? -13.023 15.164 -2.256 1 97.56 249 PHE B N 1
ATOM 5193 C CA . PHE B 1 249 ? -11.938 16.125 -2.398 1 97.56 249 PHE B CA 1
ATOM 5194 C C . PHE B 1 249 ? -11.812 16.594 -3.848 1 97.56 249 PHE B C 1
ATOM 5196 O O . PHE B 1 249 ? -11.969 15.789 -4.773 1 97.56 249 PHE B O 1
ATOM 5203 N N . GLU B 1 250 ? -11.625 17.797 -4.039 1 97.38 250 GLU B N 1
ATOM 5204 C CA . GLU B 1 250 ? -11.188 18.375 -5.309 1 97.38 250 GLU B CA 1
ATOM 5205 C C . GLU B 1 250 ? -9.805 19.016 -5.18 1 97.38 250 GLU B C 1
ATOM 5207 O O . GLU B 1 250 ? -9.594 19.875 -4.316 1 97.38 250 GLU B O 1
ATOM 5212 N N . ILE B 1 251 ? -8.883 18.578 -5.988 1 97.56 251 ILE B N 1
ATOM 5213 C CA . ILE B 1 251 ? -7.492 19.031 -5.891 1 97.56 251 ILE B CA 1
ATOM 5214 C C . ILE B 1 251 ? -7.102 19.781 -7.156 1 97.56 251 ILE B C 1
ATOM 5216 O O . ILE B 1 251 ? -7.34 19.312 -8.266 1 97.56 251 ILE B O 1
ATOM 5220 N N . ARG B 1 252 ? -6.508 20.922 -7.012 1 97.38 252 ARG B N 1
ATOM 5221 C CA . ARG B 1 252 ? -5.965 21.719 -8.117 1 97.38 252 ARG B CA 1
ATOM 5222 C C . ARG B 1 252 ? -4.508 22.094 -7.855 1 97.38 252 ARG B C 1
ATOM 5224 O O . ARG B 1 252 ? -4.168 22.578 -6.777 1 97.38 252 ARG B O 1
ATOM 5231 N N . ARG B 1 253 ? -3.678 21.844 -8.797 1 98.06 253 ARG B N 1
ATOM 5232 C CA . ARG B 1 253 ? -2.248 22.109 -8.68 1 98.06 253 ARG B CA 1
ATOM 5233 C C . ARG B 1 253 ? -1.885 23.438 -9.352 1 98.06 253 ARG B C 1
ATOM 5235 O O . ARG B 1 253 ? -2.303 23.703 -10.477 1 98.06 253 ARG B O 1
ATOM 5242 N N . TYR B 1 254 ? -1.159 24.281 -8.719 1 98.38 254 TYR B N 1
ATOM 5243 C CA . TYR B 1 254 ? -0.615 25.516 -9.258 1 98.38 254 TYR B CA 1
ATOM 5244 C C . TYR B 1 254 ? 0.905 25.547 -9.141 1 98.38 254 TYR B C 1
ATOM 5246 O O . TYR B 1 254 ? 1.45 25.703 -8.047 1 98.38 254 TYR B O 1
ATOM 5254 N N . PRO B 1 255 ? 1.606 25.438 -10.273 1 98.06 255 PRO B N 1
ATOM 5255 C CA . PRO B 1 255 ? 3.066 25.531 -10.219 1 98.06 255 PRO B CA 1
ATOM 5256 C C . PRO B 1 255 ? 3.549 26.859 -9.656 1 98.06 255 PRO B C 1
ATOM 5258 O O . PRO B 1 255 ? 2.922 27.906 -9.891 1 98.06 255 PRO B O 1
ATOM 5261 N N . ALA B 1 256 ? 4.641 26.812 -8.984 1 97.31 256 ALA B N 1
ATOM 5262 C CA . ALA B 1 256 ? 5.191 28 -8.328 1 97.31 256 ALA B CA 1
ATOM 5263 C C . ALA B 1 256 ? 5.375 29.141 -9.328 1 97.31 256 ALA B C 1
ATOM 5265 O O . ALA B 1 256 ? 5.188 30.312 -8.984 1 97.31 256 ALA B O 1
ATOM 5266 N N . LYS B 1 257 ? 5.723 28.812 -10.539 1 95.31 257 LYS B N 1
ATOM 5267 C CA . LYS B 1 257 ? 5.996 29.797 -11.57 1 95.31 257 LYS B CA 1
ATOM 5268 C C . LYS B 1 257 ? 4.73 30.562 -11.945 1 95.31 257 LYS B C 1
ATOM 5270 O O . LYS B 1 257 ? 4.805 31.688 -12.469 1 95.31 257 LYS B O 1
ATOM 5275 N N . GLU B 1 258 ? 3.586 29.984 -11.68 1 96.19 258 GLU B N 1
ATOM 5276 C CA . GLU B 1 258 ? 2.314 30.594 -12.062 1 96.19 258 GLU B CA 1
ATOM 5277 C C . GLU B 1 258 ? 1.755 31.453 -10.93 1 96.19 258 GLU B C 1
ATOM 5279 O O . GLU B 1 258 ? 0.766 32.156 -11.117 1 96.19 258 GLU B O 1
ATOM 5284 N N . LEU B 1 259 ? 2.352 31.422 -9.789 1 97 259 LEU B N 1
ATOM 5285 C CA . LEU B 1 259 ? 1.885 32.219 -8.648 1 97 259 LEU B CA 1
ATOM 5286 C C . LEU B 1 259 ? 2.348 33.656 -8.766 1 97 259 LEU B C 1
ATOM 5288 O O . LEU B 1 259 ? 3.422 33.938 -9.305 1 97 259 LEU B O 1
ATOM 5292 N N . PRO B 1 260 ? 1.521 34.531 -8.25 1 96.19 260 PRO B N 1
ATOM 5293 C CA . PRO B 1 260 ? 1.945 35.938 -8.25 1 96.19 260 PRO B CA 1
ATOM 5294 C C . PRO B 1 260 ? 3.246 36.156 -7.48 1 96.19 260 PRO B C 1
ATOM 5296 O O . PRO B 1 260 ? 3.49 35.5 -6.469 1 96.19 260 PRO B O 1
ATOM 5299 N N . VAL B 1 261 ? 3.949 37.188 -7.867 1 92.44 261 VAL B N 1
ATOM 5300 C CA . VAL B 1 261 ? 5.27 37.438 -7.293 1 92.44 261 VAL B CA 1
ATOM 5301 C C . VAL B 1 261 ? 5.141 38.375 -6.094 1 92.44 261 VAL B C 1
ATOM 5303 O O . VAL B 1 261 ? 5.754 38.156 -5.047 1 92.44 261 VAL B O 1
ATOM 5306 N N . SER B 1 262 ? 4.273 39.375 -6.273 1 94.81 262 SER B N 1
ATOM 5307 C CA . SER B 1 262 ? 4.141 40.344 -5.188 1 94.81 262 SER B CA 1
ATOM 5308 C C . SER B 1 262 ? 3.295 39.781 -4.051 1 94.81 262 SER B C 1
ATOM 5310 O O . SER B 1 262 ? 2.361 39 -4.289 1 94.81 262 SER B O 1
ATOM 5312 N N . GLU B 1 263 ? 3.639 40.188 -2.91 1 95.56 263 GLU B N 1
ATOM 5313 C CA . GLU B 1 263 ? 2.906 39.719 -1.727 1 95.56 263 GLU B CA 1
ATOM 5314 C C . GLU B 1 263 ? 1.434 40.125 -1.813 1 95.56 263 GLU B C 1
ATOM 5316 O O . GLU B 1 263 ? 0.555 39.344 -1.462 1 95.56 263 GLU B O 1
ATOM 5321 N N . GLU B 1 264 ? 1.198 41.312 -2.215 1 96.81 264 GLU B N 1
ATOM 5322 C CA . GLU B 1 264 ? -0.172 41.781 -2.326 1 96.81 264 GLU B CA 1
ATOM 5323 C C . GLU B 1 264 ? -0.973 40.969 -3.332 1 96.81 264 GLU B C 1
ATOM 5325 O O . GLU B 1 264 ? -2.133 40.625 -3.082 1 96.81 264 GLU B O 1
ATOM 5330 N N . ASP B 1 265 ? -0.376 40.656 -4.418 1 97.69 265 ASP B N 1
ATOM 5331 C CA . ASP B 1 265 ? -1.058 39.906 -5.453 1 97.69 265 ASP B CA 1
ATOM 5332 C C . ASP B 1 265 ? -1.284 38.469 -4.996 1 97.69 265 ASP B C 1
ATOM 5334 O O . ASP B 1 265 ? -2.275 37.812 -5.375 1 97.69 265 ASP B O 1
ATOM 5338 N N . LEU B 1 266 ? -0.346 38 -4.246 1 98.06 266 LEU B N 1
ATOM 5339 C CA . LEU B 1 266 ? -0.505 36.656 -3.701 1 98.06 266 LEU B CA 1
ATOM 5340 C C . LEU B 1 266 ? -1.676 36.594 -2.727 1 98.06 266 LEU B C 1
ATOM 5342 O O . LEU B 1 266 ? -2.414 35.625 -2.693 1 98.06 266 LEU B O 1
ATOM 5346 N N . ARG B 1 267 ? -1.823 37.625 -1.921 1 97.88 267 ARG B N 1
ATOM 5347 C CA . ARG B 1 267 ? -2.967 37.719 -1.021 1 97.88 267 ARG B CA 1
ATOM 5348 C C . ARG B 1 267 ? -4.277 37.719 -1.799 1 97.88 267 ARG B C 1
ATOM 5350 O O . ARG B 1 267 ? -5.223 37.031 -1.441 1 97.88 267 ARG B O 1
ATOM 5357 N N . LYS B 1 268 ? -4.309 38.5 -2.814 1 97.88 268 LYS B N 1
ATOM 5358 C CA . LYS B 1 268 ? -5.496 38.562 -3.658 1 97.88 268 LYS B CA 1
ATOM 5359 C C . LYS B 1 268 ? -5.793 37.25 -4.324 1 97.88 268 LYS B C 1
ATOM 5361 O O . LYS B 1 268 ? -6.957 36.875 -4.492 1 97.88 268 LYS B O 1
ATOM 5366 N N . TRP B 1 269 ? -4.703 36.625 -4.727 1 98.44 269 TRP B N 1
ATOM 5367 C CA . TRP B 1 269 ? -4.836 35.312 -5.344 1 98.44 269 TRP B CA 1
ATOM 5368 C C . TRP B 1 269 ? -5.535 34.344 -4.406 1 98.44 269 TRP B C 1
ATOM 5370 O O . TRP B 1 269 ? -6.453 33.625 -4.816 1 98.44 269 TRP B O 1
ATOM 5380 N N . LEU B 1 270 ? -5.137 34.312 -3.184 1 98.56 270 LEU B N 1
ATOM 5381 C CA . LEU B 1 270 ? -5.754 33.438 -2.201 1 98.56 270 LEU B CA 1
ATOM 5382 C C . LEU B 1 270 ? -7.223 33.781 -2 1 98.56 270 LEU B C 1
ATOM 5384 O O . LEU B 1 270 ? -8.078 32.906 -1.937 1 98.56 270 LEU B O 1
ATOM 5388 N N . CYS B 1 271 ? -7.492 35.062 -1.854 1 98.06 271 CYS B N 1
ATOM 5389 C CA . CYS B 1 271 ? -8.867 35.5 -1.671 1 98.06 271 CYS B CA 1
ATOM 5390 C C . CYS B 1 271 ? -9.734 35.094 -2.854 1 98.06 271 CYS B C 1
ATOM 5392 O O . CYS B 1 271 ? -10.891 34.719 -2.672 1 98.06 271 CYS B O 1
ATOM 5394 N N . PHE B 1 272 ? -9.164 35.219 -3.973 1 98.12 272 PHE B N 1
ATOM 5395 C CA . PHE B 1 272 ? -9.875 34.812 -5.176 1 98.12 272 PHE B CA 1
ATOM 5396 C C . PHE B 1 272 ? -10.172 33.312 -5.156 1 98.12 272 PHE B C 1
ATOM 5398 O O . PHE B 1 272 ? -11.266 32.875 -5.535 1 98.12 272 PHE B O 1
ATOM 5405 N N . LYS B 1 273 ? -9.164 32.531 -4.777 1 98.19 273 LYS B N 1
ATOM 5406 C CA . LYS B 1 273 ? -9.359 31.078 -4.676 1 98.19 273 LYS B CA 1
ATOM 5407 C C . LYS B 1 273 ? -10.484 30.734 -3.693 1 98.19 273 LYS B C 1
ATOM 5409 O O . LYS B 1 273 ? -11.25 29.797 -3.918 1 98.19 273 LYS B O 1
ATOM 5414 N N . TRP B 1 274 ? -10.609 31.469 -2.592 1 98.38 274 TRP B N 1
ATOM 5415 C CA . TRP B 1 274 ? -11.633 31.188 -1.594 1 98.38 274 TRP B CA 1
ATOM 5416 C C . TRP B 1 274 ? -13.016 31.625 -2.09 1 98.38 274 TRP B C 1
ATOM 5418 O O . TRP B 1 274 ? -14.023 30.984 -1.783 1 98.38 274 TRP B O 1
ATOM 5428 N N . LYS B 1 275 ? -13.055 32.75 -2.822 1 98.06 275 LYS B N 1
ATOM 5429 C CA . LYS B 1 275 ? -14.312 33.094 -3.479 1 98.06 275 LYS B CA 1
ATOM 5430 C C . LYS B 1 275 ? -14.797 31.984 -4.391 1 98.06 275 LYS B C 1
ATOM 5432 O O . LYS B 1 275 ? -15.969 31.609 -4.344 1 98.06 275 LYS B O 1
ATOM 5437 N N . HIS B 1 276 ? -13.891 31.516 -5.16 1 97.44 276 HIS B N 1
ATOM 5438 C CA . HIS B 1 276 ? -14.219 30.406 -6.055 1 97.44 276 HIS B CA 1
ATOM 5439 C C . HIS B 1 276 ? -14.633 29.172 -5.273 1 97.44 276 HIS B C 1
ATOM 5441 O O . HIS B 1 276 ? -15.516 28.422 -5.707 1 97.44 276 HIS B O 1
ATOM 5447 N N . LYS B 1 277 ? -13.977 28.891 -4.191 1 98 277 LYS B N 1
ATOM 5448 C CA . LYS B 1 277 ? -14.297 27.75 -3.344 1 98 277 LYS B CA 1
ATOM 5449 C C . LYS B 1 277 ? -15.719 27.859 -2.801 1 98 277 LYS B C 1
ATOM 5451 O O . LYS B 1 277 ? -16.391 26.844 -2.617 1 98 277 LYS B O 1
ATOM 5456 N N . GLU B 1 278 ? -16.094 29.078 -2.373 1 98.06 278 GLU B N 1
ATOM 5457 C CA . GLU B 1 278 ? -17.469 29.312 -1.93 1 98.06 278 GLU B CA 1
ATOM 5458 C C . GLU B 1 278 ? -18.469 28.922 -3.008 1 98.06 278 GLU B C 1
ATOM 5460 O O . GLU B 1 278 ? -19.453 28.219 -2.727 1 98.06 278 GLU B O 1
ATOM 5465 N N . GLU B 1 279 ? -18.203 29.312 -4.188 1 97.44 279 GLU B N 1
ATOM 5466 C CA . GLU B 1 279 ? -19.094 29.016 -5.309 1 97.44 279 GLU B CA 1
ATOM 5467 C C . GLU B 1 279 ? -19.109 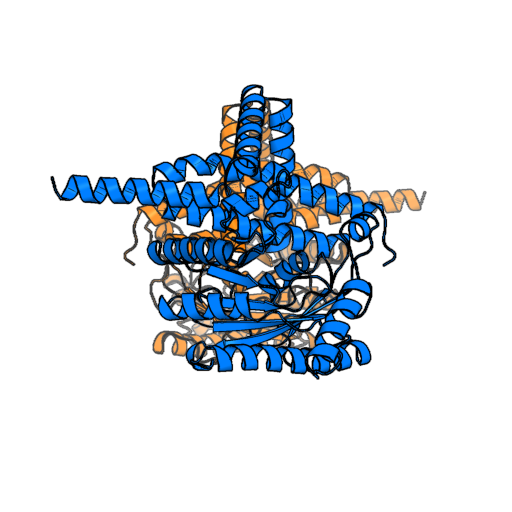27.516 -5.609 1 97.44 279 GLU B C 1
ATOM 5469 O O . GLU B 1 279 ? -20.188 26.938 -5.801 1 97.44 279 GLU B O 1
ATOM 5474 N N . THR B 1 280 ? -17.938 26.938 -5.66 1 96.94 280 THR B N 1
ATOM 5475 C CA . THR B 1 280 ? -17.797 25.516 -5.98 1 96.94 280 THR B CA 1
ATOM 5476 C C . THR B 1 280 ? -18.5 24.656 -4.934 1 96.94 280 THR B C 1
ATOM 5478 O O . THR B 1 280 ? -19.188 23.688 -5.27 1 96.94 280 THR B O 1
ATOM 5481 N N . LEU B 1 281 ? -18.312 24.953 -3.688 1 97.94 281 LEU B N 1
ATOM 5482 C CA . LEU B 1 281 ? -18.906 24.156 -2.607 1 97.94 281 LEU B CA 1
ATOM 5483 C C . LEU B 1 281 ? -20.406 24.359 -2.533 1 97.94 281 LEU B C 1
ATOM 5485 O O . LEU B 1 281 ? -21.141 23.453 -2.158 1 97.94 281 LEU B O 1
ATOM 5489 N N . THR B 1 282 ? -20.859 25.578 -2.859 1 97.62 282 THR B N 1
ATOM 5490 C CA . THR B 1 282 ? -22.297 25.812 -2.941 1 97.62 282 THR B CA 1
ATOM 5491 C C . THR B 1 282 ? -22.938 24.875 -3.969 1 97.62 282 THR B C 1
ATOM 5493 O O . THR B 1 282 ? -23.969 24.25 -3.693 1 97.62 282 THR B O 1
ATOM 5496 N N . LYS B 1 283 ? -22.328 24.812 -5.086 1 97.12 283 LYS B N 1
ATOM 5497 C CA . LYS B 1 283 ? -22.797 23.906 -6.121 1 97.12 283 LYS B CA 1
ATOM 5498 C C . LYS B 1 283 ? -22.672 22.453 -5.668 1 97.12 283 LYS B C 1
ATOM 5500 O O . LYS B 1 283 ? -23.562 21.625 -5.938 1 97.12 283 LYS B O 1
ATOM 5505 N N . PHE B 1 284 ? -21.594 22.141 -5.023 1 96.88 284 PHE B N 1
ATOM 5506 C CA . PHE B 1 284 ? -21.344 20.781 -4.531 1 96.88 284 PHE B CA 1
ATOM 5507 C C . PHE B 1 284 ? -22.469 20.328 -3.615 1 96.88 284 PHE B C 1
ATOM 5509 O O . PHE B 1 284 ? -22.969 19.203 -3.746 1 96.88 284 PHE B O 1
ATOM 5516 N N . TYR B 1 285 ? -22.859 21.109 -2.674 1 96.06 285 TYR B N 1
ATOM 5517 C CA . TYR B 1 285 ? -23.844 20.703 -1.69 1 96.06 285 TYR B CA 1
ATOM 5518 C C . TYR B 1 285 ? -25.25 20.656 -2.307 1 96.06 285 TYR B C 1
ATOM 5520 O O . TYR B 1 285 ? -26.141 20 -1.785 1 96.06 285 TYR B O 1
ATOM 5528 N N . LYS B 1 286 ? -25.406 21.344 -3.395 1 95.62 286 LYS B N 1
ATOM 5529 C CA . LYS B 1 286 ? -26.656 21.234 -4.148 1 95.62 286 LYS B CA 1
ATOM 5530 C C . LYS B 1 286 ? -26.719 19.953 -4.953 1 95.62 286 LYS B C 1
ATOM 5532 O O . LYS B 1 286 ? -27.766 19.297 -5.016 1 95.62 286 LYS B O 1
ATOM 5537 N N . ASN B 1 287 ? -25.609 19.547 -5.512 1 94 287 ASN B N 1
ATOM 5538 C CA . ASN B 1 287 ? -25.562 18.422 -6.453 1 94 287 ASN B CA 1
ATOM 5539 C C . ASN B 1 287 ? -25.094 17.141 -5.785 1 94 287 ASN B C 1
ATOM 5541 O O . ASN B 1 287 ? -25.281 16.047 -6.324 1 94 287 ASN B O 1
ATOM 5545 N N . GLY B 1 288 ? -24.375 17.266 -4.73 1 92.69 288 GLY B N 1
ATOM 5546 C CA . GLY B 1 288 ? -23.875 16.109 -3.996 1 92.69 288 GLY B CA 1
ATOM 5547 C C . GLY B 1 288 ? -22.516 15.641 -4.477 1 92.69 288 GLY B C 1
ATOM 5548 O O . GLY B 1 288 ? -21.984 14.641 -3.99 1 92.69 288 GLY B O 1
ATOM 5549 N N . LYS B 1 289 ? -21.969 16.266 -5.461 1 92.06 289 LYS B N 1
ATOM 5550 C CA . LYS B 1 289 ? -20.656 15.93 -6.012 1 92.06 289 LYS B CA 1
ATOM 5551 C C . LYS B 1 289 ? -20 17.156 -6.648 1 92.06 289 LYS B C 1
ATOM 5553 O O . LYS B 1 289 ? -20.688 18.125 -6.977 1 92.06 289 LYS B O 1
ATOM 5558 N N . PHE B 1 290 ? -18.688 17.125 -6.73 1 94.19 290 PHE B N 1
ATOM 5559 C CA . PHE B 1 290 ? -18 18.172 -7.465 1 94.19 290 PHE B CA 1
ATOM 5560 C C . PHE B 1 290 ? -18.234 18.031 -8.961 1 94.19 290 PHE B C 1
ATOM 5562 O O . PHE B 1 290 ? -18.375 16.922 -9.477 1 94.19 290 PHE B O 1
ATOM 5569 N N . ASP B 1 291 ? -18.219 19.031 -9.68 1 86.69 291 ASP B N 1
ATOM 5570 C CA . ASP B 1 291 ? -18.5 19.047 -11.117 1 86.69 291 ASP B CA 1
ATOM 5571 C C . ASP B 1 291 ? -17.266 18.641 -11.914 1 86.69 291 ASP B C 1
ATOM 5573 O O . ASP B 1 291 ? -17.359 18.375 -13.117 1 86.69 291 ASP B O 1
ATOM 5577 N N . THR B 1 292 ? -16.219 18.438 -11.312 1 82.06 292 THR B N 1
ATOM 5578 C CA . THR B 1 292 ? -15 18.047 -12.008 1 82.06 292 THR B CA 1
ATOM 5579 C C . THR B 1 292 ? -15.094 16.609 -12.523 1 82.06 292 THR B C 1
ATOM 5581 O O . THR B 1 292 ? -15.336 15.688 -11.75 1 82.06 292 THR B O 1
ATOM 5584 N N . PRO B 1 293 ? -14.992 16.406 -13.742 1 70.25 293 PRO B N 1
ATOM 5585 C CA . PRO B 1 293 ? -15.188 15.086 -14.336 1 70.25 293 PRO B CA 1
ATOM 5586 C C . PRO B 1 293 ? -14.008 14.148 -14.078 1 70.25 293 PRO B C 1
ATOM 5588 O O . PRO B 1 293 ? -14.18 12.922 -14.102 1 70.25 293 PRO B O 1
ATOM 5591 N N . GLN B 1 294 ? -12.898 14.633 -13.836 1 78.56 294 GLN B N 1
ATOM 5592 C CA . GLN B 1 294 ? -11.727 13.766 -13.719 1 78.56 294 GLN B CA 1
ATOM 5593 C C . GLN B 1 294 ? -11.672 13.109 -12.344 1 78.56 294 GLN B C 1
ATOM 5595 O O . GLN B 1 294 ? -11.328 13.75 -11.359 1 78.56 294 GLN B O 1
ATOM 5600 N N . ARG B 1 295 ? -12.023 11.805 -12.344 1 81.88 295 ARG B N 1
ATOM 5601 C CA . ARG B 1 295 ? -11.906 11.016 -11.125 1 81.88 295 ARG B CA 1
ATOM 5602 C C . ARG B 1 295 ? -10.555 10.312 -11.055 1 81.88 295 ARG B C 1
ATOM 5604 O O . ARG B 1 295 ? -10.094 9.75 -12.055 1 81.88 295 ARG B O 1
ATOM 5611 N N . VAL B 1 296 ? -10.047 10.391 -9.891 1 80.44 296 VAL B N 1
ATOM 5612 C CA . VAL B 1 296 ? -8.703 9.859 -9.719 1 80.44 296 VAL B CA 1
ATOM 5613 C C . VAL B 1 296 ? -8.766 8.438 -9.164 1 80.44 296 VAL B C 1
ATOM 5615 O O . VAL B 1 296 ? -7.816 7.664 -9.297 1 80.44 296 VAL B O 1
ATOM 5618 N N . ASN B 1 297 ? -9.945 8.094 -8.555 1 79.19 297 ASN B N 1
ATOM 5619 C CA . ASN B 1 297 ? -10.047 6.77 -7.945 1 79.19 297 ASN B CA 1
ATOM 5620 C C . ASN B 1 297 ? -11.414 6.133 -8.195 1 79.19 297 ASN B C 1
ATOM 5622 O O . ASN B 1 297 ? -12.344 6.809 -8.641 1 79.19 297 ASN B O 1
ATOM 5626 N N . TYR B 1 298 ? -11.438 4.82 -7.914 1 79.69 298 TYR B N 1
ATOM 5627 C CA . TYR B 1 298 ? -12.633 4.051 -8.234 1 79.69 298 TYR B CA 1
ATOM 5628 C C . TYR B 1 298 ? -13.344 3.584 -6.965 1 79.69 298 TYR B C 1
ATOM 5630 O O . TYR B 1 298 ? -12.688 3.266 -5.969 1 79.69 298 TYR B O 1
ATOM 5638 N N . TRP B 1 299 ? -14.766 3.625 -7.07 1 83 299 TRP B N 1
ATOM 5639 C CA . TRP B 1 299 ? -15.609 3.062 -6.023 1 83 299 TRP B CA 1
ATOM 5640 C C . TRP B 1 299 ? -16.844 2.396 -6.621 1 83 299 TRP B C 1
ATOM 5642 O O . TRP B 1 299 ? -17.391 2.865 -7.621 1 83 299 TRP B O 1
ATOM 5652 N N . PRO B 1 300 ? -17.281 1.391 -6.039 1 88.31 300 PRO B N 1
ATOM 5653 C CA . PRO B 1 300 ? -16.688 0.604 -4.961 1 88.31 300 PRO B CA 1
ATOM 5654 C C . PRO B 1 300 ? -15.484 -0.216 -5.422 1 88.31 300 PRO B C 1
ATOM 5656 O O . PRO B 1 300 ? -15.344 -0.492 -6.613 1 88.31 300 PRO B O 1
ATOM 5659 N N . ARG B 1 301 ? -14.625 -0.378 -4.562 1 89.81 301 ARG B N 1
ATOM 5660 C CA . ARG B 1 301 ? -13.438 -1.194 -4.805 1 89.81 301 ARG B CA 1
ATOM 5661 C C . ARG B 1 301 ? -13.062 -2 -3.564 1 89.81 301 ARG B C 1
ATOM 5663 O O . ARG B 1 301 ? -13.461 -1.654 -2.451 1 89.81 301 ARG B O 1
ATOM 5670 N N . PRO B 1 302 ? -12.445 -3.174 -3.807 1 92.94 302 PRO B N 1
ATOM 5671 C CA . PRO B 1 302 ? -11.922 -3.861 -2.621 1 92.94 302 PRO B CA 1
ATOM 5672 C C . PRO B 1 302 ? -10.844 -3.061 -1.901 1 92.94 302 PRO B C 1
ATOM 5674 O O . PRO B 1 302 ? -10.227 -2.176 -2.498 1 92.94 302 PRO B O 1
ATOM 5677 N N . LEU B 1 303 ? -10.695 -3.334 -0.613 1 95.31 303 LEU B N 1
ATOM 5678 C CA . LEU B 1 303 ? -9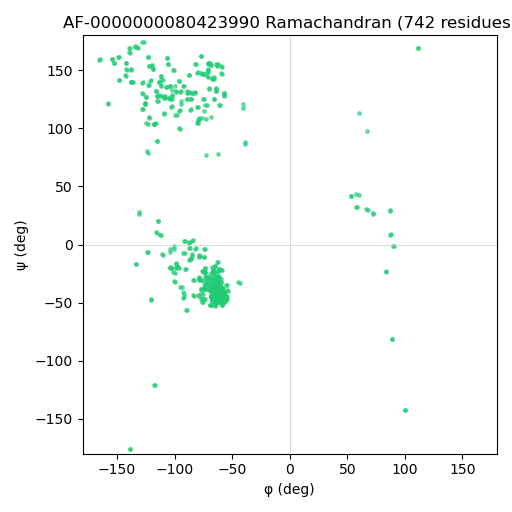.617 -2.73 0.164 1 95.31 303 LEU B CA 1
ATOM 5679 C C . LEU B 1 303 ? -8.258 -3.189 -0.344 1 95.31 303 LEU B C 1
ATOM 5681 O O . LEU B 1 303 ? -8.062 -4.371 -0.636 1 95.31 303 LEU B O 1
ATOM 5685 N N . SER B 1 304 ? -7.355 -2.299 -0.5 1 96.19 304 SER B N 1
ATOM 5686 C CA . SER B 1 304 ? -6.047 -2.648 -1.04 1 96.19 304 SER B CA 1
ATOM 5687 C C . SER B 1 304 ? -5.258 -3.514 -0.062 1 96.19 304 SER B C 1
ATOM 5689 O O . SER B 1 304 ? -5.473 -3.443 1.15 1 96.19 304 SER B O 1
ATOM 5691 N N . ASN B 1 305 ? -4.316 -4.328 -0.57 1 97.12 305 ASN B N 1
ATOM 5692 C CA . ASN B 1 305 ? -3.451 -5.164 0.253 1 97.12 305 ASN B CA 1
ATOM 5693 C C . ASN B 1 305 ? -2.572 -4.324 1.175 1 97.12 305 ASN B C 1
ATOM 5695 O O . ASN B 1 305 ? -2.258 -4.742 2.291 1 97.12 305 ASN B O 1
ATOM 5699 N N . SER B 1 306 ? -2.223 -3.115 0.724 1 97.62 306 SER B N 1
ATOM 5700 C CA . SER B 1 306 ? -1.421 -2.201 1.529 1 97.62 306 SER B CA 1
ATOM 5701 C C . SER B 1 306 ? -2.178 -1.754 2.775 1 97.62 306 SER B C 1
ATOM 5703 O O . SER B 1 306 ? -1.589 -1.621 3.852 1 97.62 306 SER B O 1
ATOM 5705 N N . LEU B 1 307 ? -3.445 -1.497 2.613 1 98.12 307 LEU B N 1
ATOM 5706 C CA . LEU B 1 307 ? -4.254 -1.073 3.752 1 98.12 307 LEU B CA 1
ATOM 5707 C C . LEU B 1 307 ? -4.469 -2.227 4.727 1 98.12 307 LEU B C 1
ATOM 5709 O O . LEU B 1 307 ? -4.426 -2.035 5.941 1 98.12 307 LEU B O 1
ATOM 5713 N N . HIS B 1 308 ? -4.672 -3.441 4.215 1 98.31 308 HIS B N 1
ATOM 5714 C CA . HIS B 1 308 ? -4.711 -4.605 5.09 1 98.31 308 HIS B CA 1
ATOM 5715 C C . HIS B 1 308 ? -3.406 -4.758 5.863 1 98.31 308 HIS B C 1
ATOM 5717 O O . HIS B 1 308 ? -3.418 -5.039 7.062 1 98.31 308 HIS B O 1
ATOM 5723 N N . LEU B 1 309 ? -2.336 -4.59 5.152 1 98.62 309 LEU B N 1
ATOM 5724 C CA . LEU B 1 309 ? -1.016 -4.695 5.766 1 98.62 309 LEU B CA 1
ATOM 5725 C C . LEU B 1 309 ? -0.858 -3.686 6.898 1 98.62 309 LEU B C 1
ATOM 5727 O O . LEU B 1 309 ? -0.259 -3.994 7.93 1 98.62 309 LEU B O 1
ATOM 5731 N N . SER B 1 310 ? -1.374 -2.482 6.711 1 98.69 310 SER B N 1
ATOM 5732 C CA . SER B 1 310 ? -1.297 -1.459 7.75 1 98.69 310 SER B CA 1
ATOM 5733 C C . SER B 1 310 ? -2.053 -1.887 9.008 1 98.69 310 SER B C 1
ATOM 5735 O O . SER B 1 310 ? -1.602 -1.634 10.125 1 98.69 310 SER B O 1
ATOM 5737 N N . VAL B 1 311 ? -3.174 -2.543 8.805 1 98.56 311 VAL B N 1
ATOM 5738 C CA . VAL B 1 311 ? -3.947 -3.045 9.938 1 98.56 311 VAL B CA 1
ATOM 5739 C C . VAL B 1 311 ? -3.141 -4.102 10.688 1 98.56 311 VAL B C 1
ATOM 5741 O O . VAL B 1 311 ? -3.064 -4.078 11.914 1 98.56 311 VAL B O 1
ATOM 5744 N N . PHE B 1 312 ? -2.496 -5.012 9.914 1 98.12 312 PHE B N 1
ATOM 5745 C CA . PHE B 1 312 ? -1.677 -6.043 10.539 1 98.12 312 PHE B CA 1
ATOM 5746 C C . PHE B 1 312 ? -0.545 -5.418 11.344 1 98.12 312 PHE B C 1
ATOM 5748 O O . PHE B 1 312 ? -0.335 -5.766 12.508 1 98.12 312 PHE B O 1
ATOM 5755 N N . PHE B 1 313 ? 0.14 -4.5 10.789 1 98.56 313 PHE B N 1
ATOM 5756 C CA . PHE B 1 313 ? 1.357 -3.947 11.367 1 98.56 313 PHE B CA 1
ATOM 5757 C C . PHE B 1 313 ? 1.039 -3.119 12.609 1 98.56 313 PHE B C 1
ATOM 5759 O O . PHE B 1 313 ? 1.582 -3.373 13.688 1 98.56 313 PHE B O 1
ATOM 5766 N N . TRP B 1 314 ? 0.133 -2.199 12.492 1 98.81 314 TRP B N 1
ATOM 5767 C CA . TRP B 1 314 ? -0.087 -1.246 13.578 1 98.81 314 TRP B CA 1
ATOM 5768 C C . TRP B 1 314 ? -0.877 -1.886 14.711 1 98.81 314 TRP B C 1
ATOM 5770 O O . TRP B 1 314 ? -0.69 -1.536 15.883 1 98.81 314 TRP B O 1
ATOM 5780 N N . THR B 1 315 ? -1.75 -2.857 14.398 1 98.5 315 THR B N 1
ATOM 5781 C CA . THR B 1 315 ? -2.396 -3.617 15.461 1 98.5 315 THR B CA 1
ATOM 5782 C C . THR B 1 315 ? -1.378 -4.469 16.219 1 98.5 315 THR B C 1
ATOM 5784 O O . THR B 1 315 ? -1.445 -4.59 17.438 1 98.5 315 THR B O 1
ATOM 5787 N N . ALA B 1 316 ? -0.433 -5.008 15.477 1 97.88 316 ALA B N 1
ATOM 5788 C CA . ALA B 1 316 ? 0.638 -5.762 16.125 1 97.88 316 ALA B CA 1
ATOM 5789 C C . ALA B 1 316 ? 1.459 -4.863 17.047 1 97.88 316 ALA B C 1
ATOM 5791 O O . ALA B 1 316 ? 1.843 -5.273 18.141 1 97.88 316 ALA B O 1
ATOM 5792 N N . VAL B 1 317 ? 1.769 -3.654 16.625 1 98.5 317 VAL B N 1
ATOM 5793 C CA . VAL B 1 317 ? 2.51 -2.699 17.438 1 98.5 317 VAL B CA 1
ATOM 5794 C C . VAL B 1 317 ? 1.768 -2.455 18.75 1 98.5 317 VAL B C 1
ATOM 5796 O O . VAL B 1 317 ? 2.379 -2.424 19.812 1 98.5 317 VAL B O 1
ATOM 5799 N N . ILE B 1 318 ? 0.436 -2.312 18.656 1 98.69 318 ILE B N 1
ATOM 5800 C CA . ILE B 1 318 ? -0.385 -2.094 19.844 1 98.69 318 ILE B CA 1
ATOM 5801 C C . ILE B 1 318 ? -0.269 -3.293 20.781 1 98.69 318 ILE B C 1
ATOM 5803 O O . ILE B 1 318 ? 0.044 -3.137 21.953 1 98.69 318 ILE B O 1
ATOM 5807 N N . ILE B 1 319 ? -0.433 -4.453 20.25 1 97.81 319 ILE B N 1
ATOM 5808 C CA . ILE B 1 319 ? -0.468 -5.676 21.031 1 97.81 319 ILE B CA 1
ATOM 5809 C C . ILE B 1 319 ? 0.895 -5.91 21.688 1 97.81 319 ILE B C 1
ATOM 5811 O O . ILE B 1 319 ? 0.982 -6.172 22.891 1 97.81 319 ILE B O 1
ATOM 5815 N N . ILE B 1 320 ? 1.939 -5.785 20.953 1 97.12 320 ILE B N 1
ATOM 5816 C CA . ILE B 1 320 ? 3.291 -6.051 21.438 1 97.12 320 ILE B CA 1
ATOM 5817 C C . ILE B 1 320 ? 3.672 -5.02 22.5 1 97.12 320 ILE B C 1
ATOM 5819 O O . ILE B 1 320 ? 4.258 -5.363 23.531 1 97.12 320 ILE B O 1
ATOM 5823 N N . THR B 1 321 ? 3.348 -3.789 22.234 1 98.38 321 THR B N 1
ATOM 5824 C CA . THR B 1 321 ? 3.67 -2.738 23.203 1 98.38 321 THR B CA 1
ATOM 5825 C C . THR B 1 321 ? 2.932 -2.963 24.516 1 98.38 321 THR B C 1
ATOM 5827 O O . THR B 1 321 ? 3.516 -2.818 25.594 1 98.38 321 THR B O 1
ATOM 5830 N N . PHE B 1 322 ? 1.68 -3.311 24.422 1 98.19 322 PHE B N 1
ATOM 5831 C CA . PHE B 1 322 ? 0.917 -3.592 25.641 1 98.19 322 PHE B CA 1
ATOM 5832 C C . PHE B 1 322 ? 1.504 -4.785 26.391 1 98.19 322 PHE B C 1
ATOM 5834 O O . PHE B 1 322 ? 1.581 -4.777 27.609 1 98.19 322 PHE B O 1
ATOM 5841 N N . TYR B 1 323 ? 1.884 -5.781 25.641 1 97 323 TYR B N 1
ATOM 5842 C CA . TYR B 1 323 ? 2.516 -6.945 26.266 1 97 323 TYR B CA 1
ATOM 5843 C C . TYR B 1 323 ? 3.785 -6.543 27 1 97 323 TYR B C 1
ATOM 5845 O O . TYR B 1 323 ? 4.012 -6.973 28.141 1 97 323 TYR B O 1
ATOM 5853 N N . LEU B 1 324 ? 4.617 -5.73 26.344 1 97.25 324 LEU B N 1
ATOM 5854 C CA . LEU B 1 324 ? 5.871 -5.293 26.953 1 97.25 324 LEU B CA 1
ATOM 5855 C C . LEU B 1 324 ? 5.609 -4.434 28.188 1 97.25 324 LEU B C 1
ATOM 5857 O O . LEU B 1 324 ? 6.348 -4.504 29.172 1 97.25 324 LEU B O 1
ATOM 5861 N N . LEU B 1 325 ? 4.562 -3.643 28.172 1 97.81 325 LEU B N 1
ATOM 5862 C CA . LEU B 1 325 ? 4.211 -2.779 29.281 1 97.81 325 LEU B CA 1
ATOM 5863 C C . LEU B 1 325 ? 3.809 -3.607 30.5 1 97.81 325 LEU B C 1
ATOM 5865 O O . LEU B 1 325 ? 3.992 -3.172 31.641 1 97.81 325 LEU B O 1
ATOM 5869 N N . VAL B 1 326 ? 3.324 -4.781 30.234 1 97.44 326 VAL B N 1
ATOM 5870 C CA . VAL B 1 326 ? 2.875 -5.637 31.328 1 97.44 326 VAL B CA 1
ATOM 5871 C C . VAL B 1 326 ? 4.008 -6.574 31.75 1 97.44 326 VAL B C 1
ATOM 5873 O O . VAL B 1 326 ? 4.227 -6.797 32.938 1 97.44 326 VAL B O 1
ATOM 5876 N N . ALA B 1 327 ? 4.805 -7.055 30.844 1 95.94 327 ALA B N 1
ATOM 5877 C CA . ALA B 1 327 ? 5.691 -8.188 31.078 1 95.94 327 ALA B CA 1
ATOM 5878 C C . ALA B 1 327 ? 7.105 -7.727 31.406 1 95.94 327 ALA B C 1
ATOM 5880 O O . ALA B 1 327 ? 7.898 -8.484 31.969 1 95.94 327 ALA B O 1
ATOM 5881 N N . SER B 1 328 ? 7.469 -6.508 31.078 1 97.12 328 SER B N 1
ATOM 5882 C CA . SER B 1 328 ? 8.867 -6.105 31.188 1 97.12 328 SER B CA 1
ATOM 5883 C C . SER B 1 328 ? 9.023 -4.855 32.031 1 97.12 328 SER B C 1
ATOM 5885 O O . SER B 1 328 ? 8.594 -3.768 31.641 1 97.12 328 SER B O 1
ATOM 5887 N N . THR B 1 329 ? 9.781 -4.977 33.062 1 98 329 THR B N 1
ATOM 5888 C CA . THR B 1 329 ? 10.055 -3.852 33.938 1 98 329 THR B CA 1
ATOM 5889 C C . THR B 1 329 ? 10.93 -2.814 33.25 1 98 329 THR B C 1
ATOM 5891 O O . THR B 1 329 ? 10.75 -1.61 33.438 1 98 329 THR B O 1
ATOM 5894 N N . ILE B 1 330 ? 11.805 -3.305 32.469 1 97.88 330 ILE B N 1
ATOM 5895 C CA . ILE B 1 330 ? 12.695 -2.412 31.734 1 97.88 330 ILE B CA 1
ATOM 5896 C C . ILE B 1 330 ? 11.875 -1.542 30.781 1 97.88 330 ILE B C 1
ATOM 5898 O O . ILE B 1 330 ? 12.117 -0.337 30.672 1 97.88 330 ILE B O 1
ATOM 5902 N N . PHE B 1 331 ? 10.914 -2.109 30.141 1 97.94 331 PHE B N 1
ATOM 5903 C CA . PHE B 1 331 ? 10.078 -1.362 29.203 1 97.94 331 PHE B CA 1
ATOM 5904 C C . PHE B 1 331 ? 9.164 -0.397 29.953 1 97.94 331 PHE B C 1
ATOM 5906 O O . PHE B 1 331 ? 8.875 0.698 29.469 1 97.94 331 PHE B O 1
ATOM 5913 N N . GLN B 1 332 ? 8.727 -0.822 31.172 1 98.38 332 GLN B N 1
ATOM 5914 C CA . GLN B 1 332 ? 7.926 0.073 31.984 1 98.38 332 GLN B CA 1
ATOM 5915 C C . GLN B 1 332 ? 8.703 1.332 32.344 1 98.38 332 GLN B C 1
ATOM 5917 O O . GLN B 1 332 ? 8.195 2.447 32.219 1 98.38 332 GLN B O 1
ATOM 5922 N N . ILE B 1 333 ? 9.914 1.15 32.75 1 98.5 333 ILE B N 1
ATOM 5923 C CA . ILE B 1 333 ? 10.758 2.273 33.125 1 98.5 333 ILE B CA 1
ATOM 5924 C C . ILE B 1 333 ? 11.047 3.148 31.922 1 98.5 333 ILE B C 1
ATOM 5926 O O . ILE B 1 333 ? 10.922 4.375 31.984 1 98.5 333 ILE B O 1
ATOM 5930 N N . TYR B 1 334 ? 11.359 2.453 30.844 1 98.31 334 TYR B N 1
ATOM 5931 C CA . TYR B 1 334 ? 11.602 3.127 29.578 1 98.31 334 TYR B CA 1
ATOM 5932 C C . TYR B 1 334 ? 10.414 3.996 29.188 1 98.31 334 TYR B C 1
ATOM 5934 O O . TYR B 1 334 ? 10.586 5.152 28.781 1 98.31 334 TYR B O 1
ATOM 5942 N N . SER B 1 335 ? 9.258 3.473 29.312 1 98.25 335 SER B N 1
ATOM 5943 C CA . SER B 1 335 ? 8.031 4.16 28.906 1 98.25 335 SER B CA 1
ATOM 5944 C C . SER B 1 335 ? 7.77 5.375 29.797 1 98.25 335 SER B C 1
ATOM 5946 O O . SER B 1 335 ? 7.434 6.453 29.297 1 98.25 335 SER B O 1
ATOM 5948 N N . VAL B 1 336 ? 7.949 5.215 31.078 1 98 336 VAL B N 1
ATOM 5949 C CA . VAL B 1 336 ? 7.723 6.305 32.031 1 98 336 VAL B CA 1
ATOM 5950 C C . VAL B 1 336 ? 8.727 7.426 31.766 1 98 336 VAL B C 1
ATOM 5952 O O . VAL B 1 336 ? 8.367 8.609 31.781 1 98 336 VAL B O 1
ATOM 5955 N N . LEU B 1 337 ? 9.891 7.027 31.5 1 98.06 337 LEU B N 1
ATOM 5956 C CA . LEU B 1 337 ? 10.945 8.008 31.266 1 98.06 337 LEU B CA 1
ATOM 5957 C C . LEU B 1 337 ? 10.648 8.82 30 1 98.06 337 LEU B C 1
ATOM 5959 O O . LEU B 1 337 ? 10.758 10.047 30 1 98.06 337 LEU B O 1
ATOM 5963 N N . ASN B 1 338 ? 10.32 8.133 28.938 1 97.88 338 ASN B N 1
ATOM 5964 C CA . ASN B 1 338 ? 10.039 8.828 2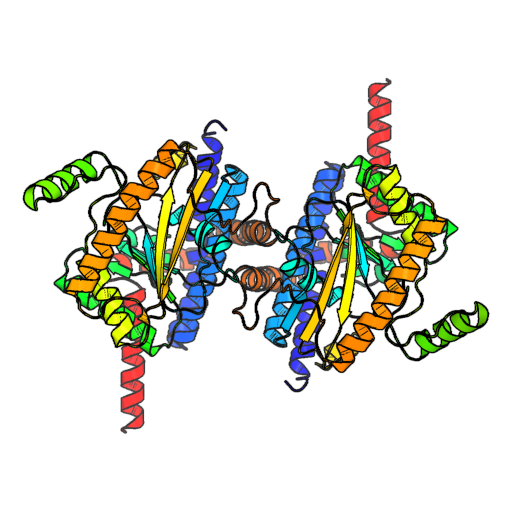7.688 1 97.88 338 ASN B CA 1
ATOM 5965 C C . ASN B 1 338 ? 8.812 9.734 27.812 1 97.88 338 ASN B C 1
ATOM 5967 O O . ASN B 1 338 ? 8.812 10.859 27.328 1 97.88 338 ASN B O 1
ATOM 5971 N N . CYS B 1 339 ? 7.816 9.242 28.516 1 97.44 339 CYS B N 1
ATOM 5972 C CA . CYS B 1 339 ? 6.625 10.062 28.703 1 97.44 339 CYS B CA 1
ATOM 5973 C C . CYS B 1 339 ? 6.941 11.297 29.531 1 97.44 339 CYS B C 1
ATOM 5975 O O . CYS B 1 339 ? 6.508 12.406 29.203 1 97.44 339 CYS B O 1
ATOM 5977 N N . ALA B 1 340 ? 7.719 11.102 30.547 1 97.06 340 ALA B N 1
ATOM 5978 C CA . ALA B 1 340 ? 8.094 12.219 31.406 1 97.06 340 ALA B CA 1
ATOM 5979 C C . ALA B 1 340 ? 8.891 13.266 30.625 1 97.06 340 ALA B C 1
ATOM 5981 O O . ALA B 1 340 ? 8.656 14.469 30.781 1 97.06 340 ALA B O 1
ATOM 5982 N N . ILE B 1 341 ? 9.734 12.789 29.828 1 96.44 341 ILE B N 1
ATOM 5983 C CA . ILE B 1 341 ? 10.578 13.68 29.047 1 96.44 341 ILE B CA 1
ATOM 5984 C C . ILE B 1 341 ? 9.719 14.492 28.078 1 96.44 341 ILE B C 1
ATOM 5986 O O . ILE B 1 341 ? 9.867 15.711 28 1 96.44 341 ILE B O 1
ATOM 5990 N N . PHE B 1 342 ? 8.812 13.883 27.453 1 96.62 342 PHE B N 1
ATOM 5991 C CA . PHE B 1 342 ? 8.039 14.578 26.422 1 96.62 342 PHE B CA 1
ATOM 5992 C C . PHE B 1 342 ? 6.965 15.453 27.062 1 96.62 342 PHE B C 1
ATOM 5994 O O . PHE B 1 342 ? 6.594 16.484 26.5 1 96.62 342 PHE B O 1
ATOM 6001 N N . ILE B 1 343 ? 6.508 15.055 28.234 1 95.19 343 ILE B N 1
ATOM 6002 C CA . ILE B 1 343 ? 5.609 15.938 28.969 1 95.19 343 ILE B CA 1
ATOM 6003 C C . ILE B 1 343 ? 6.355 17.219 29.359 1 95.19 343 ILE B C 1
ATOM 6005 O O . ILE B 1 343 ? 5.879 18.328 29.109 1 95.19 343 ILE B O 1
ATOM 6009 N N . THR B 1 344 ? 7.531 17.031 29.844 1 93.62 344 THR B N 1
ATOM 6010 C CA . THR B 1 344 ? 8.336 18.172 30.297 1 93.62 344 THR B CA 1
ATOM 6011 C C . THR B 1 344 ? 8.742 19.047 29.109 1 93.62 344 THR B C 1
ATOM 6013 O O . THR B 1 344 ? 8.625 20.266 29.172 1 93.62 344 THR B O 1
ATOM 6016 N N . MET B 1 345 ? 9.117 18.422 28.062 1 91.81 345 MET B N 1
ATOM 6017 C CA . MET B 1 345 ? 9.555 19.141 26.859 1 91.81 345 MET B CA 1
ATOM 6018 C C . MET B 1 345 ? 8.406 19.922 26.25 1 91.81 345 MET B C 1
ATOM 6020 O O . MET B 1 345 ? 8.586 21.047 25.781 1 91.81 345 MET B O 1
ATOM 6024 N N . SER B 1 346 ? 7.266 19.344 26.234 1 88.81 346 SER B N 1
ATOM 6025 C CA . SER B 1 346 ? 6.105 19.969 25.609 1 88.81 346 SER B CA 1
ATOM 6026 C C . SER B 1 346 ? 5.668 21.203 26.375 1 88.81 346 SER B C 1
ATOM 6028 O O . SER B 1 346 ? 5.129 22.141 25.781 1 88.81 346 SER B O 1
ATOM 6030 N N . PHE B 1 347 ? 6.016 21.25 27.656 1 89.19 347 PHE B N 1
ATOM 6031 C CA . PHE B 1 347 ? 5.539 22.359 28.484 1 89.19 347 PHE B CA 1
ATOM 6032 C C . PHE B 1 347 ? 6.648 23.375 28.719 1 89.19 347 PHE B C 1
ATOM 6034 O O . PHE B 1 347 ? 6.379 24.547 28.969 1 89.19 347 PHE B O 1
ATOM 6041 N N . LEU B 1 348 ? 7.871 22.938 28.531 1 88.75 348 LEU B N 1
ATOM 6042 C CA . LEU B 1 348 ? 8.961 23.812 28.922 1 88.75 348 LEU B CA 1
ATOM 6043 C C . LEU B 1 348 ? 9.719 24.328 27.703 1 88.75 348 LEU B C 1
ATOM 6045 O O . LEU B 1 348 ? 10.578 25.203 27.828 1 88.75 348 LEU B O 1
ATOM 6049 N N . SER B 1 349 ? 9.414 23.812 26.578 1 89.94 349 SER B N 1
ATOM 6050 C CA . SER B 1 349 ? 10.07 24.234 25.344 1 89.94 349 SER B CA 1
ATOM 6051 C C . SER B 1 349 ? 9.07 24.359 24.203 1 89.94 349 SER B C 1
ATOM 6053 O O . SER B 1 349 ? 7.859 24.297 24.406 1 89.94 349 SER B O 1
ATOM 6055 N N . GLU B 1 350 ? 9.594 24.656 22.984 1 88.81 350 GLU B N 1
ATOM 6056 C CA . GLU B 1 350 ? 8.742 24.75 21.797 1 88.81 350 GLU B CA 1
ATOM 6057 C C . GLU B 1 350 ? 8.508 23.375 21.172 1 88.81 350 GLU B C 1
ATOM 6059 O O . GLU B 1 350 ? 7.859 23.266 20.141 1 88.81 350 GLU B O 1
ATOM 6064 N N . GLY B 1 351 ? 9.047 22.391 21.844 1 89.88 351 GLY B N 1
ATOM 6065 C CA . GLY B 1 351 ? 8.773 21.047 21.375 1 89.88 351 GLY B CA 1
ATOM 6066 C C . GLY B 1 351 ? 9.992 20.359 20.797 1 89.88 351 GLY B C 1
ATOM 6067 O O . GLY B 1 351 ? 11.031 20.984 20.594 1 89.88 351 GLY B O 1
ATOM 6068 N N . MET B 1 352 ? 9.883 19.078 20.562 1 91.25 352 MET B N 1
ATOM 6069 C CA . MET B 1 352 ? 10.984 18.203 20.156 1 91.25 352 MET B CA 1
ATOM 6070 C C . MET B 1 352 ? 11.594 18.672 18.844 1 91.25 352 MET B C 1
ATOM 6072 O O . MET B 1 352 ? 12.805 18.547 18.641 1 91.25 352 MET B O 1
ATOM 6076 N N . TYR B 1 353 ? 10.789 19.156 17.969 1 90.94 353 TYR B N 1
ATOM 6077 C CA . TYR B 1 353 ? 11.281 19.594 16.656 1 90.94 353 TYR B CA 1
ATOM 6078 C C . TYR B 1 353 ? 12.289 20.719 16.812 1 90.94 353 TYR B C 1
ATOM 6080 O O . TYR B 1 353 ? 13.297 20.766 16.094 1 90.94 353 TYR B O 1
ATOM 6088 N N . HIS B 1 354 ? 12.094 21.641 17.719 1 91.94 354 HIS B N 1
ATOM 6089 C CA . HIS B 1 354 ? 13.008 22.75 17.938 1 91.94 354 HIS B CA 1
ATOM 6090 C C . HIS B 1 354 ? 14.281 22.297 18.641 1 91.94 354 HIS B C 1
ATOM 6092 O O . HIS B 1 354 ? 15.352 22.875 18.422 1 91.94 354 HIS B O 1
ATOM 6098 N N . VAL B 1 355 ? 14.094 21.297 19.438 1 90.88 355 VAL B N 1
ATOM 6099 C CA . VAL B 1 355 ? 15.281 20.688 20.031 1 90.88 355 VAL B CA 1
ATOM 6100 C C . VAL B 1 355 ? 16.141 20.062 18.922 1 90.88 355 VAL B C 1
ATOM 6102 O O . VAL B 1 355 ? 17.359 20.188 18.953 1 90.88 355 VAL B O 1
ATOM 6105 N N . GLU B 1 356 ? 15.484 19.391 18 1 94.12 356 GLU B N 1
ATOM 6106 C CA . GLU B 1 356 ? 16.172 18.828 16.844 1 94.12 356 GLU B CA 1
ATOM 6107 C C . GLU B 1 356 ? 16.953 19.906 16.094 1 94.12 356 GLU B C 1
ATOM 6109 O O . GLU B 1 356 ? 18.109 19.703 15.727 1 94.12 356 GLU B O 1
ATOM 6114 N N . ILE B 1 357 ? 16.375 21.031 15.875 1 94.19 357 ILE B N 1
ATOM 6115 C CA . ILE B 1 357 ? 16.984 22.141 15.148 1 94.19 357 ILE B CA 1
ATOM 6116 C C . ILE B 1 357 ? 18.172 22.688 15.938 1 94.19 357 ILE B C 1
ATOM 6118 O O . ILE B 1 357 ? 19.25 22.938 15.375 1 94.19 357 ILE B O 1
ATOM 6122 N N . ALA B 1 358 ? 17.953 22.859 17.219 1 92 358 ALA B N 1
ATOM 6123 C CA . ALA B 1 358 ? 19.016 23.359 18.078 1 92 358 ALA B CA 1
ATOM 6124 C C . ALA B 1 358 ? 20.219 22.438 18.062 1 92 358 ALA B C 1
ATOM 6126 O O . ALA B 1 358 ? 21.375 22.891 18.031 1 92 358 ALA B O 1
ATOM 6127 N N . TRP B 1 359 ? 19.906 21.219 18.109 1 92 359 TRP B N 1
ATOM 6128 C CA . TRP B 1 359 ? 20.969 20.234 18.078 1 92 359 TRP B CA 1
ATOM 6129 C C . TRP B 1 359 ? 21.734 20.297 16.75 1 92 359 TRP B C 1
ATOM 6131 O O . TRP B 1 359 ? 22.969 20.172 16.734 1 92 359 TRP B O 1
ATOM 6141 N N . TYR B 1 360 ? 21.062 20.438 15.703 1 93.06 360 TYR B N 1
ATOM 6142 C CA . TYR B 1 360 ? 21.703 20.578 14.398 1 93.06 360 TYR B CA 1
ATOM 6143 C C . TYR B 1 360 ? 22.625 21.781 14.367 1 93.06 360 TYR B C 1
ATOM 6145 O O . TYR B 1 360 ? 23.75 21.688 13.875 1 93.06 360 TYR B O 1
ATOM 6153 N N . LYS B 1 361 ? 22.188 22.906 14.875 1 91.94 361 LYS B N 1
ATOM 6154 C CA . LYS B 1 361 ? 22.969 24.141 14.898 1 91.94 361 LYS B CA 1
ATOM 6155 C C . LYS B 1 361 ? 24.234 23.969 15.742 1 91.94 361 LYS B C 1
ATOM 6157 O O . LYS B 1 361 ? 25.297 24.484 15.391 1 91.94 361 LYS B O 1
ATOM 6162 N N . LEU B 1 362 ? 24.062 23.266 16.781 1 89.75 362 LEU B N 1
ATOM 6163 C CA . LEU B 1 362 ? 25.203 23 17.672 1 89.75 362 LEU B CA 1
ATOM 6164 C C . LEU B 1 362 ? 26.25 22.141 16.969 1 89.75 362 LEU B C 1
ATOM 6166 O O . LEU B 1 362 ? 27.438 22.406 17.062 1 89.75 362 LEU B O 1
ATOM 6170 N N . LYS B 1 363 ? 25.812 21.109 16.344 1 88.25 363 LYS B N 1
ATOM 6171 C CA . LYS B 1 363 ? 26.719 20.234 15.602 1 88.25 363 LYS B CA 1
ATOM 6172 C C . LYS B 1 363 ? 27.438 21 14.492 1 88.25 363 LYS B C 1
ATOM 6174 O O . LYS B 1 363 ? 28.625 20.781 14.25 1 88.25 363 LYS B O 1
ATOM 6179 N N . TYR B 1 364 ? 26.734 21.844 13.797 1 85.12 364 TYR B N 1
ATOM 6180 C CA . TYR B 1 364 ? 27.297 22.609 12.695 1 85.12 364 TYR B CA 1
ATOM 6181 C C . TYR B 1 364 ? 28.344 23.609 13.203 1 85.12 364 TYR B C 1
ATOM 6183 O O . TYR B 1 364 ? 29.375 23.797 12.578 1 85.12 364 TYR B O 1
ATOM 6191 N N . ARG B 1 365 ? 28.047 24.219 14.273 1 85.25 365 ARG B N 1
ATOM 6192 C CA . ARG B 1 365 ? 28.984 25.156 14.875 1 85.25 365 ARG B CA 1
ATOM 6193 C C . ARG B 1 365 ? 30.281 24.453 15.266 1 85.25 365 ARG B C 1
ATOM 6195 O O . ARG B 1 365 ? 31.375 25 15.07 1 85.25 365 ARG B O 1
ATOM 6202 N N . GLN B 1 366 ? 30.125 23.375 15.773 1 82.88 366 GLN B N 1
ATOM 6203 C CA . GLN B 1 366 ? 31.297 22.594 16.172 1 82.88 366 GLN B CA 1
ATOM 6204 C C . GLN B 1 366 ? 32.094 22.141 14.961 1 82.88 366 GLN B C 1
ATOM 6206 O O . GLN B 1 366 ? 33.344 22.125 15 1 82.88 366 GLN B O 1
ATOM 6211 N N . TYR B 1 367 ? 31.422 21.75 13.953 1 81.38 367 TYR B N 1
ATOM 6212 C CA . TYR B 1 367 ? 32.094 21.344 12.719 1 81.38 367 TYR B CA 1
ATOM 6213 C C . TYR B 1 367 ? 32.906 22.484 12.117 1 81.38 367 TYR B C 1
ATOM 6215 O O . TYR B 1 367 ? 34.031 22.281 11.703 1 81.38 367 TYR B O 1
ATOM 6223 N N . ILE B 1 368 ? 32.281 23.688 12.117 1 79.56 368 ILE B N 1
ATOM 6224 C CA . ILE B 1 368 ? 32.969 24.859 11.594 1 79.56 368 ILE B CA 1
ATOM 6225 C C . ILE B 1 368 ? 34.188 25.203 12.477 1 79.56 368 ILE B C 1
ATOM 6227 O O . ILE B 1 368 ? 35.25 25.531 11.984 1 79.56 368 ILE B O 1
ATOM 6231 N N . LYS B 1 369 ? 34.094 25.094 13.688 1 85.12 369 LYS B N 1
ATOM 6232 C CA . LYS B 1 369 ? 35.188 25.375 14.625 1 85.12 369 LYS B CA 1
ATOM 6233 C C . LYS B 1 369 ? 36.312 24.375 14.445 1 85.12 369 LYS B C 1
ATOM 6235 O O . LYS B 1 369 ? 37.5 24.766 14.461 1 85.12 369 LYS B O 1
ATOM 6240 N N . ASN B 1 370 ? 35.969 23.188 14.281 1 81.44 370 ASN B N 1
ATOM 6241 C CA . ASN B 1 370 ? 37 22.156 14.109 1 81.44 370 ASN B CA 1
ATOM 6242 C C . ASN B 1 370 ? 37.719 22.297 12.781 1 81.44 370 ASN B C 1
ATOM 6244 O O . ASN B 1 370 ? 38.875 21.859 12.648 1 81.44 370 ASN B O 1
ATOM 6248 N N . LYS B 1 371 ? 37.031 22.812 11.883 1 79.94 371 LYS B N 1
ATOM 6249 C CA . LYS B 1 371 ? 37.656 23 10.578 1 79.94 371 LYS B CA 1
ATOM 6250 C C . LYS B 1 371 ? 38.562 24.234 10.57 1 79.94 371 LYS B C 1
ATOM 6252 O O . LYS B 1 371 ? 39.469 24.344 9.766 1 79.94 371 LYS B O 1
ATOM 6257 N N . THR B 1 372 ? 38.281 25.266 11.359 1 77.88 372 THR B N 1
ATOM 6258 C CA . THR B 1 372 ? 39 26.516 11.438 1 77.88 372 THR B CA 1
ATOM 6259 C C . THR B 1 372 ? 40.156 26.406 12.445 1 77.88 372 THR B C 1
ATOM 6261 O O . THR B 1 372 ? 41.062 27.234 12.461 1 77.88 372 THR B O 1
ATOM 6264 N N . THR B 1 373 ? 40.125 25.469 13.141 1 67.38 373 THR B N 1
ATOM 6265 C CA . THR B 1 373 ? 41.281 25.234 14.008 1 67.38 373 THR B CA 1
ATOM 6266 C C . THR B 1 373 ? 42.219 24.203 13.383 1 67.38 373 THR B C 1
ATOM 6268 O O . THR B 1 373 ? 43.438 24.312 13.5 1 67.38 373 THR B O 1
#

Sequence (746 aa):
MRGSKWRGLVYCCLWYFSILCGFLSLCCPMLPLLLINNQIYRYAMDLIFATWELYPIALMEILFDTEFVINGDLILPWEKSVLIMNHRTRLDWNFLWAAMHYGSITPAHRLKFVLKAPIRHAPGPGWVMQMAGFFFIHRRWEYDRHLLSEMLEYLQKLNHTFQVLIFPEGTDLTEKSISRSNKYADDNNLQHYYQVLHPKTTGFTFLVNKMKSGGQLDSVYDLSVGYPGTLPETEFDVLKGIYPEKVHFEIRRYPAKELPVSEEDLRKWLCFKWKHKEETLTKFYKNGKFDTPQRVNYWPRPLSNSLHLSVFFWTAVIIITFYLLVASTIFQIYSVLNCAIFITMSFLSEGMYHVEIAWYKLKYRQYIKNKTTMRGSKWRGLVYCCLWYFSILCGFLSLCCPMLPLLLINNQIYRYAMDLIFATWELYPIALMEILFDTEFVINGDLILPWEKSVLIMNHRTRLDWNFLWAAMHYGSITPAHRLKFVLKAPIRHAPGPGWVMQMAGFFFIHRRWEYDRHLLSEMLEYLQKLNHTFQVLIFPEGTDLTEKSISRSNKYADDNNLQHYYQVLHPKTTGFTFLVNKMKSGGQLDSVYDLSVGYPGTLPETEFDVLKGIYPEKVHFEIRRYPAKELPVSEEDLRKWLCFKWKHKEETLTKFYKNGKFDTPQRVNYWPRPLSNSLHLSVFFWTAVIIITFYLLVASTIFQIYSVLNCAIFITMSFLSEGMYHVEIAWYKLKYRQYIKNKTT

Secondary structure (DSSP, 8-state):
----HHHHHHHHHHHHHHHHHHIIIIIGGGTTHHHH-HHHHHHHHHHHHHHHTHHHHHHHHHHH-PEEEEEEPPB-TTS-EEEEE---STTHHHHHHHHHHHHBSSS---EEEEEEGGGGGSTTHHHHHHHTT-EEE-S-HHHHHHHHHHHHHHHHHTT---EEEE-TT-S---HHHHHHHHHHHHHTT----SSSPPPPHHHHHHHHHHHHHTT---EEEEEEEE-SS----SHHHHHTT---SEEEEEEEEEEGGGS-SSHHHHHHHHHHHHHHHHHHHHHHHHHSS-S---B-S-SS-PPPHHHHHHHHHHHHHHHHHHHHHHH-HHHHHHHHHHHHHHHHHHHHSS-HHHHHHHHHHHHHHHHHHHHH-/----HHHHHHHHHHHHHHHHHHIIIIIGGGTTHHHH-HHHHHHHHHHHHHHHTHHHHHHHHHHH-PEEEEEEPPB-TTS-EEEEE---STTHHHHHHHHHHHHBSSS---EEEEEEGGGGGSTTHHHHHHHTT-EEE-S-HHHHHHHHHHHHHHHHHTT---EEEE-TT-S---HHHHHHHHHHHHHTT----SSSPPPPHHHHHHHHHHHHHTT---EEEEEEEE-SS----SHHHHHTT---SEEEEEEEEEEGGGS-SSHHHHHHHHHHHHHHHHHHHHHHHHHSS-S---B-S-SS-PPPHHHHHHHHHHHHHHHHHHHHHHH-HHHHHHHHHHHHHHHHHHHHSS-HHHHHHHHHHHHHHHHHHHHH-

InterPro domains:
  IPR002123 Phospholipid/glycerol acyltransferase [PF01553] (79-211)
  IPR002123 Phospholipid/glycerol acyltransferase [SM00563] (81-205)
  IPR032098 Acyltransferase, C-terminal domain [PF16076] (238-314)

Foldseek 3Di:
DPQDLVLLQVLVVLLQLLLQLCCQPPLVVLVVVLVVDLLVLLVSLLVSVLLLLLQSVLSCCVSPVEAEWEFAAAAEQQAQEEEEEFAAAPCVVSVVSVCLQLRHPPSPHREAEEEALVCLLPQRVNQSNLSNLHHYAPPPCVVSLVSLLLSLVLCLVSVHRHYYYYYQLRDHDDPVSQVVQVVVCVVVVHDRFRRGGQGHQSVVLSNLLSCVVSVRHFKYKYKYKDALDFDDHDSVCSSSRRDGNYMYMYIYIGTSVRADDDSVRNSVVVRVVVVVSRVQRVVCNVVVHGPRPGTSDDPPDDDDPSSVVSNVVSVVSSVVSVVCCVPPPVSVVSSVVSSVVQNCCSPPHSHDNVVSSVSVVVVVVVVVVVVVD/DPQDLVLLQVLVVLLQLLLQLCCQPPLVVLVVVLVVDLLVLLVSLLVSVLLLLLQSVLSCCVSPVEAEWEFAAADEQQAQEEEEEFAAAPCVVSVVSVCLQLRHPPSPHREAEEEALVCLLPQRVNQSNLSNLHHYAPPPCVVSLVSLLLSLVLCLVSVHRHYYYYYQLRDHDDPVSQVVQVVVCVVVVHDRFRRGGQGHQSVVLSNLLSCVVSVRGFKYKYKYKDAQDFDDHDSVCSSSRRDGNYMYMYIYIGTSVRADDDSVSNSVVVRVVVVVSRVQRVVCNVVVYGPRPGTSDDPPDDDDPSSVVSNVVSVVSSVVSVVCCPPPPVSVVSSVVSSVVQNCCSPPHSHDNVVSSVSVVVVVVVVVVVVVD

Organism: Rhodnius prolixus (NCBI:txid13249)

Solvent-accessible surface area (backbone atoms only — not comparable to full-atom values): 38887 Å² total; per-residue (Å²): 129,79,50,45,44,63,50,13,44,52,48,53,49,53,55,51,42,37,39,39,30,39,37,60,72,53,52,53,71,42,54,66,36,51,77,73,36,59,61,60,29,52,51,52,36,44,50,55,51,45,36,48,46,39,32,60,44,34,49,42,35,70,69,59,54,36,42,75,45,41,25,56,48,68,42,59,44,86,40,22,30,42,34,37,34,68,39,63,26,73,50,48,72,68,57,43,42,45,48,49,49,62,33,23,62,52,38,40,54,49,78,32,44,62,39,61,43,76,53,42,60,40,82,35,60,14,50,46,38,22,63,53,54,41,42,66,33,77,88,39,63,80,60,33,54,52,53,52,48,52,52,53,49,51,38,56,73,61,69,59,73,35,29,38,37,42,48,42,46,78,52,49,62,42,75,68,51,40,53,53,38,37,52,51,18,60,76,65,76,47,76,76,61,84,74,51,59,72,63,49,47,66,68,55,48,50,50,53,48,52,27,45,74,70,72,51,43,51,28,37,35,46,37,43,69,48,56,69,57,48,73,43,54,48,74,65,32,35,44,49,17,40,61,37,51,37,42,37,38,38,30,42,76,41,49,44,87,76,49,61,83,50,67,69,52,36,40,49,49,51,52,49,52,50,54,50,46,33,53,50,47,51,50,17,68,73,68,57,47,72,85,64,80,48,64,64,61,78,80,89,64,73,74,32,31,54,33,53,42,26,47,55,46,44,51,45,45,34,53,52,44,53,48,38,56,72,74,30,68,67,48,38,52,51,48,52,51,53,50,50,49,51,54,49,36,41,74,73,47,94,27,55,42,54,50,53,52,52,50,50,53,51,55,51,52,51,52,51,51,63,70,74,102,129,81,52,44,44,64,51,13,44,52,48,53,49,54,55,51,41,36,40,39,31,39,36,60,70,54,50,53,71,43,53,65,36,51,78,75,36,58,62,61,30,53,51,52,35,42,50,54,51,45,37,49,46,37,31,61,43,34,48,42,35,71,70,59,57,38,42,75,46,41,25,55,48,68,42,58,42,88,40,21,30,42,34,37,34,69,39,64,28,74,50,48,71,68,57,42,42,44,48,49,51,62,32,21,66,49,38,40,56,48,77,32,45,60,38,60,43,74,54,43,63,39,83,37,60,14,50,46,39,23,63,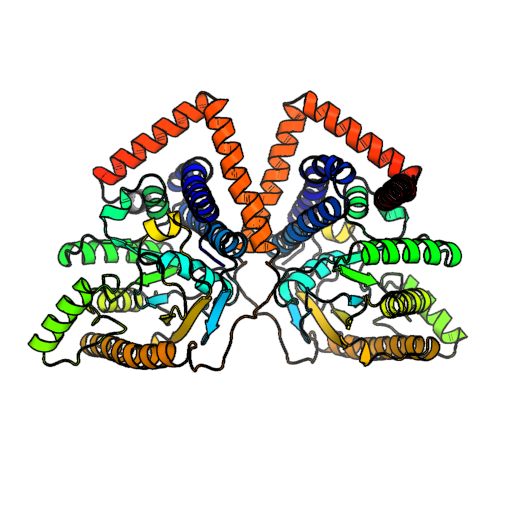54,54,43,42,66,33,76,90,38,64,80,59,31,53,51,54,53,49,53,53,52,49,52,38,56,73,61,68,58,76,36,29,38,36,42,48,42,46,78,52,48,62,42,75,67,50,41,52,53,38,35,52,52,17,61,77,66,76,46,76,75,61,86,72,50,59,73,64,49,48,65,68,54,49,50,52,54,50,54,27,45,76,70,72,50,44,49,30,37,36,44,36,42,70,49,56,68,57,48,74,42,54,48,74,67,32,34,44,48,18,41,60,36,51,37,42,37,36,39,31,43,75,41,49,44,86,76,50,60,85,50,67,67,52,35,39,50,48,53,52,49,54,50,54,50,45,33,54,51,46,53,51,18,69,72,69,58,48,71,85,64,80,49,64,64,64,79,79,90,65,74,74,31,31,54,34,52,43,26,48,56,46,45,51,45,45,34,52,52,45,54,47,38,56,71,74,30,70,67,48,39,52,51,48,52,50,53,50,51,50,51,55,48,36,42,72,73,49,93,26,56,42,53,51,52,51,51,50,51,54,52,54,50,52,49,52,53,51,62,70,74,101

Radius of gyration: 28.54 Å; Cα contacts (8 Å, |Δi|>4): 1216; chains: 2; bounding box: 73×84×74 Å